Protein 3CTY (pdb70)

Organism: Thermoplasma acidophilum (strain ATCC 25905 / DSM 1728 / JCM 9062 / NBRC 15155 / AMRC-C165) (NCBI:txid273075)

InterPro domains:
  IPR023753 FAD/NAD(P)-binding domain [PF07992] (17-304)
  IPR036188 FAD/NAD(P)-binding domain superfamily [G3DSA:3.50.50.60] (18-309)
  IPR036188 FAD/NAD(P)-binding domain superfamily [G3DSA:3.50.50.60] (127-249)
  IPR036188 FAD/NAD(P)-binding domain superfamily [SSF51905] (8-311)
  IPR050097 Ferredoxin--NADP reductase type 2 [PTHR48105] (14-310)

B-factor: mean 59.94, std 15.33, range [30.61, 112.86]

Foldseek 3Di:
DQEWQEEEEAQELLRLLLQVLLQVLPTAYAYEYLADHQPCLLLQQWDCPQPPDNIDGSVVVSVVSCVSSVVRYHYHGNKAWQEWAADVQAIWTDIPPHIHGHNFYEYEHAWDFDFQPAAPQVLCDVQQEEAGLVVCLVVAFCWEEEEEAQEQRSLSSQLSSLVGHVAYEYEEQAQDRRYDPVSVVSCVVSVHHHHYQKRWHYFDDDSRHTFWTWIARNPPRRIDIDTTGHYHYHHDIAAPCNSHVVHQFDADPRQAGEADPQQHTRDPRYGYAANRHDPDPRDSNRSSVSSNSNSVSNSVVVVD/DAQEWQEEEEAQELLSLLLLLQLQVLPTAYEYEYLAAHQPCQLLQQWDCPAPPDNIDGSVVVSVVSVVSSVVRYHYHGNKHFQAWAADPQQIWTDIPPGIGYHNFYEYEHAWDFDDLPAAPQVLCVVQFEEAGCVVCVVVQQAWFEEEEAQEQRSLSSQLSSLVGHNAYEYEEQAADGHYDPVSVVSCVVSVHHYHYQWRWHYFDDPSRHTFWTKTARNPVRHIDIDGGRHYHYHHDIAAPQPSHVPRPWDAPPRQAGEADPQQPTPDPRYGYAANRHPPDPRDSNRSSVSSNSNSVSSSVVVPD

CATH classification: 3.50.50.60 (+1 more: 3.50.50.60)

Structure (mmCIF, N/CA/C/O backbone):
data_3CTY
#
_entry.id   3CTY
#
_cell.length_a   165.950
_cell.length_b   165.950
_cell.length_c   165.950
_cell.angle_alpha   90.00
_cell.angle_beta   90.00
_cell.angle_gamma   90.00
#
_symmetry.space_group_name_H-M   'I 2 3'
#
loop_
_entity.id
_entity.type
_entity.pdbx_description
1 polymer 'Thioredoxin reductase'
2 non-polymer 'FLAVIN-ADENINE DINUCLEOTIDE'
3 water water
#
loop_
_atom_site.group_PDB
_atom_site.id
_atom_site.type_symbol
_atom_site.label_atom_id
_atom_site.label_alt_id
_atom_site.label_comp_id
_atom_site.label_asym_id
_atom_site.label_entity_id
_atom_site.label_seq_id
_atom_site.pdbx_PDB_ins_code
_atom_site.Cartn_x
_atom_site.Cartn_y
_atom_site.Cartn_z
_atom_site.occupancy
_atom_site.B_iso_or_equiv
_atom_site.auth_seq_id
_atom_site.auth_comp_id
_atom_site.auth_asym_id
_atom_site.auth_atom_id
_atom_site.pdbx_PDB_model_num
ATOM 1 N N . GLU A 1 14 ? 85.785 28.870 6.620 1.00 90.56 14 GLU A N 1
ATOM 2 C CA . GLU A 1 14 ? 85.223 28.532 7.959 1.00 89.67 14 GLU A CA 1
ATOM 3 C C . GLU A 1 14 ? 84.302 29.651 8.436 1.00 88.07 14 GLU A C 1
ATOM 4 O O . GLU A 1 14 ? 84.314 30.037 9.606 1.00 87.45 14 GLU A O 1
ATOM 10 N N . ARG A 1 15 ? 83.520 30.181 7.503 1.00 86.02 15 ARG A N 1
ATOM 11 C CA . ARG A 1 15 ? 82.551 31.226 7.797 1.00 84.62 15 ARG A CA 1
ATOM 12 C C . ARG A 1 15 ? 81.221 30.741 7.249 1.00 82.83 15 ARG A C 1
ATOM 13 O O . ARG A 1 15 ? 80.245 31.489 7.191 1.00 83.21 15 ARG A O 1
ATOM 21 N N . ASP A 1 16 ? 81.195 29.476 6.846 1.00 80.55 16 ASP A N 1
ATOM 22 C CA . ASP A 1 16 ? 79.994 28.866 6.286 1.00 79.17 16 ASP A CA 1
ATOM 23 C C . ASP A 1 16 ? 79.567 27.637 7.094 1.00 76.20 16 ASP A C 1
ATOM 24 O O . ASP A 1 16 ? 80.335 26.675 7.232 1.00 75.17 16 ASP A O 1
ATOM 29 N N . PHE A 1 17 ? 78.347 27.676 7.630 1.00 71.82 17 PHE A N 1
ATOM 30 C CA . PHE A 1 17 ? 77.820 26.562 8.420 1.00 67.63 17 PHE A CA 1
ATOM 31 C C . PHE A 1 17 ? 76.353 26.285 8.110 1.00 64.91 17 PHE A C 1
ATOM 32 O O . PHE A 1 17 ? 75.647 27.137 7.562 1.00 64.04 17 PHE A O 1
ATOM 40 N N . ASP A 1 18 ? 75.894 25.087 8.450 1.00 62.04 18 ASP A N 1
ATOM 41 C CA . ASP A 1 18 ? 74.495 24.756 8.230 1.00 61.70 18 ASP A CA 1
ATOM 42 C C . ASP A 1 18 ? 73.700 25.646 9.182 1.00 59.50 18 ASP A C 1
ATOM 43 O O . ASP A 1 18 ? 72.710 26.267 8.800 1.00 59.77 18 ASP A O 1
ATOM 48 N N . VAL A 1 19 ? 74.153 25.725 10.427 1.00 57.15 19 VAL A N 1
ATOM 49 C CA . VAL A 1 19 ? 73.467 26.552 11.403 1.00 57.32 19 VAL A CA 1
ATOM 50 C C . VAL A 1 19 ? 74.403 27.459 12.199 1.00 56.46 19 VAL A C 1
ATOM 51 O O . VAL A 1 19 ? 75.420 27.023 12.753 1.00 57.72 19 VAL A O 1
ATOM 55 N N . VAL A 1 20 ? 74.049 28.736 12.229 1.00 54.38 20 VAL A N 1
ATOM 56 C CA . VAL A 1 20 ? 74.806 29.730 12.965 1.00 53.23 20 VAL A CA 1
ATOM 57 C C . VAL A 1 20 ? 73.926 30.194 14.124 1.00 51.50 20 VAL A C 1
ATOM 58 O O . VAL A 1 20 ? 72.754 30.537 13.926 1.00 50.15 20 VAL A O 1
ATOM 62 N N . ILE A 1 21 ? 74.495 30.181 15.328 1.00 48.51 21 ILE A N 1
ATOM 63 C CA . ILE A 1 21 ? 73.782 30.596 16.531 1.00 47.14 21 ILE A CA 1
ATOM 64 C C . ILE A 1 21 ? 74.444 31.867 17.054 1.00 47.62 21 ILE A C 1
ATOM 65 O O . ILE A 1 21 ? 75.661 31.912 17.226 1.00 46.73 21 ILE A O 1
ATOM 70 N N . VAL A 1 22 ? 73.631 32.893 17.295 1.00 47.68 22 VAL A N 1
ATOM 71 C CA . VAL A 1 22 ? 74.103 34.186 17.774 1.00 47.74 22 VAL A CA 1
ATOM 72 C C . VAL A 1 22 ? 73.930 34.341 19.285 1.00 49.03 22 VAL A C 1
ATOM 73 O O . VAL A 1 22 ? 72.823 34.594 19.763 1.00 48.81 22 VAL A O 1
ATOM 77 N N . GLY A 1 23 ? 75.031 34.198 20.022 1.00 49.16 23 GLY A N 1
ATOM 78 C CA . GLY A 1 23 ? 74.999 34.330 21.470 1.00 50.27 23 GLY A CA 1
ATOM 79 C C . GLY A 1 23 ? 75.415 33.059 22.187 1.00 52.11 23 GLY A C 1
ATOM 80 O O . GLY A 1 23 ? 74.699 32.063 22.148 1.00 53.35 23 GLY A O 1
ATOM 81 N N . ALA A 1 24 ? 76.571 33.078 22.845 1.00 51.47 24 ALA A N 1
ATOM 82 C CA . ALA A 1 24 ? 77.036 31.893 23.547 1.00 50.45 24 ALA A CA 1
ATOM 83 C C . ALA A 1 24 ? 76.592 31.842 25.007 1.00 50.52 24 ALA A C 1
ATOM 84 O O . ALA A 1 24 ? 77.420 31.898 25.922 1.00 49.09 24 ALA A O 1
ATOM 86 N N . GLY A 1 25 ? 75.282 31.731 25.215 1.00 48.77 25 GLY A N 1
ATOM 87 C CA . GLY A 1 25 ? 74.741 31.643 26.562 1.00 48.33 25 GLY A CA 1
ATOM 88 C C . GLY A 1 25 ? 73.952 30.351 26.723 1.00 48.73 25 GLY A C 1
ATOM 89 O O . GLY A 1 25 ? 73.917 29.520 25.808 1.00 48.76 25 GLY A O 1
ATOM 90 N N . ALA A 1 26 ? 73.308 30.181 27.876 1.00 47.65 26 ALA A N 1
ATOM 91 C CA . ALA A 1 26 ? 72.521 28.976 28.155 1.00 46.15 26 ALA A CA 1
ATOM 92 C C . ALA A 1 26 ? 71.703 28.520 26.943 1.00 44.84 26 ALA A C 1
ATOM 93 O O . ALA A 1 26 ? 71.864 27.393 26.487 1.00 43.86 26 ALA A O 1
ATOM 95 N N . ALA A 1 27 ? 70.845 29.388 26.406 1.00 44.64 27 ALA A N 1
ATOM 96 C CA . ALA A 1 27 ? 70.037 29.000 25.242 1.00 45.61 27 ALA A CA 1
ATOM 97 C C . ALA A 1 27 ? 70.913 28.570 24.063 1.00 46.97 27 ALA A C 1
ATOM 98 O O . ALA A 1 27 ? 70.759 27.466 23.537 1.00 47.92 27 ALA A O 1
ATOM 100 N N . GLY A 1 28 ? 71.829 29.441 23.652 1.00 45.96 28 GLY A N 1
ATOM 101 C CA . GLY A 1 28 ? 72.705 29.122 22.540 1.00 45.36 28 GLY A CA 1
ATOM 102 C C . GLY A 1 28 ? 73.420 27.787 22.693 1.00 45.66 28 GLY A C 1
ATOM 103 O O . GLY A 1 28 ? 73.374 26.958 21.791 1.00 46.41 28 GLY A O 1
ATOM 104 N N . PHE A 1 29 ? 74.078 27.574 23.829 1.00 43.32 29 PHE A N 1
ATOM 105 C CA . PHE A 1 29 ? 74.798 26.328 24.060 1.00 46.01 29 PHE A CA 1
ATOM 106 C C . PHE A 1 29 ? 73.886 25.097 23.909 1.00 48.31 29 PHE A C 1
ATOM 107 O O . PHE A 1 29 ? 74.269 24.099 23.289 1.00 48.64 29 PHE A O 1
ATOM 115 N N . SER A 1 30 ? 72.684 25.182 24.479 1.00 46.62 30 SER A N 1
ATOM 116 C CA . SER A 1 30 ? 71.716 24.102 24.414 1.00 45.18 30 SER A CA 1
ATOM 117 C C . SER A 1 30 ? 71.350 23.844 22.949 1.00 45.30 30 SER A C 1
ATOM 118 O O . SER A 1 30 ? 71.367 22.706 22.489 1.00 43.42 30 SER A O 1
ATOM 121 N N . ALA A 1 31 ? 71.019 24.908 22.224 1.00 44.81 31 ALA A N 1
ATOM 122 C CA . ALA A 1 31 ? 70.664 24.794 20.821 1.00 46.52 31 ALA A CA 1
ATOM 123 C C . ALA A 1 31 ? 71.794 24.158 20.011 1.00 48.65 31 ALA A C 1
ATOM 124 O O . ALA A 1 31 ? 71.556 23.346 19.113 1.00 47.89 31 ALA A O 1
ATOM 126 N N . ALA A 1 32 ? 73.025 24.522 20.341 1.00 50.01 32 ALA A N 1
ATOM 127 C CA . ALA A 1 32 ? 74.185 23.997 19.634 1.00 53.71 32 ALA A CA 1
ATOM 128 C C . ALA A 1 32 ? 74.270 22.475 19.708 1.00 54.75 32 ALA A C 1
ATOM 129 O O . ALA A 1 32 ? 74.318 21.806 18.674 1.00 57.01 32 ALA A O 1
ATOM 131 N N . VAL A 1 33 ? 74.280 21.928 20.920 1.00 54.65 33 VAL A N 1
ATOM 132 C CA . VAL A 1 33 ? 74.380 20.483 21.086 1.00 55.81 33 VAL A CA 1
ATOM 133 C C . VAL A 1 33 ? 73.321 19.732 20.281 1.00 55.50 33 VAL A C 1
ATOM 134 O O . VAL A 1 33 ? 73.640 18.748 19.604 1.00 55.99 33 VAL A O 1
ATOM 138 N N . TYR A 1 34 ? 72.070 20.187 20.347 1.00 53.26 34 TYR A N 1
ATOM 139 C CA . TYR A 1 34 ? 70.997 19.536 19.597 1.00 53.90 34 TYR A CA 1
ATOM 140 C C . TYR A 1 34 ? 71.121 19.767 18.089 1.00 53.66 34 TYR A C 1
ATOM 141 O O . TYR A 1 34 ? 70.752 18.903 17.293 1.00 52.97 34 TYR A O 1
ATOM 150 N N . ALA A 1 35 ? 71.622 20.936 17.700 1.00 53.31 35 ALA A N 1
ATOM 151 C CA . ALA A 1 35 ? 71.801 21.249 16.281 1.00 53.34 35 ALA A CA 1
ATOM 152 C C . ALA A 1 35 ? 72.829 20.279 15.715 1.00 53.11 35 ALA A C 1
ATOM 153 O O . ALA A 1 35 ? 72.620 19.662 14.671 1.00 54.70 35 ALA A O 1
ATOM 155 N N . ALA A 1 36 ? 73.941 20.143 16.423 1.00 52.48 36 ALA A N 1
ATOM 156 C CA . ALA A 1 36 ? 75.000 19.245 16.006 1.00 53.16 36 ALA A CA 1
ATOM 157 C C . ALA A 1 36 ? 74.471 17.814 15.931 1.00 54.30 36 ALA A C 1
ATOM 158 O O . ALA A 1 36 ? 74.492 17.192 14.868 1.00 54.26 36 ALA A O 1
ATOM 160 N N . ARG A 1 37 ? 73.993 17.299 17.063 1.00 53.39 37 ARG A N 1
ATOM 161 C CA . ARG A 1 37 ? 73.465 15.938 17.121 1.00 53.48 37 ARG A CA 1
ATOM 162 C C . ARG A 1 37 ? 72.413 15.672 16.042 1.00 53.87 37 ARG A C 1
ATOM 163 O O . ARG A 1 37 ? 72.202 14.524 15.641 1.00 53.51 37 ARG A O 1
ATOM 171 N N . SER A 1 38 ? 71.761 16.730 15.568 1.00 53.83 38 SER A N 1
ATOM 172 C CA . SER A 1 38 ? 70.768 16.595 14.506 1.00 55.59 38 SER A CA 1
ATOM 173 C C . SER A 1 38 ? 71.469 16.512 13.144 1.00 56.98 38 SER A C 1
ATOM 174 O O . SER A 1 38 ? 70.813 16.511 12.100 1.00 56.52 38 SER A O 1
ATOM 177 N N . GLY A 1 39 ? 72.800 16.460 13.168 1.00 57.07 39 GLY A N 1
ATOM 178 C CA . GLY A 1 39 ? 73.575 16.358 11.941 1.00 59.33 39 GLY A CA 1
ATOM 179 C C . GLY A 1 39 ? 74.001 17.646 11.247 1.00 61.00 39 GLY A C 1
ATOM 180 O O . GLY A 1 39 ? 74.518 17.596 10.131 1.00 62.55 39 GLY A O 1
ATOM 181 N N . PHE A 1 40 ? 73.796 18.794 11.885 1.00 61.10 40 PHE A N 1
ATOM 182 C CA . PHE A 1 40 ? 74.165 20.078 11.289 1.00 60.34 40 PHE A CA 1
ATOM 183 C C . PHE A 1 40 ? 75.538 20.543 11.721 1.00 61.19 40 PHE A C 1
ATOM 184 O O . PHE A 1 40 ? 75.985 20.246 12.830 1.00 62.04 40 PHE A O 1
ATOM 192 N N . SER A 1 41 ? 76.205 21.281 10.838 1.00 60.56 41 SER A N 1
ATOM 193 C CA . SER A 1 41 ? 77.505 21.856 11.157 1.00 59.10 41 SER A CA 1
ATOM 194 C C . SER A 1 41 ? 77.048 23.113 11.887 1.00 57.41 41 SER A C 1
ATOM 195 O O . SER A 1 41 ? 76.159 23.817 11.408 1.00 53.97 41 SER A O 1
ATOM 198 N N . VAL A 1 42 ? 77.639 23.393 13.040 1.00 57.61 42 VAL A N 1
ATOM 199 C CA . VAL A 1 42 ? 77.207 24.539 13.833 1.00 57.41 42 VAL A CA 1
ATOM 200 C C . VAL A 1 42 ? 78.305 25.486 14.315 1.00 56.85 42 VAL A C 1
ATOM 201 O O . VAL A 1 42 ? 79.410 25.071 14.668 1.00 55.34 42 VAL A O 1
ATOM 205 N N . ALA A 1 43 ? 77.971 26.772 14.329 1.00 55.94 43 ALA A N 1
ATOM 206 C CA . ALA A 1 43 ? 78.890 27.804 14.788 1.00 55.51 43 ALA A CA 1
ATOM 207 C C . ALA A 1 43 ? 78.168 28.746 15.746 1.00 52.67 43 ALA A C 1
ATOM 208 O O . ALA A 1 43 ? 77.086 29.237 15.426 1.00 51.67 43 ALA A O 1
ATOM 210 N N . ILE A 1 44 ? 78.763 28.981 16.917 1.00 50.64 44 ILE A N 1
ATOM 211 C CA . ILE A 1 44 ? 78.198 29.896 17.917 1.00 51.02 44 ILE A CA 1
ATOM 212 C C . ILE A 1 44 ? 79.055 31.169 17.935 1.00 51.96 44 ILE A C 1
ATOM 213 O O . ILE A 1 44 ? 80.257 31.119 18.216 1.00 52.81 44 ILE A O 1
ATOM 218 N N . LEU A 1 45 ? 78.429 32.301 17.639 1.00 52.11 45 LEU A N 1
ATOM 219 C CA . LEU A 1 45 ? 79.111 33.592 17.603 1.00 54.61 45 LEU A CA 1
ATOM 220 C C . LEU A 1 45 ? 78.742 34.467 18.791 1.00 55.98 45 LEU A C 1
ATOM 221 O O . LEU A 1 45 ? 77.566 34.769 19.006 1.00 58.27 45 LEU A O 1
ATOM 226 N N . ASP A 1 46 ? 79.734 34.890 19.559 1.00 55.95 46 ASP A N 1
ATOM 227 C CA . ASP A 1 46 ? 79.453 35.767 20.688 1.00 56.44 46 ASP A CA 1
ATOM 228 C C . ASP A 1 46 ? 80.306 37.036 20.585 1.00 55.98 46 ASP A C 1
ATOM 229 O O . ASP A 1 46 ? 81.506 36.972 20.346 1.00 53.34 46 ASP A O 1
ATOM 234 N N . LYS A 1 47 ? 79.682 38.191 20.771 1.00 58.26 47 LYS A N 1
ATOM 235 C CA . LYS A 1 47 ? 80.405 39.457 20.682 1.00 60.35 47 LYS A CA 1
ATOM 236 C C . LYS A 1 47 ? 81.465 39.649 21.772 1.00 61.05 47 LYS A C 1
ATOM 237 O O . LYS A 1 47 ? 82.173 40.653 21.768 1.00 62.61 47 LYS A O 1
ATOM 243 N N . ALA A 1 48 ? 81.572 38.694 22.697 1.00 60.25 48 ALA A N 1
ATOM 244 C CA . ALA A 1 48 ? 82.554 38.755 23.788 1.00 58.54 48 ALA A CA 1
ATOM 245 C C . ALA A 1 48 ? 82.978 37.332 24.129 1.00 58.78 48 ALA A C 1
ATOM 246 O O . ALA A 1 48 ? 82.836 36.437 23.301 1.00 58.81 48 ALA A O 1
ATOM 248 N N . VAL A 1 49 ? 83.509 37.103 25.328 1.00 59.22 49 VAL A N 1
ATOM 249 C CA . VAL A 1 49 ? 83.877 35.735 25.682 1.00 61.00 49 VAL A CA 1
ATOM 250 C C . VAL A 1 49 ? 82.572 35.014 26.043 1.00 61.87 49 VAL A C 1
ATOM 251 O O . VAL A 1 49 ? 81.638 35.632 26.561 1.00 61.75 49 VAL A O 1
ATOM 255 N N . ALA A 1 50 ? 82.507 33.718 25.753 1.00 61.82 50 ALA A N 1
ATOM 256 C CA . ALA A 1 50 ? 81.312 32.916 26.015 1.00 60.88 50 ALA A CA 1
ATOM 257 C C . ALA A 1 50 ? 80.903 32.906 27.479 1.00 60.59 50 ALA A C 1
ATOM 258 O O . ALA A 1 50 ? 81.646 33.365 28.352 1.00 60.98 50 ALA A O 1
ATOM 260 N N . GLY A 1 51 ? 79.711 32.370 27.733 1.00 58.70 51 GLY A N 1
ATOM 261 C CA . GLY A 1 51 ? 79.197 32.289 29.084 1.00 55.66 51 GLY A CA 1
ATOM 262 C C . GLY A 1 51 ? 77.834 32.933 29.235 1.00 55.12 51 GLY A C 1
ATOM 263 O O . GLY A 1 51 ? 76.904 32.310 29.749 1.00 54.55 51 GLY A O 1
ATOM 264 N N . GLY A 1 52 ? 77.712 34.175 28.777 1.00 52.95 52 GLY A N 1
ATOM 265 C CA . GLY A 1 52 ? 76.457 34.895 28.901 1.00 51.38 52 GLY A CA 1
ATOM 266 C C . GLY A 1 52 ? 76.218 35.362 30.333 1.00 49.92 52 GLY A C 1
ATOM 267 O O . GLY A 1 52 ? 77.135 35.344 31.164 1.00 50.58 52 GLY A O 1
ATOM 268 N N . LEU A 1 53 ? 74.982 35.764 30.620 1.00 47.55 53 LEU A N 1
ATOM 269 C CA . LEU A 1 53 ? 74.579 36.256 31.936 1.00 45.76 53 LEU A CA 1
ATOM 270 C C . LEU A 1 53 ? 74.711 35.196 33.037 1.00 46.48 53 LEU A C 1
ATOM 271 O O . LEU A 1 53 ? 74.839 35.526 34.221 1.00 46.70 53 LEU A O 1
ATOM 276 N N . THR A 1 54 ? 74.671 33.923 32.648 1.00 45.73 54 THR A N 1
ATOM 277 C CA . THR A 1 54 ? 74.816 32.840 33.606 1.00 44.89 54 THR A CA 1
ATOM 278 C C . THR A 1 54 ? 76.110 33.012 34.395 1.00 46.44 54 THR A C 1
ATOM 279 O O . THR A 1 54 ? 76.130 32.802 35.604 1.00 48.27 54 THR A O 1
ATOM 283 N N . ALA A 1 55 ? 77.189 33.410 33.718 1.00 47.18 55 ALA A N 1
ATOM 284 C CA . ALA A 1 55 ? 78.478 33.577 34.393 1.00 48.76 55 ALA A CA 1
ATOM 285 C C . ALA A 1 55 ? 78.401 34.646 35.467 1.00 49.08 55 ALA A C 1
ATOM 286 O O . ALA A 1 55 ? 79.172 34.634 36.423 1.00 48.66 55 ALA A O 1
ATOM 288 N N . GLU A 1 56 ? 77.469 35.576 35.312 1.00 50.00 56 GLU A N 1
ATOM 289 C CA . GLU A 1 56 ? 77.332 36.637 36.291 1.00 50.66 56 GLU A CA 1
ATOM 290 C C . GLU A 1 56 ? 76.406 36.263 37.441 1.00 51.36 56 GLU A C 1
ATOM 291 O O . GLU A 1 56 ? 76.253 37.027 38.395 1.00 52.24 56 GLU A O 1
ATOM 297 N N . ALA A 1 57 ? 75.798 35.085 37.368 1.00 49.45 57 ALA A N 1
ATOM 298 C CA . ALA A 1 57 ? 74.909 34.654 38.444 1.00 49.17 57 ALA A CA 1
ATOM 299 C C . ALA A 1 57 ? 75.741 34.223 39.646 1.00 48.21 57 ALA A C 1
ATOM 300 O O . ALA A 1 57 ? 76.544 33.297 39.546 1.00 50.53 57 ALA A O 1
ATOM 302 N N . PRO A 1 58 ? 75.559 34.884 40.801 1.00 46.93 58 PRO A N 1
ATOM 303 C CA . PRO A 1 58 ? 76.319 34.535 42.007 1.00 46.67 58 PRO A CA 1
ATOM 304 C C . PRO A 1 58 ? 76.191 33.060 42.411 1.00 47.11 58 PRO A C 1
ATOM 305 O O . PRO A 1 58 ? 77.189 32.354 42.504 1.00 47.49 58 PRO A O 1
ATOM 309 N N . LEU A 1 59 ? 74.963 32.599 42.647 1.00 45.59 59 LEU A N 1
ATOM 310 C CA . LEU A 1 59 ? 74.745 31.210 43.059 1.00 45.46 59 LEU A CA 1
ATOM 311 C C . LEU A 1 59 ? 73.449 30.683 42.454 1.00 46.06 59 LEU A C 1
ATOM 312 O O . LEU A 1 59 ? 72.371 31.204 42.718 1.00 48.06 59 LEU A O 1
ATOM 317 N N . VAL A 1 60 ? 73.566 29.643 41.643 1.00 45.10 60 VAL A N 1
ATOM 318 C CA . VAL A 1 60 ? 72.416 29.052 40.981 1.00 43.45 60 VAL A CA 1
ATOM 319 C C . VAL A 1 60 ? 71.932 27.808 41.708 1.00 44.62 60 VAL A C 1
ATOM 320 O O . VAL A 1 60 ? 72.645 26.808 41.810 1.00 43.83 60 VAL A O 1
ATOM 324 N N . GLU A 1 61 ? 70.705 27.877 42.211 1.00 44.54 61 GLU A N 1
ATOM 325 C CA . GLU A 1 61 ? 70.133 26.764 42.940 1.00 45.72 61 GLU A CA 1
ATOM 326 C C . GLU A 1 61 ? 68.864 26.183 42.336 1.00 45.12 61 GLU A C 1
ATOM 327 O O . GLU A 1 61 ? 68.282 25.251 42.894 1.00 47.00 61 GLU A O 1
ATOM 333 N N . ASN A 1 62 ? 68.440 26.708 41.192 1.00 42.44 62 ASN A N 1
ATOM 334 C CA . ASN A 1 62 ? 67.215 26.215 40.575 1.00 41.69 62 ASN A CA 1
ATOM 335 C C . ASN A 1 62 ? 67.360 25.691 39.150 1.00 40.53 62 ASN A C 1
ATOM 336 O O . ASN A 1 62 ? 66.427 25.774 38.360 1.00 40.91 62 ASN A O 1
ATOM 341 N N . TYR A 1 63 ? 68.542 25.205 38.806 1.00 40.34 63 TYR A N 1
ATOM 342 C CA . TYR A 1 63 ? 68.749 24.589 37.501 1.00 39.54 63 TYR A CA 1
ATOM 343 C C . TYR A 1 63 ? 68.795 23.088 37.859 1.00 38.11 63 TYR A C 1
ATOM 344 O O . TYR A 1 63 ? 69.771 22.614 38.435 1.00 37.32 63 TYR A O 1
ATOM 353 N N . LEU A 1 64 ? 67.736 22.358 37.529 1.00 37.72 64 LEU A N 1
ATOM 354 C CA . LEU A 1 64 ? 67.633 20.944 37.888 1.00 40.67 64 LEU A CA 1
ATOM 355 C C . LEU A 1 64 ? 68.889 20.094 37.715 1.00 42.42 64 LEU A C 1
ATOM 356 O O . LEU A 1 64 ? 69.459 20.015 36.631 1.00 43.01 64 LEU A O 1
ATOM 361 N N . GLY A 1 65 ? 69.314 19.460 38.805 1.00 43.96 65 GLY A N 1
ATOM 362 C CA . GLY A 1 65 ? 70.502 18.626 38.757 1.00 46.03 65 GLY A CA 1
ATOM 363 C C . GLY A 1 65 ? 71.669 19.200 39.544 1.00 48.63 65 GLY A C 1
ATOM 364 O O . GLY A 1 65 ? 72.573 18.458 39.948 1.00 47.76 65 GLY A O 1
ATOM 365 N N . PHE A 1 66 ? 71.662 20.520 39.737 1.00 48.19 66 PHE A N 1
ATOM 366 C CA . PHE A 1 66 ? 72.701 21.207 40.507 1.00 50.67 66 PHE A CA 1
ATOM 367 C C . PHE A 1 66 ? 72.035 21.819 41.737 1.00 52.44 66 PHE A C 1
ATOM 368 O O . PHE A 1 66 ? 71.248 22.762 41.621 1.00 52.42 66 PHE A O 1
ATOM 376 N N . LYS A 1 67 ? 72.332 21.284 42.915 1.00 53.25 67 LYS A N 1
ATOM 377 C CA . LYS A 1 67 ? 71.709 21.818 44.112 1.00 54.15 67 LYS A CA 1
ATOM 378 C C . LYS A 1 67 ? 72.160 23.247 44.356 1.00 53.75 67 LYS A C 1
ATOM 379 O O . LYS A 1 67 ? 71.363 24.103 44.768 1.00 51.73 67 LYS A O 1
ATOM 385 N N . SER A 1 68 ? 73.433 23.510 44.075 1.00 51.50 68 SER A N 1
ATOM 386 C CA . SER A 1 68 ? 73.990 24.833 44.293 1.00 51.71 68 SER A CA 1
ATOM 387 C C . SER A 1 68 ? 75.318 24.958 43.575 1.00 51.19 68 SER A C 1
ATOM 388 O O . SER A 1 68 ? 76.271 24.254 43.909 1.00 52.68 68 SER A O 1
ATOM 391 N N . ILE A 1 69 ? 75.386 25.851 42.592 1.00 48.12 69 ILE A N 1
ATOM 392 C CA . ILE A 1 69 ? 76.614 26.027 41.837 1.00 46.32 69 ILE A CA 1
ATOM 393 C C . ILE A 1 69 ? 76.824 27.467 41.416 1.00 46.31 69 ILE A C 1
ATOM 394 O O . ILE A 1 69 ? 75.902 28.130 40.930 1.00 44.69 69 ILE A O 1
ATOM 399 N N . VAL A 1 70 ? 78.047 27.953 41.608 1.00 46.18 70 VAL A N 1
ATOM 400 C CA . VAL A 1 70 ? 78.372 29.314 41.228 1.00 44.32 70 VAL A CA 1
ATOM 401 C C . VAL A 1 70 ? 78.156 29.448 39.721 1.00 46.83 70 VAL A C 1
ATOM 402 O O . VAL A 1 70 ? 78.532 28.564 38.941 1.00 46.17 70 VAL A O 1
ATOM 406 N N . GLY A 1 71 ? 77.516 30.545 39.330 1.00 47.29 71 GLY A N 1
ATOM 407 C CA . GLY A 1 71 ? 77.228 30.796 37.929 1.00 48.44 71 GLY A CA 1
ATOM 408 C C . GLY A 1 71 ? 78.405 30.613 36.994 1.00 48.71 71 GLY A C 1
ATOM 409 O O . GLY A 1 71 ? 78.317 29.835 36.043 1.00 49.67 71 GLY A O 1
ATOM 410 N N . SER A 1 72 ? 79.507 31.310 37.262 1.00 48.05 72 SER A N 1
ATOM 411 C CA . SER A 1 72 ? 80.688 31.198 36.405 1.00 47.12 72 SER A CA 1
ATOM 412 C C . SER A 1 72 ? 81.095 29.738 36.245 1.00 46.83 72 SER A C 1
ATOM 413 O O . SER A 1 72 ? 81.463 29.312 35.151 1.00 45.66 72 SER A O 1
ATOM 416 N N . GLU A 1 73 ? 81.028 28.971 37.332 1.00 47.14 73 GLU A N 1
ATOM 417 C CA . GLU A 1 73 ? 81.373 27.557 37.264 1.00 47.43 73 GLU A CA 1
ATOM 418 C C . GLU A 1 73 ? 80.375 26.812 36.377 1.00 47.69 73 GLU A C 1
ATOM 419 O O . GLU A 1 73 ? 80.772 26.009 35.543 1.00 47.53 73 GLU A O 1
ATOM 425 N N . LEU A 1 74 ? 79.079 27.085 36.541 1.00 47.81 74 LEU A N 1
ATOM 426 C CA . LEU A 1 74 ? 78.076 26.410 35.716 1.00 46.60 74 LEU A CA 1
ATOM 427 C C . LEU A 1 74 ? 78.244 26.781 34.247 1.00 47.38 74 LEU A C 1
ATOM 428 O O . LEU A 1 74 ? 78.112 25.921 33.371 1.00 47.08 74 LEU A O 1
ATOM 433 N N . ALA A 1 75 ? 78.529 28.057 33.981 1.00 47.23 75 ALA A N 1
ATOM 434 C CA . ALA A 1 75 ? 78.714 28.528 32.608 1.00 50.21 75 ALA A CA 1
ATOM 435 C C . ALA A 1 75 ? 79.877 27.788 31.947 1.00 52.51 75 ALA A C 1
ATOM 436 O O . ALA A 1 75 ? 79.844 27.502 30.742 1.00 53.05 75 ALA A O 1
ATOM 438 N N . LYS A 1 76 ? 80.894 27.480 32.751 1.00 53.32 76 LYS A N 1
ATOM 439 C CA . LYS A 1 76 ? 82.080 26.767 32.290 1.00 55.56 76 LYS A CA 1
ATOM 440 C C . LYS A 1 76 ? 81.667 25.378 31.795 1.00 54.51 76 LYS A C 1
ATOM 441 O O . LYS A 1 76 ? 82.081 24.939 30.723 1.00 53.33 76 LYS A O 1
ATOM 447 N N . LEU A 1 77 ? 80.832 24.700 32.577 1.00 53.13 77 LEU A N 1
ATOM 448 C CA . LEU A 1 77 ? 80.355 23.374 32.210 1.00 50.80 77 LEU A CA 1
ATOM 449 C C . LEU A 1 77 ? 79.520 23.462 30.941 1.00 49.74 77 LEU A C 1
ATOM 450 O O . LEU A 1 77 ? 79.641 22.611 30.060 1.00 48.72 77 LEU A O 1
ATOM 455 N N . PHE A 1 78 ? 78.684 24.492 30.841 1.00 48.16 78 PHE A N 1
ATOM 456 C CA . PHE A 1 78 ? 77.850 24.669 29.654 1.00 48.65 78 PHE A CA 1
ATOM 457 C C . PHE A 1 78 ? 78.733 24.779 28.407 1.00 50.73 78 PHE A C 1
ATOM 458 O O . PHE A 1 78 ? 78.590 24.009 27.454 1.00 49.02 78 PHE A O 1
ATOM 466 N N . ALA A 1 79 ? 79.644 25.748 28.427 1.00 52.00 79 ALA A N 1
ATOM 467 C CA . ALA A 1 79 ? 80.537 25.974 27.299 1.00 53.17 79 ALA A CA 1
ATOM 468 C C . ALA A 1 79 ? 81.349 24.734 26.914 1.00 53.98 79 ALA A C 1
ATOM 469 O O . ALA A 1 79 ? 81.447 24.400 25.730 1.00 52.77 79 ALA A O 1
ATOM 471 N N . ASP A 1 80 ? 81.919 24.048 27.903 1.00 55.67 80 ASP A N 1
ATOM 472 C CA . ASP A 1 80 ? 82.723 22.858 27.615 1.00 58.96 80 ASP A CA 1
ATOM 473 C C . ASP A 1 80 ? 81.893 21.755 26.973 1.00 59.60 80 ASP A C 1
ATOM 474 O O . ASP A 1 80 ? 82.392 20.986 26.143 1.00 60.57 80 ASP A O 1
ATOM 479 N N . HIS A 1 81 ? 80.624 21.690 27.365 1.00 58.24 81 HIS A N 1
ATOM 480 C CA . HIS A 1 81 ? 79.704 20.699 26.840 1.00 58.08 81 HIS A CA 1
ATOM 481 C C . HIS A 1 81 ? 79.408 21.046 25.388 1.00 58.13 81 HIS A C 1
ATOM 482 O O . HIS A 1 81 ? 79.463 20.190 24.507 1.00 57.00 81 HIS A O 1
ATOM 489 N N . ALA A 1 82 ? 79.096 22.315 25.149 1.00 58.36 82 ALA A N 1
ATOM 490 C CA . ALA A 1 82 ? 78.771 22.778 23.811 1.00 58.56 82 ALA A CA 1
ATOM 491 C C . ALA A 1 82 ? 79.983 22.695 22.895 1.00 59.37 82 ALA A C 1
ATOM 492 O O . ALA A 1 82 ? 79.849 22.436 21.702 1.00 58.61 82 ALA A O 1
ATOM 494 N N . ALA A 1 83 ? 81.165 22.903 23.468 1.00 60.59 83 ALA A N 1
ATOM 495 C CA . ALA A 1 83 ? 82.416 22.868 22.711 1.00 62.39 83 ALA A CA 1
ATOM 496 C C . ALA A 1 83 ? 82.597 21.594 21.892 1.00 61.79 83 ALA A C 1
ATOM 497 O O . ALA A 1 83 ? 83.180 21.628 20.810 1.00 61.84 83 ALA A O 1
ATOM 499 N N . ASN A 1 84 ? 82.093 20.479 22.411 1.00 62.46 84 ASN A N 1
ATOM 500 C CA . ASN A 1 84 ? 82.211 19.190 21.734 1.00 64.19 84 ASN A CA 1
ATOM 501 C C . ASN A 1 84 ? 81.299 19.047 20.518 1.00 63.95 84 ASN A C 1
ATOM 502 O O . ASN A 1 84 ? 81.334 18.027 19.838 1.00 64.24 84 ASN A O 1
ATOM 507 N N . TYR A 1 85 ? 80.487 20.057 20.233 1.00 63.35 85 TYR A N 1
ATOM 508 C CA . TYR A 1 85 ? 79.570 19.955 19.107 1.00 62.55 85 TYR A CA 1
ATOM 509 C C . TYR A 1 85 ? 79.568 21.150 18.174 1.00 62.30 85 TYR A C 1
ATOM 510 O O . TYR A 1 85 ? 79.023 21.075 17.070 1.00 62.75 85 TYR A O 1
ATOM 519 N N . ALA A 1 86 ? 80.154 22.256 18.610 1.00 61.77 86 ALA A N 1
ATOM 520 C CA . ALA A 1 86 ? 80.166 23.447 17.773 1.00 61.15 86 ALA A CA 1
ATOM 521 C C . ALA A 1 86 ? 81.434 24.262 17.925 1.00 60.83 86 ALA A C 1
ATOM 522 O O . ALA A 1 86 ? 82.195 24.088 18.880 1.00 61.21 86 ALA A O 1
ATOM 524 N N . LYS A 1 87 ? 81.654 25.156 16.969 1.00 60.30 87 LYS A N 1
ATOM 525 C CA . LYS A 1 87 ? 82.816 26.026 17.001 1.00 60.81 87 LYS A CA 1
ATOM 526 C C . LYS A 1 87 ? 82.374 27.286 17.733 1.00 60.56 87 LYS A C 1
ATOM 527 O O . LYS A 1 87 ? 81.424 27.945 17.317 1.00 61.50 87 LYS A O 1
ATOM 529 N N . ILE A 1 88 ? 83.040 27.610 18.838 1.00 61.02 88 ILE A N 1
ATOM 530 C CA . ILE A 1 88 ? 82.684 28.808 19.591 1.00 60.62 88 ILE A CA 1
ATOM 531 C C . ILE A 1 88 ? 83.601 29.949 19.153 1.00 60.78 88 ILE A C 1
ATOM 532 O O . ILE A 1 88 ? 84.792 29.930 19.436 1.00 60.50 88 ILE A O 1
ATOM 537 N N . ARG A 1 89 ? 83.038 30.929 18.450 1.00 60.91 89 ARG A N 1
ATOM 538 C CA . ARG A 1 89 ? 83.798 32.077 17.962 1.00 61.34 89 ARG A CA 1
ATOM 539 C C . ARG A 1 89 ? 83.684 33.293 18.881 1.00 61.76 89 ARG A C 1
ATOM 540 O O . ARG A 1 89 ? 82.823 34.142 18.668 1.00 62.79 89 ARG A O 1
ATOM 548 N N . GLU A 1 90 ? 84.544 33.401 19.888 1.00 61.02 90 GLU A N 1
ATOM 549 C CA . GLU A 1 90 ? 84.472 34.549 20.794 1.00 61.47 90 GLU A CA 1
ATOM 550 C C . GLU A 1 90 ? 84.985 35.833 20.138 1.00 61.99 90 GLU A C 1
ATOM 551 O O . GLU A 1 90 ? 85.861 35.798 19.284 1.00 61.44 90 GLU A O 1
ATOM 557 N N . GLY A 1 91 ? 84.428 36.968 20.538 1.00 63.85 91 GLY A N 1
ATOM 558 C CA . GLY A 1 91 ? 84.863 38.236 19.980 1.00 64.86 91 GLY A CA 1
ATOM 559 C C . GLY A 1 91 ? 84.235 38.631 18.656 1.00 66.02 91 GLY A C 1
ATOM 560 O O . GLY A 1 91 ? 84.652 39.616 18.038 1.00 66.46 91 GLY A O 1
ATOM 561 N N . VAL A 1 92 ? 83.238 37.878 18.205 1.00 65.20 92 VAL A N 1
ATOM 562 C CA . VAL A 1 92 ? 82.584 38.210 16.949 1.00 65.90 92 VAL A CA 1
ATOM 563 C C . VAL A 1 92 ? 81.155 38.699 17.178 1.00 66.77 92 VAL A C 1
ATOM 564 O O . VAL A 1 92 ? 80.267 37.929 17.548 1.00 67.63 92 VAL A O 1
ATOM 568 N N . GLU A 1 93 ? 80.951 39.996 16.966 1.00 66.73 93 GLU A N 1
ATOM 569 C CA . GLU A 1 93 ? 79.646 40.615 17.148 1.00 67.74 93 GLU A CA 1
ATOM 570 C C . GLU A 1 93 ? 78.888 40.656 15.833 1.00 67.17 93 GLU A C 1
ATOM 571 O O . GLU A 1 93 ? 79.430 41.071 14.814 1.00 67.18 93 GLU A O 1
ATOM 577 N N . VAL A 1 94 ? 77.630 40.226 15.869 1.00 65.76 94 VAL A N 1
ATOM 578 C CA . VAL A 1 94 ? 76.784 40.217 14.683 1.00 63.59 94 VAL A CA 1
ATOM 579 C C . VAL A 1 94 ? 76.145 41.587 14.562 1.00 64.82 94 VAL A C 1
ATOM 580 O O . VAL A 1 94 ? 75.703 42.160 15.562 1.00 64.63 94 VAL A O 1
ATOM 584 N N . ARG A 1 95 ? 76.093 42.107 13.337 1.00 65.99 95 ARG A N 1
ATOM 585 C CA . ARG A 1 95 ? 75.521 43.430 13.093 1.00 66.27 95 ARG A CA 1
ATOM 586 C C . ARG A 1 95 ? 74.274 43.392 12.221 1.00 65.29 95 ARG A C 1
ATOM 587 O O . ARG A 1 95 ? 73.499 44.345 12.201 1.00 64.73 95 ARG A O 1
ATOM 595 N N . SER A 1 96 ? 74.085 42.306 11.483 1.00 65.48 96 SER A N 1
ATOM 596 C CA . SER A 1 96 ? 72.902 42.195 10.639 1.00 67.68 96 SER A CA 1
ATOM 597 C C . SER A 1 96 ? 72.678 40.779 10.132 1.00 68.45 96 SER A C 1
ATOM 598 O O . SER A 1 96 ? 73.594 39.950 10.118 1.00 67.68 96 SER A O 1
ATOM 601 N N . ILE A 1 97 ? 71.444 40.516 9.713 1.00 69.60 97 ILE A N 1
ATOM 602 C CA . ILE A 1 97 ? 71.070 39.218 9.185 1.00 72.12 97 ILE A CA 1
ATOM 603 C C . ILE A 1 97 ? 70.016 39.424 8.111 1.00 73.64 97 ILE A C 1
ATOM 604 O O . ILE A 1 97 ? 68.957 40.006 8.362 1.00 72.34 97 ILE A O 1
ATOM 609 N N . LYS A 1 98 ? 70.324 38.959 6.908 1.00 76.02 98 LYS A N 1
ATOM 610 C CA . LYS A 1 98 ? 69.394 39.068 5.797 1.00 79.68 98 LYS A CA 1
ATOM 611 C C . LYS A 1 98 ? 69.366 37.772 5.002 1.00 80.51 98 LYS A C 1
ATOM 612 O O . LYS A 1 98 ? 70.410 37.189 4.697 1.00 79.19 98 LYS A O 1
ATOM 618 N N . LYS A 1 99 ? 68.157 37.317 4.691 1.00 82.61 99 LYS A N 1
ATOM 619 C CA . LYS A 1 99 ? 67.982 36.080 3.949 1.00 85.95 99 LYS A CA 1
ATOM 620 C C . LYS A 1 99 ? 68.387 36.243 2.493 1.00 86.89 99 LYS A C 1
ATOM 621 O O . LYS A 1 99 ? 68.297 37.332 1.922 1.00 87.22 99 LYS A O 1
ATOM 627 N N . THR A 1 100 ? 68.844 35.143 1.908 1.00 87.77 100 THR A N 1
ATOM 628 C CA . THR A 1 100 ? 69.267 35.100 0.516 1.00 87.65 100 THR A CA 1
ATOM 629 C C . THR A 1 100 ? 68.874 33.718 0.009 1.00 88.77 100 THR A C 1
ATOM 630 O O . THR A 1 100 ? 68.727 32.787 0.803 1.00 89.25 100 THR A O 1
ATOM 634 N N . GLN A 1 101 ? 68.691 33.583 -1.301 1.00 88.99 101 GLN A N 1
ATOM 635 C CA . GLN A 1 101 ? 68.315 32.295 -1.875 1.00 88.81 101 GLN A CA 1
ATOM 636 C C . GLN A 1 101 ? 69.446 31.2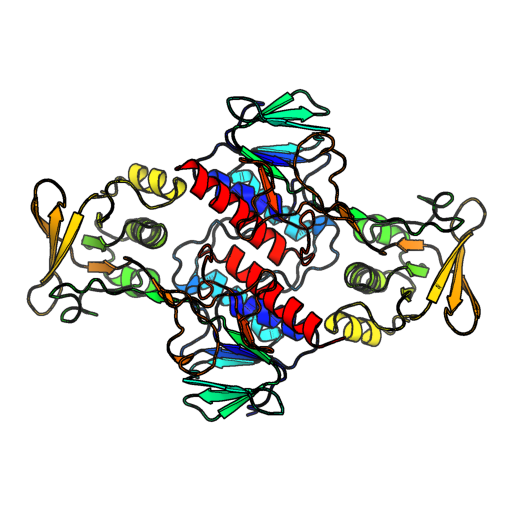92 -1.654 1.00 87.77 101 GLN A C 1
ATOM 637 O O . GLN A 1 101 ? 70.296 31.091 -2.524 1.00 88.70 101 GLN A O 1
ATOM 639 N N . GLY A 1 102 ? 69.446 30.669 -0.480 1.00 85.49 102 GLY A N 1
ATOM 640 C CA . GLY A 1 102 ? 70.474 29.698 -0.149 1.00 83.47 102 GLY A CA 1
ATOM 641 C C . GLY A 1 102 ? 70.858 29.789 1.316 1.00 81.46 102 GLY A C 1
ATOM 642 O O . GLY A 1 102 ? 71.889 29.260 1.739 1.00 81.75 102 GLY A O 1
ATOM 643 N N . GLY A 1 103 ? 70.020 30.467 2.094 1.00 78.71 103 GLY A N 1
ATOM 6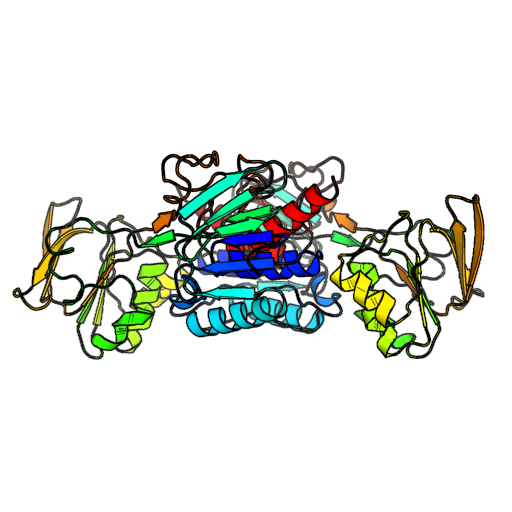44 C CA . GLY A 1 103 ? 70.289 30.622 3.511 1.00 74.97 103 GLY A CA 1
ATOM 645 C C . GLY A 1 103 ? 70.206 32.062 3.981 1.00 71.55 103 GLY A C 1
ATOM 646 O O . GLY A 1 103 ? 69.221 32.753 3.721 1.00 70.66 103 GLY A O 1
ATOM 647 N N . PHE A 1 104 ? 71.245 32.509 4.680 1.00 69.21 104 PHE A N 1
ATOM 648 C CA . PHE A 1 104 ? 71.306 33.868 5.208 1.00 67.81 104 PHE A CA 1
ATOM 649 C C . PHE A 1 104 ? 72.745 34.358 5.244 1.00 69.11 104 PHE A C 1
ATOM 650 O O . PHE A 1 104 ? 73.687 33.563 5.194 1.00 68.26 104 PHE A O 1
ATOM 658 N N . ASP A 1 105 ? 72.903 35.675 5.345 1.00 71.69 105 ASP A N 1
ATOM 659 C CA . ASP A 1 105 ? 74.224 36.282 5.444 1.00 74.22 105 ASP A CA 1
ATOM 660 C C . ASP A 1 105 ? 74.322 37.011 6.781 1.00 74.19 105 ASP A C 1
ATOM 661 O O . ASP A 1 105 ? 73.456 37.817 7.133 1.00 74.11 105 ASP A O 1
ATOM 666 N N . ILE A 1 106 ? 75.381 36.711 7.525 1.00 74.77 106 ILE A N 1
ATOM 667 C CA . ILE A 1 106 ? 75.594 37.296 8.842 1.00 74.69 106 ILE A CA 1
ATOM 668 C C . ILE A 1 106 ? 76.736 38.302 8.853 1.00 74.35 106 ILE A C 1
ATOM 669 O O . ILE A 1 106 ? 77.883 37.930 9.089 1.00 74.28 106 ILE A O 1
ATOM 674 N N . GLU A 1 107 ? 76.428 39.572 8.609 1.00 75.12 107 GLU A N 1
ATOM 675 C CA . GLU A 1 107 ? 77.462 40.606 8.611 1.00 76.29 107 GLU A CA 1
ATOM 676 C C . GLU A 1 107 ? 77.993 40.772 10.029 1.00 75.68 107 GLU A C 1
ATOM 677 O O . GLU A 1 107 ? 77.218 40.946 10.966 1.00 75.24 107 GLU A O 1
ATOM 683 N N . THR A 1 108 ? 79.311 40.713 10.193 1.00 76.14 108 THR A N 1
ATOM 684 C CA . THR A 1 108 ? 79.896 40.838 11.525 1.00 77.47 108 THR A CA 1
ATOM 685 C C . THR A 1 108 ? 81.003 41.888 11.673 1.00 79.28 108 THR A C 1
ATOM 686 O O . THR A 1 108 ? 81.370 42.580 10.720 1.00 79.03 108 THR A O 1
ATOM 690 N N . ASN A 1 109 ? 81.516 41.997 12.897 1.00 81.41 109 ASN A N 1
ATOM 691 C CA . ASN A 1 109 ? 82.592 42.924 13.223 1.00 83.25 109 ASN A CA 1
ATOM 692 C C . ASN A 1 109 ? 83.875 42.174 12.888 1.00 85.00 109 ASN A C 1
ATOM 693 O O . ASN A 1 109 ? 84.983 42.622 13.173 1.00 86.21 109 ASN A O 1
ATOM 698 N N . ASP A 1 110 ? 83.691 41.006 12.287 1.00 86.19 110 ASP A N 1
ATOM 699 C CA . ASP A 1 110 ? 84.789 40.160 11.864 1.00 88.03 110 ASP A CA 1
ATOM 700 C C . ASP A 1 110 ? 84.791 40.261 10.344 1.00 89.05 110 ASP A C 1
ATOM 701 O O . ASP A 1 110 ? 85.467 41.117 9.775 1.00 89.64 110 ASP A O 1
ATOM 706 N N . ASP A 1 111 ? 84.017 39.405 9.686 1.00 89.34 111 ASP A N 1
ATOM 707 C CA . ASP A 1 111 ? 83.939 39.432 8.231 1.00 89.94 111 ASP A CA 1
ATOM 708 C C . ASP A 1 111 ? 82.486 39.250 7.807 1.00 89.20 111 ASP A C 1
ATOM 709 O O . ASP A 1 111 ? 81.671 40.171 7.918 1.00 89.70 111 ASP A O 1
ATOM 714 N N . THR A 1 112 ? 82.171 38.057 7.317 1.00 87.81 112 THR A N 1
ATOM 715 C CA . THR A 1 112 ? 80.818 37.727 6.889 1.00 86.30 112 THR A CA 1
ATOM 716 C C . THR A 1 112 ? 80.652 36.217 6.970 1.00 84.96 112 THR A C 1
ATOM 717 O O . THR A 1 112 ? 81.503 35.463 6.489 1.00 84.47 112 THR A O 1
ATOM 721 N N . TYR A 1 113 ? 79.565 35.783 7.603 1.00 83.12 113 TYR A N 1
ATOM 722 C CA . TYR A 1 113 ? 79.279 34.361 7.745 1.00 80.70 113 TYR A CA 1
ATOM 723 C C . TYR A 1 113 ? 78.053 33.987 6.925 1.00 79.89 113 TYR A C 1
ATOM 724 O O . TYR A 1 113 ? 77.168 34.816 6.697 1.00 78.95 113 TYR A O 1
ATOM 733 N N . HIS A 1 114 ? 78.013 32.735 6.477 1.00 79.84 114 HIS A N 1
ATOM 734 C CA . HIS A 1 114 ? 76.899 32.240 5.674 1.00 80.38 114 HIS A CA 1
ATOM 735 C C . HIS A 1 114 ? 76.304 30.991 6.316 1.00 78.90 114 HIS A C 1
ATOM 736 O O . HIS A 1 114 ? 77.017 30.033 6.635 1.00 78.50 114 HIS A O 1
ATOM 743 N N . ALA A 1 115 ? 74.991 31.006 6.504 1.00 76.00 115 ALA A N 1
ATOM 744 C CA . ALA A 1 115 ? 74.311 29.871 7.105 1.00 73.93 115 ALA A CA 1
ATOM 745 C C . ALA A 1 115 ? 72.993 29.604 6.400 1.00 71.36 115 ALA A C 1
ATOM 746 O O . ALA A 1 115 ? 72.419 30.492 5.778 1.00 69.81 115 ALA A O 1
ATOM 748 N N . LYS A 1 116 ? 72.524 28.369 6.500 1.00 69.69 116 LYS A N 1
ATOM 749 C CA . LYS A 1 116 ? 71.263 27.992 5.891 1.00 68.48 116 LYS A CA 1
ATOM 750 C C . LYS A 1 116 ? 70.174 28.284 6.909 1.00 65.75 116 LYS A C 1
ATOM 751 O O . LYS A 1 116 ? 69.036 28.576 6.554 1.00 66.48 116 LYS A O 1
ATOM 757 N N . TYR A 1 117 ? 70.545 28.208 8.182 1.00 62.17 117 TYR A N 1
ATOM 758 C CA . TYR A 1 117 ? 69.613 28.438 9.277 1.00 60.81 117 TYR A CA 1
ATOM 759 C C . TYR A 1 117 ? 70.263 29.237 10.397 1.00 58.81 117 TYR A C 1
ATOM 760 O O . TYR A 1 117 ? 71.476 29.148 10.613 1.00 59.86 117 TYR A O 1
ATOM 769 N N . VAL A 1 118 ? 69.458 30.001 11.125 1.00 56.44 118 VAL A N 1
ATOM 770 C CA . VAL A 1 118 ? 69.988 30.791 12.231 1.00 56.30 118 VAL A CA 1
ATOM 771 C C . VAL A 1 118 ? 69.120 30.742 13.483 1.00 55.57 118 VAL A C 1
ATOM 772 O O . VAL A 1 118 ? 67.888 30.729 13.405 1.00 55.71 118 VAL A O 1
ATOM 776 N N . ILE A 1 119 ? 69.782 30.716 14.633 1.00 54.01 119 ILE A N 1
ATOM 777 C CA . ILE A 1 119 ? 69.103 30.716 15.917 1.00 53.60 119 ILE A CA 1
ATOM 778 C C . ILE A 1 119 ? 69.653 31.907 16.696 1.00 53.13 119 ILE A C 1
ATOM 779 O O . ILE A 1 119 ? 70.843 31.978 16.981 1.00 54.91 119 ILE A O 1
ATOM 784 N N . ILE A 1 120 ? 68.779 32.850 17.022 1.00 52.46 120 ILE A N 1
ATOM 785 C CA . ILE A 1 120 ? 69.167 34.054 17.745 1.00 50.81 120 ILE A CA 1
ATOM 786 C C . ILE A 1 120 ? 69.002 33.887 19.252 1.00 49.49 120 ILE A C 1
ATOM 787 O O . ILE A 1 120 ? 67.887 33.809 19.755 1.00 47.73 120 ILE A O 1
ATOM 792 N N . THR A 1 121 ? 70.120 33.842 19.967 1.00 49.26 121 THR A N 1
ATOM 793 C CA . THR A 1 121 ? 70.092 33.666 21.415 1.00 49.69 121 THR A CA 1
ATOM 794 C C . THR A 1 121 ? 70.983 34.726 22.051 1.00 50.91 121 THR A C 1
ATOM 795 O O . THR A 1 121 ? 71.927 34.413 22.785 1.00 51.12 121 THR A O 1
ATOM 799 N N . THR A 1 122 ? 70.652 35.985 21.783 1.00 50.45 122 THR A N 1
ATOM 800 C CA . THR A 1 122 ? 71.443 37.111 22.268 1.00 50.78 122 THR A CA 1
ATOM 801 C C . THR A 1 122 ? 71.093 37.665 23.642 1.00 50.58 122 THR A C 1
ATOM 802 O O . THR A 1 122 ? 71.654 38.674 24.071 1.00 52.18 122 THR A O 1
ATOM 806 N N . GLY A 1 123 ? 70.172 37.008 24.331 1.00 50.44 123 GLY A N 1
ATOM 807 C CA . GLY A 1 123 ? 69.794 37.439 25.664 1.00 49.76 123 GLY A CA 1
ATOM 808 C C . GLY A 1 123 ? 69.491 38.916 25.828 1.00 49.67 123 GLY A C 1
ATOM 809 O O . GLY A 1 123 ? 68.920 39.542 24.931 1.00 48.43 123 GLY A O 1
ATOM 810 N N . THR A 1 124 ? 69.896 39.475 26.970 1.00 48.38 124 THR A N 1
ATOM 811 C CA . THR A 1 124 ? 69.627 40.875 27.281 1.00 49.44 124 THR A CA 1
ATOM 812 C C . THR A 1 124 ? 70.831 41.616 27.855 1.00 51.87 124 THR A C 1
ATOM 813 O O . THR A 1 124 ? 71.878 41.025 28.118 1.00 52.38 124 THR A O 1
ATOM 817 N N . THR A 1 125 ? 70.654 42.917 28.068 1.00 53.02 125 THR A N 1
ATOM 818 C CA . THR A 1 125 ? 71.685 43.759 28.671 1.00 56.19 125 THR A CA 1
ATOM 819 C C . THR A 1 125 ? 71.062 44.401 29.903 1.00 56.27 125 THR A C 1
ATOM 820 O O . THR A 1 125 ? 69.841 44.481 30.010 1.00 55.97 125 THR A O 1
ATOM 824 N N . HIS A 1 126 ? 71.900 44.867 30.821 1.00 57.72 126 HIS A N 1
ATOM 825 C CA . HIS A 1 126 ? 71.427 45.503 32.049 1.00 59.32 126 HIS A CA 1
ATOM 826 C C . HIS A 1 126 ? 70.849 46.882 31.761 1.00 58.67 126 HIS A C 1
ATOM 827 O O . HIS A 1 126 ? 71.498 47.710 31.133 1.00 60.03 126 HIS A O 1
ATOM 834 N N . LYS A 1 127 ? 69.634 47.126 32.229 1.00 56.95 127 LYS A N 1
ATOM 835 C CA . LYS A 1 127 ? 68.973 48.409 32.030 1.00 57.07 127 LYS A CA 1
ATOM 836 C C . LYS A 1 127 ? 69.580 49.459 32.971 1.00 55.50 127 LYS A C 1
ATOM 837 O O . LYS A 1 127 ? 70.040 49.125 34.060 1.00 54.33 127 LYS A O 1
ATOM 843 N N . HIS A 1 128 ? 69.597 50.720 32.544 1.00 55.44 128 HIS A N 1
ATOM 844 C CA . HIS A 1 128 ? 70.144 51.802 33.369 1.00 54.96 128 HIS A CA 1
ATOM 845 C C . HIS A 1 128 ? 69.045 52.440 34.212 1.00 53.42 128 HIS A C 1
ATOM 846 O O . HIS A 1 128 ? 67.872 52.377 33.869 1.00 51.42 128 HIS A O 1
ATOM 853 N N . LEU A 1 129 ? 69.429 53.062 35.316 1.00 52.37 129 LEU A N 1
ATOM 854 C CA . LEU A 1 129 ? 68.457 53.685 36.201 1.00 53.17 129 LEU A CA 1
ATOM 855 C C . LEU A 1 129 ? 67.953 55.023 35.659 1.00 54.16 129 LEU A C 1
ATOM 856 O O . LEU A 1 129 ? 66.764 55.328 35.735 1.00 53.99 129 LEU A O 1
ATOM 861 N N . GLY A 1 130 ? 68.866 55.827 35.122 1.00 55.17 130 GLY A N 1
ATOM 862 C CA . GLY A 1 130 ? 68.487 57.123 34.585 1.00 54.61 130 GLY A CA 1
ATOM 863 C C . GLY A 1 130 ? 68.364 58.219 35.628 1.00 54.97 130 GLY A C 1
ATOM 864 O O . GLY A 1 130 ? 67.435 59.019 35.561 1.00 54.55 130 GLY A O 1
ATOM 865 N N . VAL A 1 131 ? 69.285 58.256 36.592 1.00 55.37 131 VAL A N 1
ATOM 866 C CA . VAL A 1 131 ? 69.270 59.282 37.640 1.00 56.69 131 VAL A CA 1
ATOM 867 C C . VAL A 1 131 ? 70.596 60.017 37.743 1.00 58.71 131 VAL A C 1
ATOM 868 O O . VAL A 1 131 ? 71.656 59.463 37.436 1.00 58.30 131 VAL A O 1
ATOM 872 N N . LYS A 1 132 ? 70.524 61.263 38.200 1.00 61.02 132 LYS A N 1
ATOM 873 C CA . LYS A 1 132 ? 71.702 62.100 38.359 1.00 63.67 132 LYS A CA 1
ATOM 874 C C . LYS A 1 132 ? 72.804 61.402 39.147 1.00 64.17 132 LYS A C 1
ATOM 875 O O . LYS A 1 132 ? 72.576 60.903 40.252 1.00 64.15 132 LYS A O 1
ATOM 881 N N . GLY A 1 133 ? 74.002 61.372 38.567 1.00 64.51 133 GLY A N 1
ATOM 882 C CA . GLY A 1 133 ? 75.132 60.753 39.234 1.00 63.53 133 GLY A CA 1
ATOM 883 C C . GLY A 1 133 ? 75.428 59.342 38.768 1.00 63.45 133 GLY A C 1
ATOM 884 O O . GLY A 1 133 ? 76.472 58.778 39.103 1.00 62.75 133 GLY A O 1
ATOM 885 N N . GLU A 1 134 ? 74.514 58.761 38.001 1.00 62.56 134 GLU A N 1
ATOM 886 C CA . GLU A 1 134 ? 74.713 57.406 37.508 1.00 63.49 134 GLU A CA 1
ATOM 887 C C . GLU A 1 134 ? 75.784 57.361 36.411 1.00 62.75 134 GLU A C 1
ATOM 888 O O . GLU A 1 134 ? 76.678 56.509 36.436 1.00 59.01 134 GLU A O 1
ATOM 894 N N . SER A 1 135 ? 75.688 58.271 35.446 1.00 63.01 135 SER A N 1
ATOM 895 C CA . SER A 1 135 ? 76.674 58.311 34.371 1.00 64.57 135 SER A CA 1
ATOM 896 C C . SER A 1 135 ? 78.011 58.766 34.962 1.00 64.71 135 SER A C 1
ATOM 897 O O . SER A 1 135 ? 79.047 58.129 34.753 1.00 64.28 135 SER A O 1
ATOM 900 N N . GLU A 1 136 ? 77.962 59.845 35.740 1.00 63.57 136 GLU A N 1
ATOM 901 C CA . GLU A 1 136 ? 79.150 60.413 36.360 1.00 63.86 136 GLU A CA 1
ATOM 902 C C . GLU A 1 136 ? 79.987 59.449 37.193 1.00 63.93 136 GLU A C 1
ATOM 903 O O . GLU A 1 136 ? 81.210 59.409 37.050 1.00 64.69 136 GLU A O 1
ATOM 909 N N . TYR A 1 137 ? 79.346 58.675 38.062 1.00 62.35 137 TYR A N 1
ATOM 910 C CA . TYR A 1 137 ? 80.082 57.749 38.911 1.00 61.97 137 TYR A CA 1
ATOM 911 C C . TYR A 1 137 ? 80.248 56.330 38.381 1.00 62.24 137 TYR A C 1
ATOM 912 O O . TYR A 1 137 ? 80.545 55.401 39.137 1.00 59.69 137 TYR A O 1
ATOM 921 N N . PHE A 1 138 ? 80.070 56.159 37.077 1.00 63.00 138 PHE A N 1
ATOM 922 C CA . PHE A 1 138 ? 80.256 54.844 36.487 1.00 65.72 138 PHE A CA 1
ATOM 923 C C . PHE A 1 138 ? 81.744 54.501 36.594 1.00 66.15 138 PHE A C 1
ATOM 924 O O . PHE A 1 138 ? 82.596 55.230 36.092 1.00 65.59 138 PHE A O 1
ATOM 932 N N . GLY A 1 139 ? 82.058 53.389 37.246 1.00 66.34 139 GLY A N 1
ATOM 933 C CA . GLY A 1 139 ? 83.451 53.020 37.393 1.00 66.25 139 GLY A CA 1
ATOM 934 C C . GLY A 1 139 ? 84.058 53.774 38.560 1.00 66.01 139 GLY A C 1
ATOM 935 O O . GLY A 1 139 ? 85.263 53.698 38.804 1.00 66.57 139 GLY A O 1
ATOM 936 N N . LYS A 1 140 ? 83.212 54.505 39.280 1.00 64.19 140 LYS A N 1
ATOM 937 C CA . LYS A 1 140 ? 83.641 55.274 40.440 1.00 63.62 140 LYS A CA 1
ATOM 938 C C . LYS A 1 140 ? 82.861 54.844 41.683 1.00 62.15 140 LYS A C 1
ATOM 939 O O . LYS A 1 140 ? 82.717 55.609 42.634 1.00 61.53 140 LYS A O 1
ATOM 945 N N . GLY A 1 141 ? 82.361 53.612 41.666 1.00 61.33 141 GLY A N 1
ATOM 946 C CA . GLY A 1 141 ? 81.603 53.093 42.791 1.00 57.87 141 GLY A CA 1
ATOM 947 C C . GLY A 1 141 ? 80.245 52.557 42.371 1.00 55.10 141 GLY A C 1
ATOM 948 O O . GLY A 1 141 ? 79.474 52.075 43.188 1.00 55.69 141 GLY A O 1
ATOM 949 N N . THR A 1 142 ? 79.968 52.639 41.080 1.00 53.43 142 THR A N 1
ATOM 950 C CA . THR A 1 142 ? 78.712 52.184 40.514 1.00 53.33 142 THR A CA 1
ATOM 951 C C . THR A 1 142 ? 78.978 51.034 39.559 1.00 54.85 142 THR A C 1
ATOM 952 O O . THR A 1 142 ? 79.838 51.131 38.682 1.00 55.34 142 THR A O 1
ATOM 956 N N . SER A 1 143 ? 78.219 49.954 39.724 1.00 54.38 143 SER A N 1
ATOM 957 C CA . SER A 1 143 ? 78.392 48.760 38.910 1.00 53.35 143 SER A CA 1
ATOM 958 C C . SER A 1 143 ? 77.084 48.022 38.634 1.00 54.43 143 SER A C 1
ATOM 959 O O . SER A 1 143 ? 76.134 48.101 39.417 1.00 53.18 143 SER A O 1
ATOM 962 N N . TYR A 1 144 ? 77.053 47.287 37.526 1.00 53.01 144 TYR A N 1
ATOM 963 C CA . TYR A 1 144 ? 75.878 46.515 37.170 1.00 52.10 144 TYR A CA 1
ATOM 964 C C . TYR A 1 144 ? 76.153 45.026 37.306 1.00 51.35 144 TYR A C 1
ATOM 965 O O . TYR A 1 144 ? 75.367 44.201 36.860 1.00 53.49 144 TYR A O 1
ATOM 974 N N . CYS A 1 145 ? 77.271 44.673 37.922 1.00 50.38 145 CYS A N 1
ATOM 975 C CA . CYS A 1 145 ? 77.599 43.266 38.083 1.00 49.23 145 CYS A CA 1
ATOM 976 C C . CYS A 1 145 ? 78.323 42.979 39.406 1.00 48.89 145 CYS A C 1
ATOM 977 O O . CYS A 1 145 ? 79.530 43.204 39.549 1.00 46.62 145 CYS A O 1
ATOM 980 N N . SER A 1 146 ? 77.560 42.472 40.369 1.00 47.58 146 SER A N 1
ATOM 981 C CA . SER A 1 146 ? 78.084 42.159 41.690 1.00 48.02 146 SER A CA 1
ATOM 982 C C . SER A 1 146 ? 79.206 41.120 41.693 1.00 48.69 146 SER A C 1
ATOM 983 O O . SER A 1 146 ? 80.126 41.204 42.508 1.00 46.20 146 SER A O 1
ATOM 986 N N . THR A 1 147 ? 79.138 40.134 40.802 1.00 48.95 147 THR A N 1
ATOM 987 C CA . THR A 1 147 ? 80.184 39.118 40.788 1.00 50.29 147 THR A CA 1
ATOM 988 C C . THR A 1 147 ? 81.455 39.681 40.170 1.00 51.57 147 THR A C 1
ATOM 989 O O . THR A 1 147 ? 82.540 39.163 40.394 1.00 52.54 147 THR A O 1
ATOM 993 N N . CYS A 1 148 ? 81.318 40.755 39.402 1.00 52.80 148 CYS A N 1
ATOM 994 C CA . CYS A 1 148 ? 82.474 41.369 38.765 1.00 53.55 148 CYS A CA 1
ATOM 995 C C . CYS A 1 148 ? 83.193 42.324 39.719 1.00 53.24 148 CYS A C 1
ATOM 996 O O . CYS A 1 148 ? 84.417 42.300 39.820 1.00 53.67 148 CYS A O 1
ATOM 999 N N . ASP A 1 149 ? 82.428 43.158 40.421 1.00 51.59 149 ASP A N 1
ATOM 1000 C CA . ASP A 1 149 ? 83.024 44.160 41.297 1.00 49.04 149 ASP A CA 1
ATOM 1001 C C . ASP A 1 149 ? 82.667 44.122 42.778 1.00 48.26 149 ASP A C 1
ATOM 1002 O O . ASP A 1 149 ? 82.970 45.059 43.515 1.00 49.68 149 ASP A O 1
ATOM 1007 N N . GLY A 1 150 ? 82.031 43.048 43.216 1.00 47.15 150 GLY A N 1
ATOM 1008 C CA . GLY A 1 150 ? 81.670 42.932 44.613 1.00 47.42 150 GLY A CA 1
ATOM 1009 C C . GLY A 1 150 ? 82.899 42.951 45.498 1.00 49.21 150 GLY A C 1
ATOM 1010 O O . GLY A 1 150 ? 82.884 43.555 46.573 1.00 48.14 150 GLY A O 1
ATOM 1011 N N . TYR A 1 151 ? 83.974 42.309 45.042 1.00 50.09 151 TYR A N 1
ATOM 1012 C CA . TYR A 1 151 ? 85.214 42.245 45.816 1.00 51.04 151 TYR A CA 1
ATOM 1013 C C . TYR A 1 151 ? 85.705 43.626 46.257 1.00 50.86 151 TYR A C 1
ATOM 1014 O O . TYR A 1 151 ? 86.154 43.795 47.383 1.00 51.65 151 TYR A O 1
ATOM 1023 N N . LEU A 1 152 ? 85.614 44.607 45.368 1.00 51.20 152 LEU A N 1
ATOM 1024 C CA . LEU A 1 152 ? 86.059 45.964 45.678 1.00 52.66 152 LEU A CA 1
ATOM 1025 C C . LEU A 1 152 ? 85.538 46.492 47.009 1.00 52.90 152 LEU A C 1
ATOM 1026 O O . LEU A 1 152 ? 86.172 47.353 47.620 1.00 56.29 152 LEU A O 1
ATOM 1031 N N . PHE A 1 153 ? 84.399 45.974 47.464 1.00 51.86 153 PHE A N 1
ATOM 1032 C CA . PHE A 1 153 ? 83.778 46.471 48.687 1.00 49.92 153 PHE A CA 1
ATOM 1033 C C . PHE A 1 153 ? 83.826 45.623 49.944 1.00 51.61 153 PHE A C 1
ATOM 1034 O O . PHE A 1 153 ? 83.044 45.844 50.864 1.00 50.16 153 PHE A O 1
ATOM 1042 N N . LYS A 1 154 ? 84.748 44.667 49.989 1.00 53.46 154 LYS A N 1
ATOM 1043 C CA . LYS A 1 154 ? 84.904 43.825 51.166 1.00 57.13 154 LYS A CA 1
ATOM 1044 C C . LYS A 1 154 ? 85.115 44.746 52.368 1.00 56.59 154 LYS A C 1
ATOM 1045 O O . LYS A 1 154 ? 85.865 45.717 52.289 1.00 53.56 154 LYS A O 1
ATOM 1051 N N . GLY A 1 155 ? 84.433 44.447 53.471 1.00 57.22 155 GLY A N 1
ATOM 1052 C CA . GLY A 1 155 ? 84.544 45.264 54.667 1.00 56.43 155 GLY A CA 1
ATOM 1053 C C . GLY A 1 155 ? 83.956 46.657 54.493 1.00 57.01 155 GLY A C 1
ATOM 1054 O O . GLY A 1 155 ? 84.036 47.488 55.399 1.00 58.25 155 GLY A O 1
ATOM 1055 N N . LYS A 1 156 ? 83.357 46.916 53.334 1.00 56.52 156 LYS A N 1
ATOM 1056 C CA . LYS A 1 156 ? 82.770 48.226 53.044 1.00 56.37 156 LYS A CA 1
ATOM 1057 C C . LYS A 1 156 ? 81.233 48.192 53.008 1.00 55.40 156 LYS A C 1
ATOM 1058 O O . LYS A 1 156 ? 80.612 47.143 53.183 1.00 52.83 156 LYS A O 1
ATOM 1064 N N . ARG A 1 157 ? 80.634 49.351 52.762 1.00 53.57 157 ARG A N 1
ATOM 1065 C CA . ARG A 1 157 ? 79.184 49.478 52.725 1.00 53.01 157 ARG A CA 1
ATOM 1066 C C . ARG A 1 157 ? 78.672 49.500 51.296 1.00 52.92 157 ARG A C 1
ATOM 1067 O O . ARG A 1 157 ? 79.237 50.183 50.439 1.00 51.61 157 ARG A O 1
ATOM 1075 N N . VAL A 1 158 ? 77.592 48.764 51.041 1.00 51.78 158 VAL A N 1
ATOM 1076 C CA . VAL A 1 158 ? 77.019 48.725 49.696 1.00 51.54 158 VAL A CA 1
ATOM 1077 C C . VAL A 1 158 ? 75.493 48.831 49.686 1.00 49.80 158 VAL A C 1
ATOM 1078 O O . VAL A 1 158 ? 74.810 48.416 50.629 1.00 48.18 158 VAL A O 1
ATOM 1082 N N . VAL A 1 159 ? 74.975 49.406 48.609 1.00 46.69 159 VAL A N 1
ATOM 1083 C CA . VAL A 1 159 ? 73.546 49.536 48.421 1.00 46.21 159 VAL A CA 1
ATOM 1084 C C . VAL A 1 159 ? 73.173 48.935 47.069 1.00 45.43 159 VAL A C 1
ATOM 1085 O O . VAL A 1 159 ? 73.768 49.274 46.038 1.00 45.76 159 VAL A O 1
ATOM 1089 N N . THR A 1 160 ? 72.209 48.019 47.087 1.00 42.50 160 THR A N 1
ATOM 1090 C CA . THR A 1 160 ? 71.737 47.387 45.865 1.00 40.28 160 THR A CA 1
ATOM 1091 C C . THR A 1 160 ? 70.424 48.035 45.474 1.00 41.55 160 THR A C 1
ATOM 1092 O O . THR A 1 160 ? 69.429 47.961 46.217 1.00 42.84 160 THR A O 1
ATOM 1096 N N . ILE A 1 161 ? 70.421 48.678 44.315 1.00 40.67 161 ILE A N 1
ATOM 1097 C CA . ILE A 1 161 ? 69.215 49.306 43.812 1.00 40.43 161 ILE A CA 1
ATOM 1098 C C . ILE A 1 161 ? 68.515 48.269 42.929 1.00 40.91 161 ILE A C 1
ATOM 1099 O O . ILE A 1 161 ? 69.066 47.845 41.900 1.00 41.32 161 ILE A O 1
ATOM 1104 N N . GLY A 1 162 ? 67.302 47.883 43.330 1.00 39.16 162 GLY A N 1
ATOM 1105 C CA . GLY A 1 162 ? 66.536 46.872 42.608 1.00 38.18 162 GLY A CA 1
ATOM 1106 C C . GLY A 1 162 ? 66.466 45.614 43.467 1.00 37.75 162 GLY A C 1
ATOM 1107 O O . GLY A 1 162 ? 67.486 44.968 43.689 1.00 37.97 162 GLY A O 1
ATOM 1108 N N . GLY A 1 163 ? 65.274 45.272 43.966 1.00 39.21 163 GLY A N 1
ATOM 1109 C CA . GLY A 1 163 ? 65.122 44.104 44.826 1.00 35.98 163 GLY A CA 1
ATOM 1110 C C . GLY A 1 163 ? 64.492 42.880 44.164 1.00 39.87 163 GLY A C 1
ATOM 1111 O O . GLY A 1 163 ? 63.781 42.087 44.820 1.00 41.40 163 GLY A O 1
ATOM 1112 N N . GLY A 1 164 ? 64.715 42.730 42.862 1.00 37.76 164 GLY A N 1
ATOM 1113 C CA . GLY A 1 164 ? 64.190 41.568 42.153 1.00 36.50 164 GLY A CA 1
ATOM 1114 C C . GLY A 1 164 ? 65.106 40.376 42.418 1.00 37.17 164 GLY A C 1
ATOM 1115 O O . GLY A 1 164 ? 66.032 40.488 43.234 1.00 35.15 164 GLY A O 1
ATOM 1116 N N . ASN A 1 165 ? 64.877 39.245 41.743 1.00 36.81 165 ASN A N 1
ATOM 1117 C CA . ASN A 1 165 ? 65.715 38.067 41.964 1.00 38.02 165 ASN A CA 1
ATOM 1118 C C . ASN A 1 165 ? 67.210 38.324 41.782 1.00 38.83 165 ASN A C 1
ATOM 1119 O O . ASN A 1 165 ? 68.019 37.861 42.591 1.00 39.25 165 ASN A O 1
ATOM 1124 N N . SER A 1 166 ? 67.576 39.059 40.736 1.00 37.01 166 SER A N 1
ATOM 1125 C CA . SER A 1 166 ? 68.989 39.365 40.489 1.00 39.88 166 SER A CA 1
ATOM 1126 C C . SER A 1 166 ? 69.547 40.215 41.630 1.00 38.77 166 SER A C 1
ATOM 1127 O O . SER A 1 166 ? 70.494 39.817 42.293 1.00 40.38 166 SER A O 1
ATOM 1130 N N . GLY A 1 167 ? 68.942 41.373 41.867 1.00 37.36 167 GLY A N 1
ATOM 1131 C CA . GLY A 1 167 ? 69.397 42.226 42.948 1.00 37.08 167 GLY A CA 1
ATOM 1132 C C . GLY A 1 167 ? 69.453 41.498 44.283 1.00 37.65 167 GLY A C 1
ATOM 1133 O O . GLY A 1 167 ? 70.403 41.675 45.042 1.00 36.05 167 GLY A O 1
ATOM 1134 N N . ALA A 1 168 ? 68.438 40.670 44.560 1.00 37.57 168 ALA A N 1
ATOM 1135 C CA . ALA A 1 168 ? 68.343 39.927 45.815 1.00 35.55 168 ALA A CA 1
ATOM 1136 C C . ALA A 1 168 ? 69.516 39.010 46.054 1.00 36.26 168 ALA A C 1
ATOM 1137 O O . ALA A 1 168 ? 70.101 39.031 47.137 1.00 37.14 168 ALA A O 1
ATOM 1139 N N . ILE A 1 169 ? 69.845 38.189 45.062 1.00 35.51 169 ILE A N 1
ATOM 1140 C CA . ILE A 1 169 ? 70.950 37.256 45.219 1.00 38.13 169 ILE A CA 1
ATOM 1141 C C . ILE A 1 169 ? 72.295 37.991 45.208 1.00 41.29 169 ILE A C 1
ATOM 1142 O O . ILE A 1 169 ? 73.245 37.569 45.874 1.00 42.61 169 ILE A O 1
ATOM 1147 N N . ALA A 1 170 ? 72.362 39.090 44.458 1.00 41.59 170 ALA A N 1
ATOM 1148 C CA . ALA A 1 170 ? 73.577 39.891 44.397 1.00 42.15 170 ALA A CA 1
ATOM 1149 C C . ALA A 1 170 ? 73.886 40.328 45.818 1.00 43.98 170 ALA A C 1
ATOM 1150 O O . ALA A 1 170 ? 74.976 40.064 46.340 1.00 45.30 170 ALA A O 1
ATOM 1152 N N . ALA A 1 171 ? 72.908 40.973 46.452 1.00 43.69 171 ALA A N 1
ATOM 1153 C CA . ALA A 1 171 ? 73.086 41.480 47.813 1.00 44.78 171 ALA A CA 1
ATOM 1154 C C . ALA A 1 171 ? 73.258 40.368 48.835 1.00 43.67 171 ALA A C 1
ATOM 1155 O O . ALA A 1 171 ? 74.054 40.493 49.761 1.00 45.13 171 ALA A O 1
ATOM 1157 N N . ILE A 1 172 ? 72.508 39.285 48.674 1.00 44.26 172 ILE A N 1
ATOM 1158 C CA . ILE A 1 172 ? 72.620 38.161 49.592 1.00 43.32 172 ILE A CA 1
ATOM 1159 C C . ILE A 1 172 ? 74.038 37.613 49.543 1.00 44.76 172 ILE A C 1
ATOM 1160 O O . ILE A 1 172 ? 74.650 37.370 50.581 1.00 45.97 172 ILE A O 1
ATOM 1165 N N . SER A 1 173 ? 74.568 37.438 48.337 1.00 43.34 173 SER A N 1
ATOM 1166 C CA . SER A 1 173 ? 75.910 36.899 48.191 1.00 45.04 173 SER A CA 1
ATOM 1167 C C . SER A 1 173 ? 76.976 37.882 48.685 1.00 47.03 173 SER A C 1
ATOM 1168 O O . SER A 1 173 ? 77.923 37.480 49.355 1.00 46.72 173 SER A O 1
ATOM 1171 N N . MET A 1 174 ? 76.814 39.165 48.368 1.00 47.92 174 MET A N 1
ATOM 1172 C CA . MET A 1 174 ? 77.781 40.172 48.798 1.00 49.95 174 MET A CA 1
ATOM 1173 C C . MET A 1 174 ? 77.863 40.278 50.317 1.00 51.59 174 MET A C 1
ATOM 1174 O O . MET A 1 174 ? 78.960 40.410 50.866 1.00 52.34 174 MET A O 1
ATOM 1179 N N . SER A 1 175 ? 76.713 40.207 50.987 1.00 51.33 175 SER A N 1
ATOM 1180 C CA . SER A 1 175 ? 76.651 40.305 52.445 1.00 52.61 175 SER A CA 1
ATOM 1181 C C . SER A 1 175 ? 77.567 39.283 53.118 1.00 55.17 175 SER A C 1
ATOM 1182 O O . SER A 1 175 ? 77.757 39.301 54.338 1.00 55.39 175 SER A O 1
ATOM 1185 N N . GLU A 1 176 ? 78.126 38.387 52.319 1.00 56.51 176 GLU A N 1
ATOM 1186 C CA . GLU A 1 176 ? 79.026 37.369 52.837 1.00 58.84 176 GLU A CA 1
ATOM 1187 C C . GLU A 1 176 ? 80.381 37.996 53.178 1.00 58.00 176 GLU A C 1
ATOM 1188 O O . GLU A 1 176 ? 81.069 37.552 54.094 1.00 57.96 176 GLU A O 1
ATOM 1194 N N . TYR A 1 177 ? 80.754 39.041 52.446 1.00 56.78 177 TYR A N 1
ATOM 1195 C CA . TYR A 1 177 ? 82.048 39.665 52.661 1.00 55.79 177 TYR A CA 1
ATOM 1196 C C . TYR A 1 177 ? 82.101 41.197 52.821 1.00 56.95 177 TYR A C 1
ATOM 1197 O O . TYR A 1 177 ? 83.110 41.727 53.288 1.00 56.34 177 TYR A O 1
ATOM 1206 N N . VAL A 1 178 ? 81.042 41.912 52.443 1.00 56.60 178 VAL A N 1
ATOM 1207 C CA . VAL A 1 178 ? 81.047 43.366 52.596 1.00 55.22 178 VAL A CA 1
ATOM 1208 C C . VAL A 1 178 ? 80.669 43.694 54.033 1.00 55.36 178 VAL A C 1
ATOM 1209 O O . VAL A 1 178 ? 80.257 42.807 54.774 1.00 55.75 178 VAL A O 1
ATOM 1213 N N . LYS A 1 179 ? 80.828 44.955 54.429 1.00 56.67 179 LYS A N 1
ATOM 1214 C CA . LYS A 1 179 ? 80.501 45.396 55.791 1.00 58.77 179 LYS A CA 1
ATOM 1215 C C . LYS A 1 179 ? 78.995 45.284 56.031 1.00 57.98 179 LYS A C 1
ATOM 1216 O O . LYS A 1 179 ? 78.542 44.759 57.051 1.00 57.12 179 LYS A O 1
ATOM 1222 N N . ASN A 1 180 ? 78.226 45.805 55.086 1.00 57.08 180 ASN A N 1
ATOM 1223 C CA . ASN A 1 180 ? 76.776 45.739 55.160 1.00 56.89 180 ASN A CA 1
ATOM 1224 C C . ASN A 1 180 ? 76.155 46.064 53.811 1.00 54.80 180 ASN A C 1
ATOM 1225 O O . ASN A 1 180 ? 76.713 46.823 53.008 1.00 54.25 180 ASN A O 1
ATOM 1230 N N . VAL A 1 181 ? 75.005 45.453 53.563 1.00 52.87 181 VAL A N 1
ATOM 1231 C CA . VAL A 1 181 ? 74.275 45.655 52.318 1.00 51.61 181 VAL A CA 1
ATOM 1232 C C . VAL A 1 181 ? 72.886 46.174 52.639 1.00 50.10 181 VAL A C 1
ATOM 1233 O O . VAL A 1 181 ? 72.276 45.769 53.626 1.00 49.90 181 VAL A O 1
ATOM 1237 N N . THR A 1 182 ? 72.388 47.057 51.786 1.00 48.06 182 THR A N 1
ATOM 1238 C CA . THR A 1 182 ? 71.054 47.588 51.957 1.00 47.07 182 THR A CA 1
ATOM 1239 C C . THR A 1 182 ? 70.406 47.469 50.601 1.00 44.97 182 THR A C 1
ATOM 1240 O O . THR A 1 182 ? 71.030 47.791 49.587 1.00 45.56 182 THR A O 1
ATOM 1244 N N . ILE A 1 183 ? 69.171 46.988 50.572 1.00 41.33 183 ILE A N 1
ATOM 1245 C CA . ILE A 1 183 ? 68.455 46.867 49.307 1.00 39.15 183 ILE A CA 1
ATOM 1246 C C . ILE A 1 183 ? 67.355 47.923 49.229 1.00 38.89 183 ILE A C 1
ATOM 1247 O O . ILE A 1 183 ? 66.609 48.137 50.200 1.00 38.43 183 ILE A O 1
ATOM 1252 N N . ILE A 1 184 ? 67.270 48.574 48.074 1.00 36.31 184 ILE A N 1
ATOM 1253 C CA . ILE A 1 184 ? 66.278 49.615 47.823 1.00 37.64 184 ILE A CA 1
ATOM 1254 C C . ILE A 1 184 ? 65.412 49.200 46.641 1.00 39.82 184 ILE A C 1
ATOM 1255 O O . ILE A 1 184 ? 65.902 49.092 45.505 1.00 40.17 184 ILE A O 1
ATOM 1260 N N . GLU A 1 185 ? 64.130 48.969 46.918 1.00 38.59 185 GLU A N 1
ATOM 1261 C CA . GLU A 1 185 ? 63.179 48.534 45.902 1.00 39.58 185 GLU A CA 1
ATOM 1262 C C . GLU A 1 185 ? 62.100 49.580 45.620 1.00 39.30 185 GLU A C 1
ATOM 1263 O O . GLU A 1 185 ? 61.546 50.188 46.535 1.00 38.09 185 GLU A O 1
ATOM 1269 N N . TYR A 1 186 ? 61.813 49.778 44.343 1.00 39.44 186 TYR A N 1
ATOM 1270 C CA . TYR A 1 186 ? 60.817 50.744 43.912 1.00 42.00 186 TYR A CA 1
ATOM 1271 C C . TYR A 1 186 ? 59.402 50.307 44.287 1.00 42.38 186 TYR A C 1
ATOM 1272 O O . TYR A 1 186 ? 58.632 51.076 44.853 1.00 42.97 186 TYR A O 1
ATOM 1281 N N . MET A 1 187 ? 59.063 49.071 43.955 1.00 42.47 187 MET A N 1
ATOM 1282 C CA . MET A 1 187 ? 57.740 48.532 44.246 1.00 43.53 187 MET A CA 1
ATOM 1283 C C . MET A 1 187 ? 57.499 48.437 45.747 1.00 43.53 187 MET A C 1
ATOM 1284 O O . MET A 1 187 ? 58.435 48.205 46.519 1.00 42.45 187 MET A O 1
ATOM 1289 N N . PRO A 1 188 ? 56.242 48.644 46.183 1.00 42.45 188 PRO A N 1
ATOM 1290 C CA . PRO A 1 188 ? 55.859 48.581 47.600 1.00 44.45 188 PRO A CA 1
ATOM 1291 C C . PRO A 1 188 ? 55.723 47.143 48.090 1.00 46.65 188 PRO A C 1
ATOM 1292 O O . PRO A 1 188 ? 54.868 46.835 48.914 1.00 48.71 188 PRO A O 1
ATOM 1296 N N . LYS A 1 189 ? 56.559 46.259 47.577 1.00 47.13 189 LYS A N 1
ATOM 1297 C CA . LYS A 1 189 ? 56.505 44.865 47.993 1.00 49.95 189 LYS A CA 1
ATOM 1298 C C . LYS A 1 189 ? 57.826 44.191 47.669 1.00 48.42 189 LYS A C 1
ATOM 1299 O O . LYS A 1 189 ? 58.691 44.796 47.031 1.00 50.03 189 LYS A O 1
ATOM 1305 N N . TYR A 1 190 ? 58.002 42.961 48.140 1.00 45.09 190 TYR A N 1
ATOM 1306 C CA . TYR A 1 190 ? 59.217 42.230 47.834 1.00 44.59 190 TYR A CA 1
ATOM 1307 C C . TYR A 1 190 ? 59.029 41.803 46.387 1.00 45.45 190 TYR A C 1
ATOM 1308 O O . TYR A 1 190 ? 57.969 41.301 46.021 1.00 47.46 190 TYR A O 1
ATOM 1317 N N . MET A 1 191 ? 60.038 42.010 45.557 1.00 45.17 191 MET A N 1
ATOM 1318 C CA . MET A 1 191 ? 59.936 41.610 44.163 1.00 45.05 191 MET A CA 1
ATOM 1319 C C . MET A 1 191 ? 60.742 40.350 43.880 1.00 44.40 191 MET A C 1
ATOM 1320 O O . MET A 1 191 ? 60.756 39.842 42.755 1.00 45.41 191 MET A O 1
ATOM 1325 N N . CYS A 1 192 ? 61.408 39.834 44.903 1.00 43.42 192 CYS A N 1
ATOM 1326 C CA . CYS A 1 192 ? 62.208 38.622 44.737 1.00 43.25 192 CYS A CA 1
ATOM 1327 C C . CYS A 1 192 ? 61.467 37.409 45.309 1.00 43.12 192 CYS A C 1
ATOM 1328 O O . CYS A 1 192 ? 60.677 37.537 46.238 1.00 43.23 192 CYS A O 1
ATOM 1331 N N . GLU A 1 193 ? 61.737 36.229 44.764 1.00 45.17 193 GLU A N 1
ATOM 1332 C CA . GLU A 1 193 ? 61.080 35.012 45.235 1.00 43.67 193 GLU A CA 1
ATOM 1333 C C . GLU A 1 193 ? 61.248 34.799 46.740 1.00 43.54 193 GLU A C 1
ATOM 1334 O O . GLU A 1 193 ? 62.230 35.232 47.353 1.00 44.61 193 GLU A O 1
ATOM 1340 N N . ASN A 1 194 ? 60.268 34.129 47.323 1.00 42.26 194 ASN A N 1
ATOM 1341 C CA . ASN A 1 194 ? 60.250 33.866 48.750 1.00 41.50 194 ASN A CA 1
ATOM 1342 C C . ASN A 1 194 ? 61.518 33.273 49.331 1.00 40.54 194 ASN A C 1
ATOM 1343 O O . ASN A 1 194 ? 61.877 33.598 50.456 1.00 40.52 194 ASN A O 1
ATOM 1348 N N . ALA A 1 195 ? 62.182 32.388 48.591 1.00 39.06 195 ALA A N 1
ATOM 1349 C CA . ALA A 1 195 ? 63.406 31.784 49.106 1.00 38.42 195 ALA A CA 1
ATOM 1350 C C . ALA A 1 195 ? 64.431 32.885 49.427 1.00 39.79 195 ALA A C 1
ATOM 1351 O O . ALA A 1 195 ? 65.203 32.766 50.381 1.00 41.24 195 ALA A O 1
ATOM 1353 N N . TYR A 1 196 ? 64.432 33.961 48.643 1.00 40.05 196 TYR A N 1
ATOM 1354 C CA . TYR A 1 196 ? 65.363 35.070 48.901 1.00 38.81 196 TYR A CA 1
ATOM 1355 C C . TYR A 1 196 ? 64.836 35.951 50.033 1.00 40.49 196 TYR A C 1
ATOM 1356 O O . TYR A 1 196 ? 65.620 36.477 50.840 1.00 40.58 196 TYR A O 1
ATOM 1365 N N . VAL A 1 197 ? 63.511 36.110 50.094 1.00 38.95 197 VAL A N 1
ATOM 1366 C CA . VAL A 1 197 ? 62.900 36.902 51.152 1.00 41.44 197 VAL A CA 1
ATOM 1367 C C . VAL A 1 197 ? 63.338 36.364 52.507 1.00 45.56 197 VAL A C 1
ATOM 1368 O O . VAL A 1 197 ? 63.739 37.131 53.393 1.00 47.26 197 VAL A O 1
ATOM 1372 N N . GLN A 1 198 ? 63.284 35.043 52.655 1.00 46.38 198 GLN A N 1
ATOM 1373 C CA . GLN A 1 198 ? 63.674 34.385 53.896 1.00 49.55 198 GLN A CA 1
ATOM 1374 C C . GLN A 1 198 ? 65.157 34.569 54.207 1.00 51.69 198 GLN A C 1
ATOM 1375 O O . GLN A 1 198 ? 65.534 34.833 55.354 1.00 53.23 198 GLN A O 1
ATOM 1381 N N . GLU A 1 199 ? 65.989 34.407 53.184 1.00 51.93 199 GLU A N 1
ATOM 1382 C CA . GLU A 1 199 ? 67.437 34.536 53.324 1.00 53.65 199 GLU A CA 1
ATOM 1383 C C . GLU A 1 199 ? 67.802 35.976 53.686 1.00 52.30 199 GLU A C 1
ATOM 1384 O O . GLU A 1 199 ? 68.673 36.217 54.518 1.00 51.16 199 GLU A O 1
ATOM 1390 N N . ILE A 1 200 ? 67.123 36.928 53.057 1.00 50.41 200 ILE A N 1
ATOM 1391 C CA . ILE A 1 200 ? 67.354 38.342 53.317 1.00 49.13 200 ILE A CA 1
ATOM 1392 C C . ILE A 1 200 ? 66.957 38.681 54.752 1.00 51.19 200 ILE A C 1
ATOM 1393 O O . ILE A 1 200 ? 67.683 39.389 55.453 1.00 52.01 200 ILE A O 1
ATOM 1398 N N . LYS A 1 201 ? 65.808 38.178 55.194 1.00 51.72 201 LYS A N 1
ATOM 1399 C CA . LYS A 1 201 ? 65.370 38.446 56.552 1.00 53.61 201 LYS A CA 1
ATOM 1400 C C . LYS A 1 201 ? 66.288 37.721 57.527 1.00 55.74 201 LYS A C 1
ATOM 1401 O O . LYS A 1 201 ? 66.526 38.197 58.637 1.00 56.01 201 LYS A O 1
ATOM 1407 N N . LYS A 1 202 ? 66.806 36.569 57.109 1.00 55.62 202 LYS A N 1
ATOM 1408 C CA . LYS A 1 202 ? 67.698 35.799 57.965 1.00 57.11 202 LYS A CA 1
ATOM 1409 C C . LYS A 1 202 ? 69.024 36.522 58.211 1.00 57.02 202 LYS A C 1
ATOM 1410 O O . LYS A 1 202 ? 69.541 36.507 59.323 1.00 57.95 202 LYS A O 1
ATOM 1416 N N . ARG A 1 203 ? 69.568 37.156 57.177 1.00 55.28 203 ARG A N 1
ATOM 1417 C CA . ARG A 1 203 ? 70.836 37.864 57.299 1.00 54.33 203 ARG A CA 1
ATOM 1418 C C . ARG A 1 203 ? 70.652 39.320 57.729 1.00 55.10 203 ARG A C 1
ATOM 1419 O O . ARG A 1 203 ? 71.607 40.109 57.713 1.00 53.79 203 ARG A O 1
ATOM 1427 N N . ASN A 1 204 ? 69.425 39.668 58.107 1.00 53.95 204 ASN A N 1
ATOM 1428 C CA . ASN A 1 204 ? 69.103 41.025 58.545 1.00 54.06 204 ASN A CA 1
ATOM 1429 C C . ASN A 1 204 ? 69.510 42.100 57.542 1.00 51.40 204 ASN A C 1
ATOM 1430 O O . ASN A 1 204 ? 70.019 43.149 57.919 1.00 50.87 204 ASN A O 1
ATOM 1435 N N . ILE A 1 205 ? 69.289 41.829 56.262 1.00 49.69 205 ILE A N 1
ATOM 1436 C CA . ILE A 1 205 ? 69.622 42.778 55.208 1.00 47.17 205 ILE A CA 1
ATOM 1437 C C . ILE A 1 205 ? 68.438 43.708 55.027 1.00 46.95 205 ILE A C 1
ATOM 1438 O O . ILE A 1 205 ? 67.378 43.289 54.576 1.00 49.16 205 ILE A O 1
ATOM 1443 N N . PRO A 1 206 ? 68.587 44.982 55.402 1.00 46.51 206 PRO A N 1
ATOM 1444 C CA . PRO A 1 206 ? 67.442 45.874 55.221 1.00 43.90 206 PRO A CA 1
ATOM 1445 C C . PRO A 1 206 ? 66.975 45.864 53.770 1.00 42.53 206 PRO A C 1
ATOM 1446 O O . PRO A 1 206 ? 67.792 45.857 52.856 1.00 40.50 206 PRO A O 1
ATOM 1450 N N . TYR A 1 207 ? 65.657 45.836 53.576 1.00 40.47 207 TYR A N 1
ATOM 1451 C CA . TYR A 1 207 ? 65.048 45.830 52.248 1.00 40.09 207 TYR A CA 1
ATOM 1452 C C . TYR A 1 207 ? 64.011 46.955 52.276 1.00 41.25 207 TYR A C 1
ATOM 1453 O O . TYR A 1 207 ? 62.907 46.787 52.791 1.00 41.93 207 TYR A O 1
ATOM 1462 N N . ILE A 1 208 ? 64.393 48.100 51.726 1.00 41.40 208 ILE A N 1
ATOM 1463 C CA . ILE A 1 208 ? 63.550 49.282 51.692 1.00 41.62 208 ILE A CA 1
ATOM 1464 C C . ILE A 1 208 ? 62.648 49.288 50.472 1.00 40.69 208 ILE A C 1
ATOM 1465 O O . ILE A 1 208 ? 63.112 49.440 49.351 1.00 42.83 208 ILE A O 1
ATOM 1470 N N . MET A 1 209 ? 61.354 49.103 50.689 1.00 43.06 209 MET A N 1
ATOM 1471 C CA . MET A 1 209 ? 60.396 49.069 49.581 1.00 43.77 209 MET A CA 1
ATOM 1472 C C . MET A 1 209 ? 59.770 50.433 49.335 1.00 43.54 209 MET A C 1
ATOM 1473 O O . MET A 1 209 ? 59.988 51.372 50.104 1.00 42.86 209 MET A O 1
ATOM 1478 N N . ASN A 1 210 ? 58.996 50.530 48.255 1.00 42.75 210 ASN A N 1
ATOM 1479 C CA . ASN A 1 210 ? 58.303 51.763 47.902 1.00 43.63 210 ASN A CA 1
ATOM 1480 C C . ASN A 1 210 ? 59.245 52.968 47.833 1.00 44.93 210 ASN A C 1
ATOM 1481 O O . ASN A 1 210 ? 58.829 54.097 48.106 1.00 44.88 210 ASN A O 1
ATOM 1486 N N . ALA A 1 211 ? 60.500 52.730 47.462 1.00 43.76 211 ALA A N 1
ATOM 1487 C CA . ALA A 1 211 ? 61.489 53.800 47.393 1.00 45.16 211 ALA A CA 1
ATOM 1488 C C . ALA A 1 211 ? 61.991 54.090 45.983 1.00 46.33 211 ALA A C 1
ATOM 1489 O O . ALA A 1 211 ? 62.389 53.188 45.251 1.00 46.37 211 ALA A O 1
ATOM 1491 N N . GLN A 1 212 ? 61.963 55.365 45.611 1.00 48.27 212 GLN A N 1
ATOM 1492 C CA . GLN A 1 212 ? 62.422 55.792 44.300 1.00 49.59 212 GLN A CA 1
ATOM 1493 C C . GLN A 1 212 ? 63.769 56.474 44.485 1.00 49.53 212 GLN A C 1
ATOM 1494 O O . GLN A 1 212 ? 63.876 57.436 45.249 1.00 51.11 212 GLN A O 1
ATOM 1500 N N . VAL A 1 213 ? 64.799 55.962 43.815 1.00 48.61 213 VAL A N 1
ATOM 1501 C CA . VAL A 1 213 ? 66.128 56.562 43.914 1.00 49.11 213 VAL A CA 1
ATOM 1502 C C . VAL A 1 213 ? 66.105 57.838 43.098 1.00 50.05 213 VAL A C 1
ATOM 1503 O O . VAL A 1 213 ? 65.647 57.846 41.956 1.00 49.16 213 VAL A O 1
ATOM 1507 N N . THR A 1 214 ? 66.599 58.912 43.696 1.00 51.98 214 THR A N 1
ATOM 1508 C CA . THR A 1 214 ? 66.616 60.200 43.033 1.00 55.42 214 THR A CA 1
ATOM 1509 C C . THR A 1 214 ? 68.014 60.610 42.653 1.00 56.35 214 THR A C 1
ATOM 1510 O O . THR A 1 214 ? 68.202 61.346 41.686 1.00 57.65 214 THR A O 1
ATOM 1514 N N . GLU A 1 215 ? 69.003 60.126 43.395 1.00 57.47 215 GLU A N 1
ATOM 1515 C CA . GLU A 1 215 ? 70.368 60.514 43.083 1.00 58.71 215 GLU A CA 1
ATOM 1516 C C . GLU A 1 215 ? 71.464 59.673 43.720 1.00 57.88 215 GLU A C 1
ATOM 1517 O O . GLU A 1 215 ? 71.336 59.207 44.853 1.00 57.02 215 GLU A O 1
ATOM 1523 N N . ILE A 1 216 ? 72.538 59.477 42.966 1.00 57.96 216 ILE A N 1
ATOM 1524 C CA . ILE A 1 216 ? 73.703 58.755 43.454 1.00 59.91 216 ILE A CA 1
ATOM 1525 C C . ILE A 1 216 ? 74.680 59.900 43.645 1.00 60.73 216 ILE A C 1
ATOM 1526 O O . ILE A 1 216 ? 74.932 60.662 42.716 1.00 60.82 216 ILE A O 1
ATOM 1531 N N . VAL A 1 217 ? 75.215 60.034 44.849 1.00 63.05 217 VAL A N 1
ATOM 1532 C CA . VAL A 1 217 ? 76.123 61.131 45.135 1.00 64.31 217 VAL A CA 1
ATOM 1533 C C . VAL A 1 217 ? 77.505 60.696 45.598 1.00 64.98 217 VAL A C 1
ATOM 1534 O O . VAL A 1 217 ? 77.684 59.589 46.118 1.00 64.56 217 VAL A O 1
ATOM 1538 N N . GLY A 1 218 ? 78.476 61.584 45.396 1.00 64.30 218 GLY A N 1
ATOM 1539 C CA . GLY A 1 218 ? 79.847 61.308 45.791 1.00 65.18 218 GLY A CA 1
ATOM 1540 C C . GLY A 1 218 ? 80.688 62.574 45.826 1.00 65.44 218 GLY A C 1
ATOM 1541 O O . GLY A 1 218 ? 80.158 63.681 45.725 1.00 63.73 218 GLY A O 1
ATOM 1542 N N . ASP A 1 219 ? 82.002 62.418 45.963 1.00 66.09 219 ASP A N 1
ATOM 1543 C CA . ASP A 1 219 ? 82.902 63.567 46.018 1.00 66.54 219 ASP A CA 1
ATOM 1544 C C . ASP A 1 219 ? 83.632 63.811 44.701 1.00 66.72 219 ASP A C 1
ATOM 1545 O O . ASP A 1 219 ? 84.834 64.034 44.698 1.00 69.61 219 ASP A O 1
ATOM 1550 N N . GLY A 1 220 ? 82.910 63.772 43.588 1.00 66.41 220 GLY A N 1
ATOM 1551 C CA . GLY A 1 220 ? 83.536 63.994 42.297 1.00 67.03 220 GLY A CA 1
ATOM 1552 C C . GLY A 1 220 ? 84.523 62.909 41.899 1.00 68.57 220 GLY A C 1
ATOM 1553 O O . GLY A 1 220 ? 84.818 62.735 40.710 1.00 69.44 220 GLY A O 1
ATOM 1554 N N . LYS A 1 221 ? 85.032 62.176 42.887 1.00 68.42 221 LYS A N 1
ATOM 1555 C CA . LYS A 1 221 ? 85.988 61.104 42.643 1.00 69.66 221 LYS A CA 1
ATOM 1556 C C . LYS A 1 221 ? 85.333 59.723 42.830 1.00 70.18 221 LYS A C 1
ATOM 1557 O O . LYS A 1 221 ? 85.350 58.892 41.920 1.00 70.10 221 LYS A O 1
ATOM 1563 N N . LYS A 1 222 ? 84.752 59.481 44.003 1.00 68.90 222 LYS A N 1
ATOM 1564 C CA . LYS A 1 222 ? 84.095 58.202 44.287 1.00 67.75 222 LYS A CA 1
ATOM 1565 C C . LYS A 1 222 ? 82.662 58.422 44.787 1.00 66.06 222 LYS A C 1
ATOM 1566 O O . LYS A 1 222 ? 82.271 59.547 45.102 1.00 67.68 222 LYS A O 1
ATOM 1572 N N . VAL A 1 223 ? 81.886 57.344 44.860 1.00 62.48 223 VAL A N 1
ATOM 1573 C CA . VAL A 1 223 ? 80.509 57.417 45.346 1.00 59.25 223 VAL A CA 1
ATOM 1574 C C . VAL A 1 223 ? 80.542 57.467 46.876 1.00 58.31 223 VAL A C 1
ATOM 1575 O O . VAL A 1 223 ? 81.346 56.767 47.492 1.00 58.28 223 VAL A O 1
ATOM 1579 N N . THR A 1 224 ? 79.684 58.290 47.482 1.00 55.72 224 THR A N 1
ATOM 1580 C CA . THR A 1 224 ? 79.629 58.390 48.946 1.00 55.81 224 THR A CA 1
ATOM 1581 C C . THR A 1 224 ? 78.246 58.081 49.504 1.00 55.78 224 THR A C 1
ATOM 1582 O O . THR A 1 224 ? 78.096 57.884 50.710 1.00 56.61 224 THR A O 1
ATOM 1586 N N . GLY A 1 225 ? 77.239 58.048 48.634 1.00 55.22 225 GLY A N 1
ATOM 1587 C CA . GLY A 1 225 ? 75.892 57.756 49.095 1.00 55.68 225 GLY A CA 1
ATOM 1588 C C . GLY A 1 225 ? 74.824 57.762 48.011 1.00 55.66 225 GLY A C 1
ATOM 1589 O O . GLY A 1 225 ? 75.108 58.001 46.835 1.00 53.63 225 GLY A O 1
ATOM 1590 N N . VAL A 1 226 ? 73.585 57.487 48.407 1.00 53.99 226 VAL A N 1
ATOM 1591 C CA . VAL A 1 226 ? 72.486 57.476 47.458 1.00 53.45 226 VAL A CA 1
ATOM 1592 C C . VAL A 1 226 ? 71.243 58.087 48.082 1.00 52.91 226 VAL A C 1
ATOM 1593 O O . VAL A 1 226 ? 70.888 57.793 49.222 1.00 54.94 226 VAL A O 1
ATOM 1597 N N . LYS A 1 227 ? 70.613 58.978 47.329 1.00 53.18 227 LYS A N 1
ATOM 1598 C CA . LYS A 1 227 ? 69.410 59.666 47.766 1.00 54.13 227 LYS A CA 1
ATOM 1599 C C . LYS A 1 227 ? 68.173 59.007 47.166 1.00 52.62 227 LYS A C 1
ATOM 1600 O O . LYS A 1 227 ? 68.146 58.690 45.967 1.00 50.32 227 LYS A O 1
ATOM 1606 N N . TYR A 1 228 ? 67.151 58.827 48.003 1.00 49.48 228 TYR A N 1
ATOM 1607 C CA . TYR A 1 228 ? 65.903 58.199 47.580 1.00 50.28 228 TYR A CA 1
ATOM 1608 C C . TYR A 1 228 ? 64.739 58.735 48.404 1.00 50.36 228 TYR A C 1
ATOM 1609 O O . TYR A 1 228 ? 64.901 59.076 49.575 1.00 50.52 228 TYR A O 1
ATOM 1618 N N . LYS A 1 229 ? 63.566 58.813 47.789 1.00 50.83 229 LYS A N 1
ATOM 1619 C CA . LYS A 1 229 ? 62.398 59.305 48.497 1.00 51.71 229 LYS A CA 1
ATOM 1620 C C . LYS A 1 229 ? 61.311 58.250 48.510 1.00 50.24 229 LYS A C 1
ATOM 1621 O O . LYS A 1 229 ? 61.208 57.440 47.588 1.00 49.15 229 LYS A O 1
ATOM 1627 N N . ASP A 1 230 ? 60.510 58.245 49.567 1.00 48.28 230 ASP A N 1
ATOM 1628 C CA . ASP A 1 230 ? 59.415 57.295 49.637 1.00 47.04 230 ASP A CA 1
ATOM 1629 C C . ASP A 1 230 ? 58.370 57.801 48.647 1.00 46.22 230 ASP A C 1
ATOM 1630 O O . ASP A 1 230 ? 57.992 58.968 48.685 1.00 45.74 230 ASP A O 1
ATOM 1635 N N . ARG A 1 231 ? 57.924 56.925 47.756 1.00 44.40 231 ARG A N 1
ATOM 1636 C CA . ARG A 1 231 ? 56.953 57.282 46.725 1.00 45.26 231 ARG A CA 1
ATOM 1637 C C . ARG A 1 231 ? 55.629 57.866 47.236 1.00 46.08 231 ARG A C 1
ATOM 1638 O O . ARG A 1 231 ? 54.972 58.653 46.553 1.00 42.78 231 ARG A O 1
ATOM 1646 N N . THR A 1 232 ? 55.241 57.471 48.437 1.00 45.88 232 THR A N 1
ATOM 1647 C CA . THR A 1 232 ? 53.984 57.915 48.992 1.00 46.07 232 THR A CA 1
ATOM 1648 C C . THR A 1 232 ? 54.048 59.204 49.799 1.00 47.10 232 THR A C 1
ATOM 1649 O O . THR A 1 232 ? 53.384 60.179 49.455 1.00 48.18 232 THR A O 1
ATOM 1653 N N . THR A 1 233 ? 54.847 59.209 50.862 1.00 47.50 233 THR A N 1
ATOM 1654 C CA . THR A 1 233 ? 54.961 60.368 51.740 1.00 48.10 233 THR A CA 1
ATOM 1655 C C . THR A 1 233 ? 55.851 61.482 51.224 1.00 49.38 233 THR A C 1
ATOM 1656 O O . THR A 1 233 ? 55.744 62.605 51.693 1.00 51.38 233 THR A O 1
ATOM 1660 N N . GLY A 1 234 ? 56.729 61.176 50.276 1.00 50.56 234 GLY A N 1
ATOM 1661 C CA . GLY A 1 234 ? 57.633 62.185 49.757 1.00 53.15 234 GLY A CA 1
ATOM 1662 C C . GLY A 1 234 ? 58.934 62.266 50.551 1.00 56.28 234 GLY A C 1
ATOM 1663 O O . GLY A 1 234 ? 59.953 62.733 50.040 1.00 58.20 234 GLY A O 1
ATOM 1664 N N . GLU A 1 235 ? 58.909 61.809 51.799 1.00 58.56 235 GLU A N 1
ATOM 1665 C CA . GLU A 1 235 ? 60.091 61.839 52.650 1.00 61.48 235 GLU A CA 1
ATOM 1666 C C . GLU A 1 235 ? 61.331 61.407 51.898 1.00 63.76 235 GLU A C 1
ATOM 1667 O O . GLU A 1 235 ? 61.397 60.294 51.376 1.00 64.72 235 GLU A O 1
ATOM 1673 N N . GLU A 1 236 ? 62.310 62.300 51.834 1.00 65.47 236 GLU A N 1
ATOM 1674 C CA . GLU A 1 236 ? 63.557 61.997 51.160 1.00 66.87 236 GLU A CA 1
ATOM 1675 C C . GLU A 1 236 ? 64.594 61.635 52.203 1.00 65.75 236 GLU A C 1
ATOM 1676 O O . GLU A 1 236 ? 64.604 62.194 53.301 1.00 67.10 236 GLU A O 1
ATOM 1682 N N . LYS A 1 237 ? 65.454 60.684 51.865 1.00 62.64 237 LYS A N 1
ATOM 1683 C CA . LYS A 1 237 ? 66.492 60.261 52.775 1.00 60.29 237 LYS A CA 1
ATOM 1684 C C . LYS A 1 237 ? 67.778 59.991 52.031 1.00 59.22 237 LYS A C 1
ATOM 1685 O O . LYS A 1 237 ? 67.794 59.845 50.808 1.00 59.88 237 LYS A O 1
ATOM 1691 N N . LEU A 1 238 ? 68.861 59.935 52.790 1.00 58.19 238 LEU A N 1
ATOM 1692 C CA . LEU A 1 238 ? 70.181 59.692 52.243 1.00 57.77 238 LEU A CA 1
ATOM 1693 C C . LEU A 1 238 ? 70.836 58.560 53.009 1.00 56.53 238 LEU A C 1
ATOM 1694 O O . LEU A 1 238 ? 70.780 58.519 54.238 1.00 55.92 238 LEU A O 1
ATOM 1699 N N . ILE A 1 239 ? 71.451 57.640 52.282 1.00 54.95 239 ILE A N 1
ATOM 1700 C CA . ILE A 1 239 ? 72.146 56.541 52.922 1.00 55.03 239 ILE A CA 1
ATOM 1701 C C . ILE A 1 239 ? 73.558 56.553 52.358 1.00 56.59 239 ILE A C 1
ATOM 1702 O O . ILE A 1 239 ? 73.759 56.649 51.144 1.00 55.75 239 ILE A O 1
ATOM 1707 N N . GLU A 1 240 ? 74.538 56.478 53.247 1.00 59.21 240 GLU A N 1
ATOM 1708 C CA . GLU A 1 240 ? 75.927 56.509 52.831 1.00 61.83 240 GLU A CA 1
ATOM 1709 C C . GLU A 1 240 ? 76.539 55.136 52.622 1.00 61.53 240 GLU A C 1
ATOM 1710 O O . GLU A 1 240 ? 76.528 54.305 53.527 1.00 62.03 240 GLU A O 1
ATOM 1716 N N . THR A 1 241 ? 77.052 54.897 51.419 1.00 59.98 241 THR A N 1
ATOM 1717 C CA . THR A 1 241 ? 77.715 53.633 51.111 1.00 61.42 241 THR A CA 1
ATOM 1718 C C . THR A 1 241 ? 78.993 53.917 50.346 1.00 61.27 241 THR A C 1
ATOM 1719 O O . THR A 1 241 ? 79.445 55.058 50.262 1.00 61.61 241 THR A O 1
ATOM 1723 N N . ASP A 1 242 ? 79.562 52.864 49.778 1.00 61.31 242 ASP A N 1
ATOM 1724 C CA . ASP A 1 242 ? 80.787 52.980 49.011 1.00 60.20 242 ASP A CA 1
ATOM 1725 C C . ASP A 1 242 ? 80.517 52.482 47.602 1.00 59.65 242 ASP A C 1
ATOM 1726 O O . ASP A 1 242 ? 80.955 53.080 46.620 1.00 59.87 242 ASP A O 1
ATOM 1731 N N . GLY A 1 243 ? 79.762 51.396 47.508 1.00 58.60 243 GLY A N 1
ATOM 1732 C CA . GLY A 1 243 ? 79.429 50.857 46.205 1.00 57.05 243 GLY A CA 1
ATOM 1733 C C . GLY A 1 243 ? 77.927 50.788 45.987 1.00 55.44 243 GLY A C 1
ATOM 1734 O O . GLY A 1 243 ? 77.166 50.534 46.925 1.00 56.31 243 GLY A O 1
ATOM 1735 N N . VAL A 1 244 ? 77.510 51.028 44.749 1.00 53.13 244 VAL A N 1
ATOM 1736 C CA . VAL A 1 244 ? 76.105 50.962 44.360 1.00 53.73 244 VAL A CA 1
ATOM 1737 C C . VAL A 1 244 ? 75.968 50.029 43.156 1.00 53.08 244 VAL A C 1
ATOM 1738 O O . VAL A 1 244 ? 76.582 50.266 42.116 1.00 54.50 244 VAL A O 1
ATOM 1742 N N . PHE A 1 245 ? 75.183 48.964 43.309 1.00 51.38 245 PHE A N 1
ATOM 1743 C CA . PHE A 1 245 ? 74.948 48.002 42.226 1.00 50.29 245 PHE A CA 1
ATOM 1744 C C . PHE A 1 245 ? 73.514 48.141 41.720 1.00 50.58 245 PHE A C 1
ATOM 1745 O O . PHE A 1 245 ? 72.561 48.132 42.507 1.00 50.05 245 PHE A O 1
ATOM 1753 N N . ILE A 1 246 ? 73.368 48.264 40.404 1.00 48.70 246 ILE A N 1
ATOM 1754 C CA . ILE A 1 246 ? 72.065 48.468 39.792 1.00 45.98 246 ILE A CA 1
ATOM 1755 C C . ILE A 1 246 ? 71.482 47.319 38.973 1.00 45.12 246 ILE A C 1
ATOM 1756 O O . ILE A 1 246 ? 71.934 47.035 37.856 1.00 44.68 246 ILE A O 1
ATOM 1761 N N . TYR A 1 247 ? 70.433 46.720 39.526 1.00 41.58 247 TYR A N 1
ATOM 1762 C CA . TYR A 1 247 ? 69.697 45.612 38.922 1.00 41.80 247 TYR A CA 1
ATOM 1763 C C . TYR A 1 247 ? 68.229 46.038 38.794 1.00 43.83 247 TYR A C 1
ATOM 1764 O O . TYR A 1 247 ? 67.377 45.609 39.584 1.00 43.32 247 TYR A O 1
ATOM 1773 N N . VAL A 1 248 ? 67.929 46.894 37.818 1.00 43.72 248 VAL A N 1
ATOM 1774 C CA . VAL A 1 248 ? 66.559 47.354 37.656 1.00 44.45 248 VAL A CA 1
ATOM 1775 C C . VAL A 1 248 ? 65.940 47.010 36.323 1.00 46.03 248 VAL A C 1
ATOM 1776 O O . VAL A 1 248 ? 65.169 47.792 35.774 1.00 48.52 248 VAL A O 1
ATOM 1780 N N . GLY A 1 249 ? 66.267 45.837 35.798 1.00 46.92 249 GLY A N 1
ATOM 1781 C CA . GLY A 1 249 ? 65.675 45.440 34.538 1.00 47.51 249 GLY A CA 1
ATOM 1782 C C . GLY A 1 249 ? 66.655 44.987 33.479 1.00 49.77 249 GLY A C 1
ATOM 1783 O O . GLY A 1 249 ? 67.871 45.025 33.655 1.00 47.70 249 GLY A O 1
ATOM 1784 N N . LEU A 1 250 ? 66.096 44.558 32.361 1.00 50.00 250 LEU A N 1
ATOM 1785 C CA . LEU A 1 250 ? 66.886 44.073 31.256 1.00 52.75 250 LEU A CA 1
ATOM 1786 C C . LEU A 1 250 ? 66.363 44.706 29.976 1.00 52.34 250 LEU A C 1
ATOM 1787 O O . LEU A 1 250 ? 65.272 45.269 29.942 1.00 51.98 250 LEU A O 1
ATOM 1792 N N . ILE A 1 251 ? 67.167 44.605 28.930 1.00 52.48 251 ILE A N 1
ATOM 1793 C CA . ILE A 1 251 ? 66.843 45.147 27.634 1.00 52.02 251 ILE A CA 1
ATOM 1794 C C . ILE A 1 251 ? 67.229 44.077 26.623 1.00 51.72 251 ILE A C 1
ATOM 1795 O O . ILE A 1 251 ? 68.335 43.552 26.668 1.00 50.90 251 ILE A O 1
ATOM 1800 N N . PRO A 1 252 ? 66.320 43.745 25.700 1.00 51.64 252 PRO A N 1
ATOM 1801 C CA . PRO A 1 252 ? 66.590 42.727 24.681 1.00 52.57 252 PRO A CA 1
ATOM 1802 C C . PRO A 1 252 ? 67.705 43.189 23.763 1.00 53.17 252 PRO A C 1
ATOM 1803 O O . PRO A 1 252 ? 67.688 44.324 23.309 1.00 53.12 252 PRO A O 1
ATOM 1807 N N . GLN A 1 253 ? 68.671 42.325 23.483 1.00 53.45 253 GLN A N 1
ATOM 1808 C CA . GLN A 1 253 ? 69.729 42.715 22.570 1.00 55.17 253 GLN A CA 1
ATOM 1809 C C . GLN A 1 253 ? 69.260 42.356 21.166 1.00 55.09 253 GLN A C 1
ATOM 1810 O O . GLN A 1 253 ? 69.655 41.343 20.599 1.00 54.92 253 GLN A O 1
ATOM 1816 N N . THR A 1 254 ? 68.401 43.205 20.617 1.00 57.34 254 THR A N 1
ATOM 1817 C CA . THR A 1 254 ? 67.845 42.994 19.284 1.00 60.61 254 THR A CA 1
ATOM 1818 C C . THR A 1 254 ? 68.129 44.133 18.314 1.00 63.11 254 THR A C 1
ATOM 1819 O O . THR A 1 254 ? 67.636 44.124 17.185 1.00 64.09 254 THR A O 1
ATOM 1823 N N . SER A 1 255 ? 68.917 45.111 18.755 1.00 65.73 255 SER A N 1
ATOM 1824 C CA . SER A 1 255 ? 69.260 46.268 17.927 1.00 68.54 255 SER A CA 1
ATOM 1825 C C . SER A 1 255 ? 69.883 45.895 16.574 1.00 69.15 255 SER A C 1
ATOM 1826 O O . SER A 1 255 ? 69.666 46.576 15.572 1.00 70.17 255 SER A O 1
ATOM 1829 N N . PHE A 1 256 ? 70.649 44.810 16.549 1.00 70.07 256 PHE A N 1
ATOM 1830 C CA . PHE A 1 256 ? 71.302 44.357 15.326 1.00 70.53 256 PHE A CA 1
ATOM 1831 C C . PHE A 1 256 ? 70.308 43.734 14.351 1.00 71.05 256 PHE A C 1
ATOM 1832 O O . PHE A 1 256 ? 70.690 43.276 13.271 1.00 71.32 256 PHE A O 1
ATOM 1840 N N . LEU A 1 257 ? 69.036 43.713 14.729 1.00 70.24 257 LEU A N 1
ATOM 1841 C CA . LEU A 1 257 ? 68.019 43.125 13.872 1.00 71.08 257 LEU A CA 1
ATOM 1842 C C . LEU A 1 257 ? 67.273 44.147 13.028 1.00 72.61 257 LEU A C 1
ATOM 1843 O O . LEU A 1 257 ? 66.240 43.833 12.431 1.00 72.30 257 LEU A O 1
ATOM 1848 N N . LYS A 1 258 ? 67.792 45.371 12.981 1.00 74.11 258 LYS A N 1
ATOM 1849 C CA . LYS A 1 258 ? 67.168 46.428 12.187 1.00 74.49 258 LYS A CA 1
ATOM 1850 C C . LYS A 1 258 ? 67.090 45.965 10.732 1.00 75.24 258 LYS A C 1
ATOM 1851 O O . LYS A 1 258 ? 68.054 45.409 10.199 1.00 74.73 258 LYS A O 1
ATOM 1853 N N . ASP A 1 259 ? 65.941 46.179 10.096 1.00 75.86 259 ASP A N 1
ATOM 1854 C CA . ASP A 1 259 ? 65.755 45.784 8.697 1.00 77.18 259 ASP A CA 1
ATOM 1855 C C . ASP A 1 259 ? 66.094 44.309 8.454 1.00 77.50 259 ASP A C 1
ATOM 1856 O O . ASP A 1 259 ? 66.690 43.958 7.433 1.00 78.12 259 ASP A O 1
ATOM 1858 N N . SER A 1 260 ? 65.708 43.449 9.395 1.00 77.06 260 SER A N 1
ATOM 1859 C CA . SER A 1 260 ? 65.966 42.015 9.287 1.00 74.91 260 SER A CA 1
ATOM 1860 C C . SER A 1 260 ? 64.670 41.286 8.957 1.00 72.72 260 SER A C 1
ATOM 1861 O O . SER A 1 260 ? 64.682 40.210 8.354 1.00 71.05 260 SER A O 1
ATOM 1864 N N . GLY A 1 261 ? 63.554 41.881 9.367 1.00 70.96 261 GLY A N 1
ATOM 1865 C CA . GLY A 1 261 ? 62.261 41.278 9.114 1.00 69.46 261 GLY A CA 1
ATOM 1866 C C . GLY A 1 261 ? 61.718 40.494 10.296 1.00 68.74 261 GLY A C 1
ATOM 1867 O O . GLY A 1 261 ? 60.562 40.078 10.275 1.00 67.88 261 GLY A O 1
ATOM 1868 N N . VAL A 1 262 ? 62.537 40.281 11.327 1.00 68.16 262 VAL A N 1
ATOM 1869 C CA . VAL A 1 262 ? 62.075 39.536 12.498 1.00 66.77 262 VAL A CA 1
ATOM 1870 C C . VAL A 1 262 ? 61.278 40.465 13.415 1.00 65.97 262 VAL A C 1
ATOM 1871 O O . VAL A 1 262 ? 61.808 41.428 13.980 1.00 63.66 262 VAL A O 1
ATOM 1875 N N . LYS A 1 263 ? 59.986 40.180 13.526 1.00 65.16 263 LYS A N 1
ATOM 1876 C CA . LYS A 1 263 ? 59.096 40.983 14.346 1.00 66.75 263 LYS A CA 1
ATOM 1877 C C . LYS A 1 263 ? 59.548 41.044 15.805 1.00 65.60 263 LYS A C 1
ATOM 1878 O O . LYS A 1 263 ? 60.131 40.092 16.324 1.00 65.94 263 LYS A O 1
ATOM 1884 N N . LEU A 1 264 ? 59.273 42.173 16.452 1.00 63.05 264 LEU A N 1
ATOM 1885 C CA . LEU A 1 264 ? 59.624 42.395 17.848 1.00 61.86 264 LEU A CA 1
ATOM 1886 C C . LEU A 1 264 ? 58.411 42.972 18.561 1.00 61.84 264 LEU A C 1
ATOM 1887 O O . LEU A 1 264 ? 57.543 43.554 17.917 1.00 62.00 264 LEU A O 1
ATOM 1892 N N . ASP A 1 265 ? 58.341 42.814 19.882 1.00 61.16 265 ASP A N 1
ATOM 1893 C CA . ASP A 1 265 ? 57.218 43.369 20.627 1.00 59.73 265 ASP A CA 1
ATOM 1894 C C . ASP A 1 265 ? 57.564 44.776 21.101 1.00 59.73 265 ASP A C 1
ATOM 1895 O O . ASP A 1 265 ? 58.693 45.229 20.948 1.00 56.13 265 ASP A O 1
ATOM 1900 N N . GLU A 1 266 ? 56.586 45.462 21.677 1.00 61.07 266 GLU A N 1
ATOM 1901 C CA . GLU A 1 266 ? 56.780 46.829 22.153 1.00 64.60 266 GLU A CA 1
ATOM 1902 C C . GLU A 1 266 ? 58.044 47.099 22.966 1.00 63.97 266 GLU A C 1
ATOM 1903 O O . GLU A 1 266 ? 58.513 48.233 23.005 1.00 64.28 266 GLU A O 1
ATOM 1909 N N . ARG A 1 267 ? 58.596 46.076 23.614 1.00 63.21 267 ARG A N 1
ATOM 1910 C CA . ARG A 1 267 ? 59.782 46.284 24.441 1.00 63.35 267 ARG A CA 1
ATOM 1911 C C . ARG A 1 267 ? 61.091 45.787 23.838 1.00 61.46 267 ARG A C 1
ATOM 1912 O O . ARG A 1 267 ? 62.120 45.763 24.514 1.00 61.05 267 ARG A O 1
ATOM 1920 N N . GLY A 1 268 ? 61.049 45.389 22.570 1.00 59.73 268 GLY A N 1
ATOM 1921 C CA . GLY A 1 268 ? 62.252 44.930 21.897 1.00 57.77 268 GLY A CA 1
ATOM 1922 C C . GLY A 1 268 ? 62.493 43.434 21.808 1.00 57.45 268 GLY A C 1
ATOM 1923 O O . GLY A 1 268 ? 63.377 42.998 21.074 1.00 57.17 268 GLY A O 1
ATOM 1924 N N . TYR A 1 269 ? 61.721 42.640 22.539 1.00 56.13 269 TYR A N 1
ATOM 1925 C CA . TYR A 1 269 ? 61.900 41.191 22.512 1.00 56.47 269 TYR A CA 1
ATOM 1926 C C . TYR A 1 269 ? 61.419 40.569 21.210 1.00 56.79 269 TYR A C 1
ATOM 1927 O O . TYR A 1 269 ? 60.464 41.051 20.606 1.00 59.02 269 TYR A O 1
ATOM 1936 N N . ILE A 1 270 ? 62.089 39.499 20.787 1.00 55.98 270 ILE A N 1
ATOM 1937 C CA . ILE A 1 270 ? 61.744 38.781 19.560 1.00 56.02 270 ILE A CA 1
ATOM 1938 C C . ILE A 1 270 ? 60.526 37.884 19.781 1.00 57.40 270 ILE A C 1
ATOM 1939 O O . ILE A 1 270 ? 60.586 36.948 20.571 1.00 56.35 270 ILE A O 1
ATOM 1944 N N . VAL A 1 271 ? 59.426 38.159 19.084 1.00 58.17 271 VAL A N 1
ATOM 1945 C CA . VAL A 1 271 ? 58.241 37.325 19.245 1.00 58.17 271 VAL A CA 1
ATOM 1946 C C . VAL A 1 271 ? 58.457 35.997 18.519 1.00 57.96 271 VAL A C 1
ATOM 1947 O O . VAL A 1 271 ? 58.962 35.963 17.402 1.00 57.55 271 VAL A O 1
ATOM 1951 N N . VAL A 1 272 ? 58.096 34.897 19.169 1.00 58.50 272 VAL A N 1
ATOM 1952 C CA . VAL A 1 272 ? 58.254 33.578 18.567 1.00 57.57 272 VAL A CA 1
ATOM 1953 C C . VAL A 1 272 ? 57.003 32.742 18.811 1.00 57.49 272 VAL A C 1
ATOM 1954 O O . VAL A 1 272 ? 56.231 33.030 19.728 1.00 55.77 272 VAL A O 1
ATOM 1958 N N . ASP A 1 273 ? 56.793 31.719 17.986 1.00 57.32 273 ASP A N 1
ATOM 1959 C CA . ASP A 1 273 ? 55.629 30.859 18.170 1.00 58.05 273 ASP A CA 1
ATOM 1960 C C . ASP A 1 273 ? 55.973 29.749 19.166 1.00 58.07 273 ASP A C 1
ATOM 1961 O O . ASP A 1 273 ? 57.071 29.736 19.743 1.00 58.49 273 ASP A O 1
ATOM 1966 N N . SER A 1 274 ? 55.044 28.820 19.361 1.00 56.03 274 SER A N 1
ATOM 1967 C CA . SER A 1 274 ? 55.252 27.726 20.305 1.00 54.60 274 SER A CA 1
ATOM 1968 C C . SER A 1 274 ? 56.398 26.797 19.925 1.00 53.22 274 SER A C 1
ATOM 1969 O O . SER A 1 274 ? 56.777 25.923 20.708 1.00 52.42 274 SER A O 1
ATOM 1972 N N . ARG A 1 275 ? 56.957 26.978 18.733 1.00 52.95 275 ARG A N 1
ATOM 1973 C CA . ARG A 1 275 ? 58.068 26.130 18.305 1.00 53.49 275 ARG A CA 1
ATOM 1974 C C . ARG A 1 275 ? 59.322 26.968 18.066 1.00 53.36 275 ARG A C 1
ATOM 1975 O O . ARG A 1 275 ? 60.192 26.618 17.262 1.00 52.16 275 ARG A O 1
ATOM 1983 N N . GLN A 1 276 ? 59.394 28.079 18.800 1.00 52.95 276 GLN A N 1
ATOM 1984 C CA . GLN A 1 276 ? 60.515 29.010 18.755 1.00 54.44 276 GLN A CA 1
ATOM 1985 C C . GLN A 1 276 ? 60.809 29.616 17.373 1.00 54.59 276 GLN A C 1
ATOM 1986 O O . GLN A 1 276 ? 61.925 30.062 17.128 1.00 54.83 276 GLN A O 1
ATOM 1992 N N . ARG A 1 277 ? 59.823 29.635 16.478 1.00 54.60 277 ARG A N 1
ATOM 1993 C CA . ARG A 1 277 ? 60.028 30.203 15.140 1.00 55.30 277 ARG A CA 1
ATOM 1994 C C . ARG A 1 277 ? 59.801 31.709 15.121 1.00 54.73 277 ARG A C 1
ATOM 1995 O O . ARG A 1 277 ? 58.850 32.203 15.729 1.00 52.77 277 ARG A O 1
ATOM 2003 N N . THR A 1 278 ? 60.665 32.440 14.422 1.00 55.33 278 THR A N 1
ATOM 2004 C CA . THR A 1 278 ? 60.498 33.888 14.320 1.00 56.48 278 THR A CA 1
ATOM 2005 C C . THR A 1 278 ? 59.605 34.172 13.128 1.00 57.96 278 THR A C 1
ATOM 2006 O O . THR A 1 278 ? 59.182 33.255 12.426 1.00 58.83 278 THR A O 1
ATOM 2010 N N . SER A 1 279 ? 59.319 35.446 12.897 1.00 59.96 279 SER A N 1
ATOM 2011 C CA . SER A 1 279 ? 58.477 35.847 11.779 1.00 60.52 279 SER A CA 1
ATOM 2012 C C . SER A 1 279 ? 59.179 35.607 10.450 1.00 61.34 279 SER A C 1
ATOM 2013 O O . SER A 1 279 ? 58.576 35.768 9.394 1.00 63.17 279 SER A O 1
ATOM 2016 N N . VAL A 1 280 ? 60.449 35.214 10.503 1.00 61.62 280 VAL A N 1
ATOM 2017 C CA . VAL A 1 280 ? 61.230 34.972 9.294 1.00 61.02 280 VAL A CA 1
ATOM 2018 C C . VAL A 1 280 ? 61.628 33.512 9.107 1.00 61.74 280 VAL A C 1
ATOM 2019 O O . VAL A 1 280 ? 62.412 32.964 9.885 1.00 62.68 280 VAL A O 1
ATOM 2023 N N . PRO A 1 281 ? 61.109 32.867 8.050 1.00 62.65 281 PRO A N 1
ATOM 2024 C CA . PRO A 1 281 ? 61.419 31.461 7.774 1.00 61.92 281 PRO A CA 1
ATOM 2025 C C . PRO A 1 281 ? 62.916 31.177 7.842 1.00 62.14 281 PRO A C 1
ATOM 2026 O O . PRO A 1 281 ? 63.715 31.849 7.188 1.00 62.47 281 PRO A O 1
ATOM 2030 N N . GLY A 1 282 ? 63.291 30.185 8.646 1.00 62.29 282 GLY A N 1
ATOM 2031 C CA . GLY A 1 282 ? 64.693 29.830 8.779 1.00 60.44 282 GLY A CA 1
ATOM 2032 C C . GLY A 1 282 ? 65.414 30.476 9.950 1.00 59.58 282 GLY A C 1
ATOM 2033 O O . GLY A 1 282 ? 66.559 30.126 10.245 1.00 60.33 282 GLY A O 1
ATOM 2034 N N . VAL A 1 283 ? 64.760 31.424 10.614 1.00 58.30 283 VAL A N 1
ATOM 2035 C CA . VAL A 1 283 ? 65.362 32.096 11.758 1.00 58.28 283 VAL A CA 1
ATOM 2036 C C . VAL A 1 283 ? 64.587 31.758 13.023 1.00 57.89 283 VAL A C 1
ATOM 2037 O O . VAL A 1 283 ? 63.384 31.993 13.111 1.00 56.46 283 VAL A O 1
ATOM 2041 N N . TYR A 1 284 ? 65.290 31.212 14.007 1.00 57.81 284 TYR A N 1
ATOM 2042 C CA . TYR A 1 284 ? 64.671 30.831 15.266 1.00 58.09 284 TYR A CA 1
ATOM 2043 C C . TYR A 1 284 ? 65.302 31.615 16.411 1.00 57.75 284 TYR A C 1
ATOM 2044 O O . TYR A 1 284 ? 66.417 32.109 16.281 1.00 58.36 284 TYR A O 1
ATOM 2053 N N . ALA A 1 285 ? 64.587 31.734 17.526 1.00 56.18 285 ALA A N 1
ATOM 2054 C CA . ALA A 1 285 ? 65.093 32.462 18.687 1.00 54.64 285 ALA A CA 1
ATOM 2055 C C . ALA A 1 285 ? 64.688 31.783 20.001 1.00 55.16 285 ALA A C 1
ATOM 2056 O O . ALA A 1 285 ? 63.608 31.189 20.097 1.00 55.94 285 ALA A O 1
ATOM 2058 N N . ALA A 1 286 ? 65.545 31.890 21.013 1.00 51.97 286 ALA A N 1
ATOM 2059 C CA . ALA A 1 286 ? 65.280 31.282 22.305 1.00 51.09 286 ALA A CA 1
ATOM 2060 C C . ALA A 1 286 ? 66.048 31.966 23.427 1.00 51.47 286 ALA A C 1
ATOM 2061 O O . ALA A 1 286 ? 67.143 32.470 23.208 1.00 52.72 286 ALA A O 1
ATOM 2063 N N . GLY A 1 287 ? 65.470 31.968 24.625 1.00 50.00 287 GLY A N 1
ATOM 2064 C CA . GLY A 1 287 ? 66.128 32.564 25.777 1.00 51.13 287 GLY A CA 1
ATOM 2065 C C . GLY A 1 287 ? 65.576 33.891 26.264 1.00 50.40 287 GLY A C 1
ATOM 2066 O O . GLY A 1 287 ? 64.464 34.278 25.907 1.00 52.12 287 GLY A O 1
ATOM 2067 N N . ASP A 1 288 ? 66.354 34.587 27.089 1.00 49.41 288 ASP A N 1
ATOM 2068 C CA . ASP A 1 288 ? 65.953 35.891 27.621 1.00 50.04 288 ASP A CA 1
ATOM 2069 C C . ASP A 1 288 ? 65.648 36.888 26.498 1.00 49.55 288 ASP A C 1
ATOM 2070 O O . ASP A 1 288 ? 65.018 37.909 26.733 1.00 51.68 288 ASP A O 1
ATOM 2075 N N . VAL A 1 289 ? 66.091 36.595 25.281 1.00 48.19 289 VAL A N 1
ATOM 2076 C CA . VAL A 1 289 ? 65.845 37.493 24.159 1.00 49.60 289 VAL A CA 1
ATOM 2077 C C . VAL A 1 289 ? 64.407 37.422 23.627 1.00 50.26 289 VAL A C 1
ATOM 2078 O O . VAL A 1 289 ? 63.897 38.407 23.102 1.00 51.53 289 VAL A O 1
ATOM 2082 N N . THR A 1 290 ? 63.753 36.270 23.772 1.00 50.25 290 THR A N 1
ATOM 2083 C CA . THR A 1 290 ? 62.380 36.098 23.276 1.00 49.44 290 THR A CA 1
ATOM 2084 C C . THR A 1 290 ? 61.291 36.726 24.147 1.00 49.06 290 THR A C 1
ATOM 2085 O O . THR A 1 290 ? 61.435 36.827 25.365 1.00 47.76 290 THR A O 1
ATOM 2089 N N . SER A 1 291 ? 60.202 37.131 23.493 1.00 47.99 291 SER A N 1
ATOM 2090 C CA . SER A 1 291 ? 59.050 37.771 24.132 1.00 48.51 291 SER A CA 1
ATOM 2091 C C . SER A 1 291 ? 58.285 36.884 25.115 1.00 48.84 291 SER A C 1
ATOM 2092 O O . SER A 1 291 ? 57.834 35.800 24.761 1.00 48.15 291 SER A O 1
ATOM 2095 N N . GLY A 1 292 ? 58.118 37.369 26.341 1.00 49.93 292 GLY A N 1
ATOM 2096 C CA . GLY A 1 292 ? 57.412 36.605 27.359 1.00 48.78 292 GLY A CA 1
ATOM 2097 C C . GLY A 1 292 ? 58.269 35.560 28.066 1.00 48.95 292 GLY A C 1
ATOM 2098 O O . GLY A 1 292 ? 57.752 34.749 28.828 1.00 49.48 292 GLY A O 1
ATOM 2099 N N . ASN A 1 293 ? 59.580 35.582 27.835 1.00 48.01 293 ASN A N 1
ATOM 2100 C CA . ASN A 1 293 ? 60.480 34.615 28.460 1.00 45.67 293 ASN A CA 1
ATOM 2101 C C . ASN A 1 293 ? 60.426 34.694 29.996 1.00 45.09 293 ASN A C 1
ATOM 2102 O O . ASN A 1 293 ? 60.080 35.723 30.571 1.00 43.41 293 ASN A O 1
ATOM 2107 N N . PHE A 1 294 ? 60.762 33.598 30.664 1.00 46.43 294 PHE A N 1
ATOM 2108 C CA . PHE A 1 294 ? 60.724 33.585 32.122 1.00 45.70 294 PHE A CA 1
ATOM 2109 C C . PHE A 1 294 ? 62.042 33.916 32.800 1.00 44.47 294 PHE A C 1
ATOM 2110 O O . PHE A 1 294 ? 62.189 33.753 34.010 1.00 43.50 294 PHE A O 1
ATOM 2118 N N . ALA A 1 295 ? 63.007 34.359 32.008 1.00 43.53 295 ALA A N 1
ATOM 2119 C CA . ALA A 1 295 ? 64.289 34.789 32.541 1.00 42.99 295 ALA A CA 1
ATOM 2120 C C . ALA A 1 295 ? 65.026 33.813 33.440 1.00 42.98 295 ALA A C 1
ATOM 2121 O O . ALA A 1 295 ? 65.637 34.228 34.421 1.00 45.35 295 ALA A O 1
ATOM 2123 N N . GLN A 1 296 ? 64.985 32.527 33.130 1.00 42.89 296 GLN A N 1
ATOM 2124 C CA . GLN A 1 296 ? 65.705 31.561 33.963 1.00 41.02 296 GLN A CA 1
ATOM 2125 C C . GLN A 1 296 ? 66.617 30.744 33.063 1.00 39.67 296 GLN A C 1
ATOM 2126 O O . GLN A 1 296 ? 66.385 30.654 31.862 1.00 40.64 296 GLN A O 1
ATOM 2132 N N . ILE A 1 297 ? 67.652 30.159 33.646 1.00 38.32 297 ILE A N 1
ATOM 2133 C CA . ILE A 1 297 ? 68.564 29.310 32.899 1.00 38.49 297 ILE A CA 1
ATOM 2134 C C . ILE A 1 297 ? 67.785 28.070 32.411 1.00 38.61 297 ILE A C 1
ATOM 2135 O O . ILE A 1 297 ? 67.860 27.693 31.243 1.00 38.09 297 ILE A O 1
ATOM 2140 N N . ALA A 1 298 ? 67.021 27.449 33.304 1.00 37.79 298 ALA A N 1
ATOM 2141 C CA . ALA A 1 298 ? 66.257 26.255 32.940 1.00 38.24 298 ALA A CA 1
ATOM 2142 C C . ALA A 1 298 ? 65.375 26.433 31.694 1.00 39.04 298 ALA A C 1
ATOM 2143 O O . ALA A 1 298 ? 65.357 25.560 30.815 1.00 39.84 298 ALA A O 1
ATOM 2145 N N . SER A 1 299 ? 64.651 27.547 31.610 1.00 37.78 299 SER A N 1
ATOM 2146 C CA . SER A 1 299 ? 63.774 27.772 30.459 1.00 39.93 299 SER A CA 1
ATOM 2147 C C . SER A 1 299 ? 64.555 28.072 29.202 1.00 40.87 299 SER A C 1
ATOM 2148 O O . SER A 1 299 ? 64.140 27.696 28.112 1.00 42.88 299 SER A O 1
ATOM 2151 N N . ALA A 1 300 ? 65.684 28.753 29.351 1.00 41.17 300 ALA A N 1
ATOM 2152 C CA . ALA A 1 300 ? 66.510 29.078 28.198 1.00 41.04 300 ALA A CA 1
ATOM 2153 C C . ALA A 1 300 ? 67.055 27.782 27.620 1.00 40.49 300 ALA A C 1
ATOM 2154 O O . ALA A 1 300 ? 67.019 27.564 26.403 1.00 36.94 300 ALA A O 1
ATOM 2156 N N . VAL A 1 301 ? 67.555 26.919 28.503 1.00 40.40 301 VAL A N 1
ATOM 2157 C CA . VAL A 1 301 ? 68.112 25.643 28.069 1.00 41.12 301 VAL A CA 1
ATOM 2158 C C . VAL A 1 301 ? 67.025 24.860 27.355 1.00 42.07 301 VAL A C 1
ATOM 2159 O O . VAL A 1 301 ? 67.246 24.314 26.269 1.00 41.65 301 VAL A O 1
ATOM 2163 N N . GLY A 1 302 ? 65.841 24.828 27.961 1.00 41.17 302 GLY A N 1
ATOM 2164 C CA . GLY A 1 302 ? 64.734 24.117 27.358 1.00 42.70 302 GLY A CA 1
ATOM 2165 C C . GLY A 1 302 ? 64.345 24.705 26.007 1.00 42.86 302 GLY A C 1
ATOM 2166 O O . GLY A 1 302 ? 64.244 23.980 25.023 1.00 43.54 302 GLY A O 1
ATOM 2167 N N . ASP A 1 303 ? 64.132 26.015 25.952 1.00 41.06 303 ASP A N 1
ATOM 2168 C CA . ASP A 1 303 ? 63.746 26.660 24.701 1.00 42.87 303 ASP A CA 1
ATOM 2169 C C . ASP A 1 303 ? 64.855 26.618 23.643 1.00 42.82 303 ASP A C 1
ATOM 2170 O O . ASP A 1 303 ? 64.577 26.603 22.456 1.00 45.29 303 ASP A O 1
ATOM 2175 N N . GLY A 1 304 ? 66.106 26.599 24.076 1.00 45.21 304 GLY A N 1
ATOM 2176 C CA . GLY A 1 304 ? 67.208 26.514 23.136 1.00 47.13 304 GLY A CA 1
ATOM 2177 C C . GLY A 1 304 ? 67.152 25.131 22.509 1.00 48.20 304 GLY A C 1
ATOM 2178 O O . GLY A 1 304 ? 67.497 24.954 21.340 1.00 48.18 304 GLY A O 1
ATOM 2179 N N . CYS A 1 305 ? 66.710 24.151 23.299 1.00 48.37 305 CYS A N 1
ATOM 2180 C CA . CYS A 1 305 ? 66.556 22.778 22.824 1.00 45.82 305 CYS A CA 1
ATOM 2181 C C . CYS A 1 305 ? 65.451 22.780 21.770 1.00 45.06 305 CYS A C 1
ATOM 2182 O O . CYS A 1 305 ? 65.626 22.242 20.682 1.00 46.54 305 CYS A O 1
ATOM 2185 N N . LYS A 1 306 ? 64.318 23.397 22.098 1.00 43.34 306 LYS A N 1
ATOM 2186 C CA . LYS A 1 306 ? 63.192 23.447 21.177 1.00 45.03 306 LYS A CA 1
ATOM 2187 C C . LYS A 1 306 ? 63.558 24.083 19.839 1.00 46.34 306 LYS A C 1
ATOM 2188 O O . LYS A 1 306 ? 63.289 23.504 18.785 1.00 46.38 306 LYS A O 1
ATOM 2194 N N . ALA A 1 307 ? 64.162 25.269 19.884 1.00 45.11 307 ALA A N 1
ATOM 2195 C CA . ALA A 1 307 ? 64.550 25.959 18.662 1.00 46.21 307 ALA A CA 1
ATOM 2196 C C . ALA A 1 307 ? 65.340 25.033 17.735 1.00 45.34 307 ALA A C 1
ATOM 2197 O O . ALA A 1 307 ? 65.005 24.912 16.565 1.00 45.04 307 ALA A O 1
ATOM 2199 N N . ALA A 1 308 ? 66.365 24.368 18.262 1.00 44.33 308 ALA A N 1
ATOM 2200 C CA . ALA A 1 308 ? 67.176 23.464 17.450 1.00 46.50 308 ALA A CA 1
ATOM 2201 C C . ALA A 1 308 ? 66.396 22.294 16.827 1.00 48.85 308 ALA A C 1
ATOM 2202 O O . ALA A 1 308 ? 66.590 21.977 15.651 1.00 49.76 308 ALA A O 1
ATOM 2204 N N . LEU A 1 309 ? 65.533 21.648 17.610 1.00 48.49 309 LEU A N 1
ATOM 2205 C CA . LEU A 1 309 ? 64.738 20.525 17.112 1.00 49.54 309 LEU A CA 1
ATOM 2206 C C . LEU A 1 309 ? 63.661 21.041 16.160 1.00 50.76 309 LEU A C 1
ATOM 2207 O O . LEU A 1 309 ? 63.294 20.373 15.196 1.00 48.19 309 LEU A O 1
ATOM 2212 N N . SER A 1 310 ? 63.156 22.237 16.438 1.00 53.18 310 SER A N 1
ATOM 2213 C CA . SER A 1 310 ? 62.143 22.852 15.586 1.00 54.80 310 SER A CA 1
ATOM 2214 C C . SER A 1 310 ? 62.798 23.192 14.253 1.00 57.20 310 SER A C 1
ATOM 2215 O O . SER A 1 310 ? 62.167 23.129 13.200 1.00 58.34 310 SER A O 1
ATOM 2218 N N . LEU A 1 311 ? 64.076 23.553 14.320 1.00 59.37 311 LEU A N 1
ATOM 2219 C CA . LEU A 1 311 ? 64.850 23.902 13.142 1.00 60.68 311 LEU A CA 1
ATOM 2220 C C . LEU A 1 311 ? 64.968 22.644 12.306 1.00 61.64 311 LEU A C 1
ATOM 2221 O O . LEU A 1 311 ? 64.628 22.641 11.129 1.00 61.63 311 LEU A O 1
ATOM 2226 N N . TYR A 1 312 ? 65.445 21.572 12.929 1.00 64.45 312 TYR A N 1
ATOM 2227 C CA . TYR A 1 312 ? 65.603 20.300 12.239 1.00 66.83 312 TYR A CA 1
ATOM 2228 C C . TYR A 1 312 ? 64.275 19.859 11.647 1.00 68.34 312 TYR A C 1
ATOM 2229 O O . TYR A 1 312 ? 64.170 19.606 10.446 1.00 69.73 312 TYR A O 1
ATOM 2238 N N . SER A 1 313 ? 63.262 19.767 12.498 1.00 69.47 313 SER A N 1
ATOM 2239 C CA . SER A 1 313 ? 61.928 19.383 12.066 1.00 70.69 313 SER A CA 1
ATOM 2240 C C . SER A 1 313 ? 61.581 19.993 10.703 1.00 71.83 313 SER A C 1
ATOM 2241 O O . SER A 1 313 ? 61.118 19.302 9.803 1.00 72.95 313 SER A O 1
ATOM 2244 N N . ASP A 1 314 ? 61.807 21.290 10.545 1.00 73.17 314 ASP A N 1
ATOM 2245 C CA . ASP A 1 314 ? 61.495 21.931 9.276 1.00 74.67 314 ASP A CA 1
ATOM 2246 C C . ASP A 1 314 ? 62.502 21.591 8.180 1.00 75.72 314 ASP A C 1
ATOM 2247 O O . ASP A 1 314 ? 62.133 21.451 7.018 1.00 77.06 314 ASP A O 1
ATOM 2252 N N . SER A 1 315 ? 63.770 21.451 8.547 1.00 76.79 315 SER A N 1
ATOM 2253 C CA . SER A 1 315 ? 64.800 21.145 7.561 1.00 78.27 315 SER A CA 1
ATOM 2254 C C . SER A 1 315 ? 64.420 19.943 6.706 1.00 79.36 315 SER A C 1
ATOM 2255 O O . SER A 1 315 ? 64.741 19.892 5.518 1.00 80.03 315 SER A O 1
ATOM 2258 N N . ILE A 1 316 ? 63.739 18.975 7.310 1.00 80.20 316 ILE A N 1
ATOM 2259 C CA . ILE A 1 316 ? 63.332 17.783 6.581 1.00 81.66 316 ILE A CA 1
ATOM 2260 C C . ILE A 1 316 ? 61.998 18.000 5.871 1.00 83.17 316 ILE A C 1
ATOM 2261 O O . ILE A 1 316 ? 61.205 17.075 5.713 1.00 83.43 316 ILE A O 1
ATOM 2266 N N . SER A 1 317 ? 61.765 19.239 5.444 1.00 85.37 317 SER A N 1
ATOM 2267 C CA . SER A 1 317 ? 60.546 19.620 4.732 1.00 86.44 317 SER A CA 1
ATOM 2268 C C . SER A 1 317 ? 59.301 19.435 5.594 1.00 86.37 317 SER A C 1
ATOM 2269 O O . SE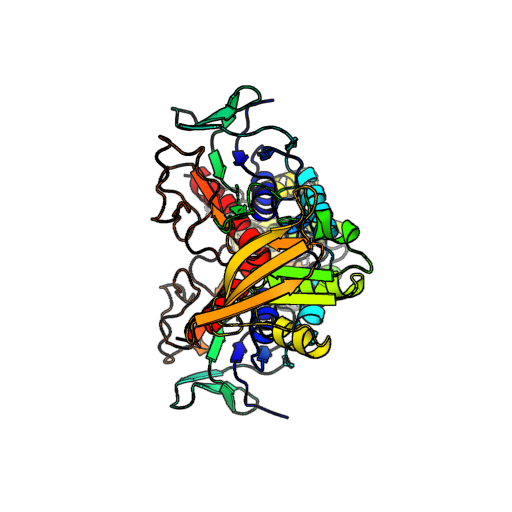R A 1 317 ? 59.458 19.065 6.774 1.00 86.63 317 SER A O 1
ATOM 2272 N N . LYS B 1 13 ? 52.219 13.320 57.364 1.00 77.62 13 LYS B N 1
ATOM 2273 C CA . LYS B 1 13 ? 50.881 12.656 57.323 1.00 77.47 13 LYS B CA 1
ATOM 2274 C C . LYS B 1 13 ? 49.881 13.595 56.643 1.00 76.45 13 LYS B C 1
ATOM 2275 O O . LYS B 1 13 ? 48.714 13.244 56.448 1.00 75.61 13 LYS B O 1
ATOM 2281 N N . GLU B 1 14 ? 50.359 14.784 56.276 1.00 74.74 14 GLU B N 1
ATOM 2282 C CA . GLU B 1 14 ? 49.525 15.800 55.639 1.00 73.16 14 GLU B CA 1
ATOM 2283 C C . GLU B 1 14 ? 49.148 15.497 54.185 1.00 70.70 14 GLU B C 1
ATOM 2284 O O . GLU B 1 14 ? 49.933 14.930 53.418 1.00 67.95 14 GLU B O 1
ATOM 2290 N N . ARG B 1 15 ? 47.927 15.885 53.833 1.00 68.63 15 ARG B N 1
ATOM 2291 C CA . ARG B 1 15 ? 47.381 15.683 52.498 1.00 68.65 15 ARG B CA 1
ATOM 2292 C C . ARG B 1 15 ? 47.035 17.027 51.843 1.00 66.78 15 ARG B C 1
ATOM 2293 O O . ARG B 1 15 ? 46.621 17.072 50.681 1.00 66.11 15 ARG B O 1
ATOM 2301 N N . ASP B 1 16 ? 47.187 18.116 52.597 1.00 65.39 16 ASP B N 1
ATOM 2302 C CA . ASP B 1 16 ? 46.889 19.454 52.081 1.00 65.26 16 ASP B CA 1
ATOM 2303 C C . ASP B 1 16 ? 48.154 20.265 51.784 1.00 64.04 16 ASP B C 1
ATOM 2304 O O . ASP B 1 16 ? 49.039 20.407 52.637 1.00 64.07 16 ASP B O 1
ATOM 2309 N N . PHE B 1 17 ? 48.234 20.781 50.560 1.00 59.80 17 PHE B N 1
ATOM 2310 C CA . PHE B 1 17 ? 49.382 21.570 50.123 1.00 56.03 17 PHE B CA 1
ATOM 2311 C C . PHE B 1 17 ? 48.914 22.717 49.241 1.00 54.30 17 PHE B C 1
ATOM 2312 O O . PHE B 1 17 ? 47.828 22.645 48.643 1.00 52.29 17 PHE B O 1
ATOM 2320 N N . ASP B 1 18 ? 49.727 23.771 49.153 1.00 50.62 18 ASP B N 1
ATOM 2321 C CA . ASP B 1 18 ? 49.370 24.905 48.306 1.00 49.63 18 ASP B CA 1
ATOM 2322 C C . ASP B 1 18 ? 49.372 24.411 46.865 1.00 47.31 18 ASP B C 1
ATOM 2323 O O . ASP B 1 18 ? 48.549 24.825 46.043 1.00 48.05 18 ASP B O 1
ATOM 2328 N N . VAL B 1 19 ? 50.304 23.523 46.554 1.00 43.96 19 VAL B N 1
ATOM 2329 C CA . VAL B 1 19 ? 50.355 22.996 45.210 1.00 44.23 19 VAL B CA 1
ATOM 2330 C C . VAL B 1 19 ? 50.785 21.541 45.138 1.00 43.66 19 VAL B C 1
ATOM 2331 O O . VAL B 1 19 ? 51.763 21.111 45.761 1.00 44.49 19 VAL B O 1
ATOM 2335 N N . VAL B 1 20 ? 50.008 20.783 44.383 1.00 41.27 20 VAL B N 1
ATOM 2336 C CA . VAL B 1 20 ? 50.293 19.382 44.184 1.00 41.45 20 VAL B CA 1
ATOM 2337 C C . VAL B 1 20 ? 50.769 19.185 42.753 1.00 40.42 20 VAL B C 1
ATOM 2338 O O . VAL B 1 20 ? 50.147 19.668 41.798 1.00 40.67 20 VAL B O 1
ATOM 2342 N N . ILE B 1 21 ? 51.880 18.479 42.610 1.00 39.65 21 ILE B N 1
ATOM 2343 C CA . ILE B 1 21 ? 52.423 18.204 41.295 1.00 37.78 21 ILE B CA 1
ATOM 2344 C C . ILE B 1 21 ? 52.201 16.722 41.078 1.00 39.03 21 ILE B C 1
ATOM 2345 O O . ILE B 1 21 ? 52.546 15.904 41.939 1.00 39.57 21 ILE B O 1
ATOM 2350 N N . VAL B 1 22 ? 51.596 16.373 39.950 1.00 39.34 22 VAL B N 1
ATOM 2351 C CA . VAL B 1 22 ? 5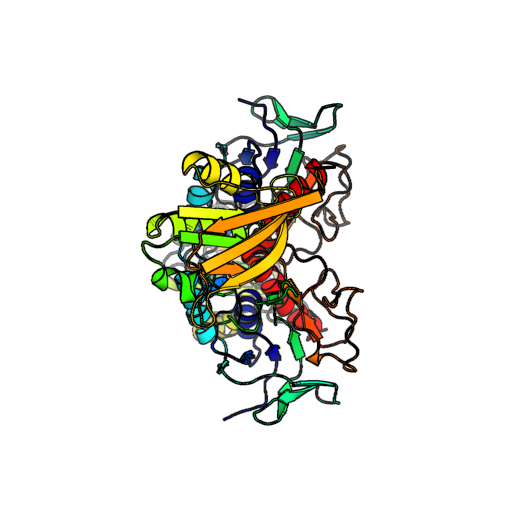1.327 14.963 39.662 1.00 38.45 22 VAL B CA 1
ATOM 2352 C C . VAL B 1 22 ? 52.328 14.410 38.671 1.00 39.98 22 VAL B C 1
ATOM 2353 O O . VAL B 1 22 ? 52.242 14.671 37.469 1.00 39.85 22 VAL B O 1
ATOM 2357 N N . GLY B 1 23 ? 53.270 13.635 39.192 1.00 39.14 23 GLY B N 1
ATOM 2358 C CA . GLY B 1 23 ? 54.302 13.048 38.369 1.00 41.70 23 GLY B CA 1
ATOM 2359 C C . GLY B 1 23 ? 55.672 13.493 38.837 1.00 43.57 23 GLY B C 1
ATOM 2360 O O . GLY B 1 23 ? 56.020 14.682 38.756 1.00 46.24 23 GLY B O 1
ATOM 2361 N N . ALA B 1 24 ? 56.456 12.548 39.343 1.00 43.93 24 ALA B N 1
ATOM 2362 C CA . ALA B 1 24 ? 57.797 12.867 39.817 1.00 44.19 24 ALA B CA 1
ATOM 2363 C C . ALA B 1 24 ? 58.849 12.563 38.765 1.00 43.76 24 ALA B C 1
ATOM 2364 O O . ALA B 1 24 ? 59.704 11.692 38.972 1.00 45.64 24 ALA B O 1
ATOM 2366 N N . GLY B 1 25 ? 58.773 13.278 37.643 1.00 41.38 25 GLY B N 1
ATOM 2367 C CA . GLY B 1 25 ? 59.745 13.124 36.567 1.00 41.14 25 GLY B CA 1
ATOM 2368 C C . GLY B 1 25 ? 60.463 14.463 36.337 1.00 41.30 25 GLY B C 1
ATOM 2369 O O . GLY B 1 25 ? 60.196 15.428 37.055 1.00 41.14 25 GLY B O 1
ATOM 2370 N N . ALA B 1 26 ? 61.359 14.533 35.351 1.00 39.07 26 ALA B N 1
ATOM 2371 C CA . ALA B 1 26 ? 62.101 15.770 35.054 1.00 37.51 26 ALA B CA 1
ATOM 2372 C C . ALA B 1 26 ? 61.246 17.032 35.151 1.00 35.72 26 ALA B C 1
ATOM 2373 O O . ALA B 1 26 ? 61.610 17.962 35.853 1.00 36.35 26 ALA B O 1
ATOM 2375 N N . ALA B 1 27 ? 60.101 17.067 34.480 1.00 36.38 27 ALA B N 1
ATOM 2376 C CA . ALA B 1 27 ? 59.261 18.265 34.555 1.00 38.55 27 ALA B CA 1
ATOM 2377 C C . ALA B 1 27 ? 58.727 18.506 35.980 1.00 40.29 27 ALA B C 1
ATOM 2378 O O . ALA B 1 27 ? 58.856 19.609 36.517 1.00 41.94 27 ALA B O 1
ATOM 2380 N N . GLY B 1 28 ? 58.141 17.483 36.596 1.00 41.58 28 GLY B N 1
ATOM 2381 C CA . GLY B 1 28 ? 57.623 17.633 37.954 1.00 41.25 28 GLY B CA 1
ATOM 2382 C C . GLY B 1 28 ? 58.668 18.138 38.945 1.00 41.30 28 GLY B C 1
ATOM 2383 O O . GLY B 1 28 ? 58.395 19.037 39.750 1.00 40.61 28 GLY B O 1
ATOM 2384 N N . PHE B 1 29 ? 59.870 17.569 38.883 1.00 40.65 29 PHE B N 1
ATOM 2385 C CA . PHE B 1 29 ? 60.951 17.967 39.774 1.00 40.98 29 PHE B CA 1
ATOM 2386 C C . PHE B 1 29 ? 61.314 19.446 39.617 1.00 43.02 29 PHE B C 1
ATOM 2387 O O . PHE B 1 29 ? 61.440 20.179 40.609 1.00 41.26 29 PHE B O 1
ATOM 2395 N N . SER B 1 30 ? 61.486 19.882 38.371 1.00 43.52 30 SER B N 1
ATOM 2396 C CA . SER B 1 30 ? 61.822 21.276 38.108 1.00 43.28 30 SER B CA 1
ATOM 2397 C C . SER B 1 30 ? 60.700 22.158 38.666 1.00 41.20 30 SER B C 1
ATOM 2398 O O . SER B 1 30 ? 60.943 23.102 39.409 1.00 42.65 30 SER B O 1
ATOM 2401 N N . ALA B 1 31 ? 59.467 21.830 38.312 1.00 39.85 31 ALA B N 1
ATOM 2402 C CA . ALA B 1 31 ? 58.324 22.581 38.789 1.00 40.31 31 ALA B CA 1
ATOM 2403 C C . ALA B 1 31 ? 58.311 22.654 40.327 1.00 41.24 31 ALA B C 1
ATOM 2404 O O . ALA B 1 31 ? 58.006 23.701 40.906 1.00 43.27 31 ALA B O 1
ATOM 2406 N N . ALA B 1 32 ? 58.670 21.553 40.976 1.00 39.04 32 ALA B N 1
ATOM 2407 C CA . ALA B 1 32 ? 58.694 21.496 42.432 1.00 40.50 32 ALA B CA 1
ATOM 2408 C C . ALA B 1 32 ? 59.663 22.510 43.036 1.00 39.89 32 ALA B C 1
ATOM 2409 O O . ALA B 1 32 ? 59.308 23.261 43.943 1.00 38.51 32 ALA B O 1
ATOM 2411 N N . VAL B 1 33 ? 60.896 22.502 42.548 1.00 40.46 33 VAL B N 1
ATOM 2412 C CA . VAL B 1 33 ? 61.905 23.431 43.024 1.00 40.52 33 VAL B CA 1
ATOM 2413 C C . VAL B 1 33 ? 61.389 24.871 42.873 1.00 40.39 33 VAL B C 1
ATOM 2414 O O . VAL B 1 33 ? 61.378 25.642 43.832 1.00 39.57 33 VAL B O 1
ATOM 2418 N N . TYR B 1 34 ? 60.949 25.224 41.670 1.00 39.66 34 TYR B N 1
ATOM 2419 C CA . TYR B 1 34 ? 60.447 26.578 41.441 1.00 39.60 34 TYR B CA 1
ATOM 2420 C C . TYR B 1 34 ? 59.219 26.927 42.278 1.00 38.85 34 TYR B C 1
ATOM 2421 O O . TYR B 1 34 ? 59.171 27.994 42.860 1.00 40.35 34 TYR B O 1
ATOM 2430 N N . ALA B 1 35 ? 58.241 26.032 42.380 1.00 39.58 35 ALA B N 1
ATOM 2431 C CA . ALA B 1 35 ? 57.057 26.349 43.186 1.00 39.44 35 ALA B CA 1
ATOM 2432 C C . ALA B 1 35 ? 57.409 26.526 44.660 1.00 39.33 35 ALA B C 1
ATOM 2433 O O . ALA B 1 35 ? 56.807 27.343 45.354 1.00 40.23 35 ALA B O 1
ATOM 2435 N N . ALA B 1 36 ? 58.396 25.772 45.134 1.00 38.00 36 ALA B N 1
ATOM 2436 C CA . ALA B 1 36 ? 58.786 25.858 46.536 1.00 38.33 36 ALA B CA 1
ATOM 2437 C C . ALA B 1 36 ? 59.514 27.171 46.840 1.00 39.68 36 ALA B C 1
ATOM 2438 O O . ALA B 1 36 ? 59.230 27.838 47.844 1.00 37.48 36 ALA B O 1
ATOM 2440 N N . ARG B 1 37 ? 60.469 27.520 45.981 1.00 39.94 37 ARG B N 1
ATOM 2441 C CA . ARG B 1 37 ? 61.229 28.756 46.159 1.00 39.70 37 ARG B CA 1
ATOM 2442 C C . ARG B 1 37 ? 60.279 29.952 46.058 1.00 39.70 37 ARG B C 1
ATOM 2443 O O . ARG B 1 37 ? 60.564 31.023 46.575 1.00 40.77 37 ARG B O 1
ATOM 2451 N N . SER B 1 38 ? 59.139 29.765 45.398 1.00 40.08 38 SER B N 1
ATOM 2452 C CA . SER B 1 38 ? 58.179 30.854 45.287 1.00 39.99 38 SER B CA 1
ATOM 2453 C C . SER B 1 38 ? 57.322 30.956 46.541 1.00 39.94 38 SER B C 1
ATOM 2454 O O . SER B 1 38 ? 56.383 31.741 46.575 1.00 40.84 38 SER B O 1
ATOM 2457 N N . GLY B 1 39 ? 57.648 30.167 47.565 1.00 38.97 39 GLY B N 1
ATOM 2458 C CA . GLY B 1 39 ? 56.895 30.210 48.815 1.00 43.65 39 GLY B CA 1
ATOM 2459 C C . GLY B 1 39 ? 55.784 29.177 49.072 1.00 43.53 39 GLY B C 1
ATOM 2460 O O . GLY B 1 39 ? 55.216 29.125 50.169 1.00 45.14 39 GLY B O 1
ATOM 2461 N N . PHE B 1 40 ? 55.471 28.342 48.095 1.00 41.97 40 PHE B N 1
ATOM 2462 C CA . PHE B 1 40 ? 54.407 27.347 48.273 1.00 42.41 40 PHE B CA 1
ATOM 2463 C C . PHE B 1 40 ? 54.776 26.044 48.995 1.00 42.22 40 PHE B C 1
ATOM 2464 O O . PHE B 1 40 ? 55.907 25.579 48.926 1.00 43.13 40 PHE B O 1
ATOM 2472 N N . SER B 1 41 ? 53.804 25.464 49.692 1.00 42.66 41 SER B N 1
ATOM 2473 C CA . SER B 1 41 ? 53.996 24.167 50.347 1.00 44.57 41 SER B CA 1
ATOM 2474 C C . SER B 1 41 ? 53.755 23.258 49.145 1.00 43.33 41 SER B C 1
ATOM 2475 O O . SER B 1 41 ? 52.724 23.381 48.473 1.00 45.41 41 SER B O 1
ATOM 2478 N N . VAL B 1 42 ? 54.692 22.365 48.864 1.00 43.15 42 VAL B N 1
ATOM 2479 C CA . VAL B 1 42 ? 54.583 21.506 47.686 1.00 42.48 42 VAL B CA 1
ATOM 2480 C C . VAL B 1 42 ? 54.697 20.008 47.946 1.00 43.87 42 VAL B C 1
ATOM 2481 O O . VAL B 1 42 ? 55.449 19.564 48.819 1.00 42.51 42 VAL B O 1
ATOM 2485 N N . ALA B 1 43 ? 53.938 19.232 47.176 1.00 42.78 43 ALA B N 1
ATOM 2486 C CA . ALA B 1 43 ? 54.006 17.780 47.279 1.00 43.41 43 ALA B CA 1
ATOM 2487 C C . ALA B 1 43 ? 53.988 17.177 45.873 1.00 42.45 43 ALA B C 1
ATOM 2488 O O . ALA B 1 43 ? 53.207 17.594 45.015 1.00 41.12 43 ALA B O 1
ATOM 2490 N N . ILE B 1 44 ? 54.876 16.215 45.640 1.00 43.17 44 ILE B N 1
ATOM 2491 C CA . ILE B 1 44 ? 54.953 15.529 44.352 1.00 43.12 44 ILE B CA 1
ATOM 2492 C C . ILE B 1 44 ? 54.456 14.089 44.525 1.00 45.02 44 ILE B C 1
ATOM 2493 O O . ILE B 1 44 ? 55.049 13.292 45.266 1.00 47.59 44 ILE B O 1
ATOM 2498 N N . LEU B 1 45 ? 53.368 13.766 43.844 1.00 44.04 45 LEU B N 1
ATOM 2499 C CA . LEU B 1 45 ? 52.780 12.435 43.905 1.00 45.87 45 LEU B CA 1
ATOM 2500 C C . LEU B 1 45 ? 53.175 11.595 42.692 1.00 47.19 45 LEU B C 1
ATOM 2501 O O . LEU B 1 45 ? 53.084 12.059 41.560 1.00 46.27 45 LEU B O 1
ATOM 2506 N N . ASP B 1 46 ? 53.626 10.367 42.927 1.00 48.04 46 ASP B N 1
ATOM 2507 C CA . ASP B 1 46 ? 53.954 9.474 41.821 1.00 50.47 46 ASP B CA 1
ATOM 2508 C C . ASP B 1 46 ? 53.373 8.089 42.107 1.00 52.26 46 ASP B C 1
ATOM 2509 O O . ASP B 1 46 ? 53.484 7.580 43.224 1.00 52.94 46 ASP B O 1
ATOM 2514 N N . LYS B 1 47 ? 52.743 7.486 41.102 1.00 55.04 47 LYS B N 1
ATOM 2515 C CA . LYS B 1 47 ? 52.144 6.156 41.258 1.00 54.74 47 LYS B CA 1
ATOM 2516 C C . LYS B 1 47 ? 53.194 5.071 41.509 1.00 54.23 47 LYS B C 1
ATOM 2517 O O . LYS B 1 47 ? 52.869 3.981 41.968 1.00 54.52 47 LYS B O 1
ATOM 2523 N N . ALA B 1 48 ? 54.452 5.377 41.209 1.00 54.37 48 ALA B N 1
ATOM 2524 C CA . ALA B 1 48 ? 55.550 4.432 41.423 1.00 53.05 48 ALA B CA 1
ATOM 2525 C C . ALA B 1 48 ? 56.603 5.143 42.256 1.00 52.89 48 ALA B C 1
ATOM 2526 O O . ALA B 1 48 ? 56.273 6.010 43.063 1.00 55.18 48 ALA B O 1
ATOM 2528 N N . VAL B 1 49 ? 57.866 4.772 42.075 1.00 51.56 49 VAL B N 1
ATOM 2529 C CA . VAL B 1 49 ? 58.945 5.431 42.796 1.00 50.76 49 VAL B CA 1
ATOM 2530 C C . VAL B 1 49 ? 59.424 6.569 41.886 1.00 50.97 49 VAL B C 1
ATOM 2531 O O . VAL B 1 49 ? 59.372 6.450 40.658 1.00 49.06 49 VAL B O 1
ATOM 2535 N N . ALA B 1 50 ? 59.885 7.663 42.484 1.00 49.14 50 ALA B N 1
ATOM 2536 C CA . ALA B 1 50 ? 60.320 8.823 41.710 1.00 49.24 50 ALA B CA 1
ATOM 2537 C C . ALA B 1 50 ? 61.419 8.544 40.693 1.00 49.92 50 ALA B C 1
ATOM 2538 O O . ALA B 1 50 ? 62.203 7.611 40.849 1.00 50.72 50 ALA B O 1
ATOM 2540 N N . GLY B 1 51 ? 61.462 9.371 39.651 1.00 49.16 51 GLY B N 1
ATOM 2541 C CA . GLY B 1 51 ? 62.471 9.227 38.624 1.00 48.94 51 GLY B CA 1
ATOM 2542 C C . GLY B 1 51 ? 61.913 9.484 37.242 1.00 49.20 51 GLY B C 1
ATOM 2543 O O . GLY B 1 51 ? 62.478 10.258 36.464 1.00 50.21 51 GLY B O 1
ATOM 2544 N N . GLY B 1 52 ? 60.796 8.833 36.940 1.00 47.14 52 GLY B N 1
ATOM 2545 C CA . GLY B 1 52 ? 60.181 8.992 35.643 1.00 47.02 52 GLY B CA 1
ATOM 2546 C C . GLY B 1 52 ? 61.030 8.353 34.563 1.00 48.69 52 GLY B C 1
ATOM 2547 O O . GLY B 1 52 ? 61.993 7.656 34.852 1.00 46.59 52 GLY B O 1
ATOM 2548 N N . LEU B 1 53 ? 60.672 8.621 33.313 1.00 49.69 53 LEU B N 1
ATOM 2549 C CA . LEU B 1 53 ? 61.355 8.077 32.145 1.00 50.39 53 LEU B CA 1
ATOM 2550 C C . LEU B 1 53 ? 62.859 8.357 32.049 1.00 49.89 53 LEU B C 1
ATOM 2551 O O . LEU B 1 53 ? 63.567 7.648 31.339 1.00 50.31 53 LEU B O 1
ATOM 2556 N N . THR B 1 54 ? 63.346 9.381 32.750 1.00 49.51 54 THR B N 1
ATOM 2557 C CA . THR B 1 54 ? 64.772 9.725 32.716 1.00 50.02 54 THR B CA 1
ATOM 2558 C C . THR B 1 54 ? 65.657 8.588 33.223 1.00 49.88 54 THR B C 1
ATOM 2559 O O . THR B 1 54 ? 66.752 8.372 32.705 1.00 50.40 54 THR B O 1
ATOM 2563 N N . ALA B 1 55 ? 65.185 7.880 34.246 1.00 50.91 55 ALA B N 1
ATOM 2564 C CA . ALA B 1 55 ? 65.932 6.771 34.841 1.00 53.02 55 ALA B CA 1
ATOM 2565 C C . ALA B 1 55 ? 66.126 5.594 33.883 1.00 55.01 55 ALA B C 1
ATOM 2566 O O . ALA B 1 55 ? 67.002 4.754 34.095 1.00 55.76 55 ALA B O 1
ATOM 2568 N N . GLU B 1 56 ? 65.300 5.533 32.842 1.00 56.32 56 GLU B N 1
ATOM 2569 C CA . GLU B 1 56 ? 65.382 4.472 31.843 1.00 58.02 56 GLU B CA 1
ATOM 2570 C C . GLU B 1 56 ? 66.238 4.906 30.657 1.00 58.96 56 GLU B C 1
ATOM 2571 O O . GLU B 1 56 ? 66.404 4.159 29.695 1.00 60.00 56 GLU B O 1
ATOM 2577 N N . ALA B 1 57 ? 66.769 6.121 30.716 1.00 58.25 57 ALA B N 1
ATOM 2578 C CA . ALA B 1 57 ? 67.612 6.608 29.634 1.00 57.00 57 ALA B CA 1
ATOM 2579 C C . ALA B 1 57 ? 68.982 5.998 29.855 1.00 55.78 57 ALA B C 1
ATOM 2580 O O . ALA B 1 57 ? 69.578 6.177 30.917 1.00 57.00 57 ALA B O 1
ATOM 2582 N N . PRO B 1 58 ? 69.487 5.245 28.866 1.00 55.17 58 PRO B N 1
ATOM 2583 C CA . PRO B 1 58 ? 70.804 4.606 28.981 1.00 55.02 58 PRO B CA 1
ATOM 2584 C C . PRO B 1 58 ? 71.921 5.624 29.157 1.00 55.91 58 PRO B C 1
ATOM 2585 O O . PRO B 1 58 ? 72.707 5.532 30.099 1.00 56.72 58 PRO B O 1
ATOM 2589 N N . LEU B 1 59 ? 71.982 6.603 28.255 1.00 56.68 59 LEU B N 1
ATOM 2590 C CA . LEU B 1 59 ? 73.029 7.621 28.321 1.00 56.09 59 LEU B CA 1
ATOM 2591 C C . LEU B 1 59 ? 72.576 8.981 27.795 1.00 54.75 59 LEU B C 1
ATOM 2592 O O . LEU B 1 59 ? 72.369 9.151 26.598 1.00 54.73 59 LEU B O 1
ATOM 2597 N N . VAL B 1 60 ? 72.449 9.949 28.700 1.00 54.13 60 VAL B N 1
ATOM 2598 C CA . VAL B 1 60 ? 72.012 11.302 28.355 1.00 53.67 60 VAL B CA 1
ATOM 2599 C C . VAL B 1 60 ? 73.184 12.247 28.097 1.00 52.57 60 VAL B C 1
ATOM 2600 O O . VAL B 1 60 ? 73.952 12.550 29.009 1.00 52.51 60 VAL B O 1
ATOM 2604 N N . GLU B 1 61 ? 73.310 12.723 26.860 1.00 51.83 61 GLU B N 1
ATOM 2605 C CA . GLU B 1 61 ? 74.407 13.631 26.513 1.00 52.53 61 GLU B CA 1
ATOM 2606 C C . GLU B 1 61 ? 73.928 14.951 25.924 1.00 50.81 61 GLU B C 1
ATOM 2607 O O . GLU B 1 61 ? 74.737 15.729 25.415 1.00 48.09 61 GLU B O 1
ATOM 2613 N N . ASN B 1 62 ? 72.622 15.204 25.975 1.00 47.40 62 ASN B N 1
ATOM 2614 C CA . ASN B 1 62 ? 72.106 16.438 25.420 1.00 47.40 62 ASN B CA 1
ATOM 2615 C C . ASN B 1 62 ? 71.375 17.333 26.428 1.00 47.60 62 ASN B C 1
ATOM 2616 O O . ASN B 1 62 ? 70.551 18.156 26.044 1.00 45.51 62 ASN B O 1
ATOM 2621 N N . TYR B 1 63 ? 71.661 17.149 27.716 1.00 46.65 63 TYR B N 1
ATOM 2622 C CA . TYR B 1 63 ? 71.068 17.984 28.759 1.00 43.45 63 TYR B CA 1
ATOM 2623 C C . TYR B 1 63 ? 72.215 18.884 29.217 1.00 42.43 63 TYR B C 1
ATOM 2624 O O . TYR B 1 63 ? 73.099 18.441 29.943 1.00 41.00 63 TYR B O 1
ATOM 2633 N N . LEU B 1 64 ? 72.192 20.135 28.775 1.00 41.38 64 LEU B N 1
ATOM 2634 C CA . LEU B 1 64 ? 73.257 21.101 29.067 1.00 45.06 64 LEU B CA 1
ATOM 2635 C C . LEU B 1 64 ? 73.856 21.089 30.464 1.00 45.69 64 LEU B C 1
ATOM 2636 O O . LEU B 1 64 ? 73.175 21.397 31.443 1.00 45.81 64 LEU B O 1
ATOM 2641 N N . GLY B 1 65 ? 75.143 20.764 30.548 1.00 46.64 65 GLY B N 1
ATOM 2642 C CA . GLY B 1 65 ? 75.807 20.733 31.841 1.00 49.25 65 GLY B CA 1
ATOM 2643 C C . GLY B 1 65 ? 76.426 19.385 32.149 1.00 50.53 65 GLY B C 1
ATOM 2644 O O . GLY B 1 65 ? 77.361 19.286 32.942 1.00 51.77 65 GLY B O 1
ATOM 2645 N N . PHE B 1 66 ? 75.890 18.334 31.540 1.00 50.42 66 PHE B N 1
ATOM 2646 C CA . PHE B 1 66 ? 76.434 16.990 31.740 1.00 51.70 66 PHE B CA 1
ATOM 2647 C C . PHE B 1 66 ? 76.824 16.471 30.359 1.00 52.56 66 PHE B C 1
ATOM 2648 O O . PHE B 1 66 ? 75.952 16.146 29.549 1.00 52.87 66 PHE B O 1
ATOM 2656 N N . LYS B 1 67 ? 78.124 16.425 30.075 1.00 54.82 67 LYS B N 1
ATOM 2657 C CA . LYS B 1 67 ? 78.591 15.944 28.778 1.00 56.44 67 LYS B CA 1
ATOM 2658 C C . LYS B 1 67 ? 78.004 14.563 28.513 1.00 56.70 67 LYS B C 1
ATOM 2659 O O . LYS B 1 67 ? 77.453 14.308 27.442 1.00 57.99 67 LYS B O 1
ATOM 2665 N N . SER B 1 68 ? 78.117 13.676 29.495 1.00 56.26 68 SER B N 1
ATOM 2666 C CA . SER B 1 68 ? 77.575 12.329 29.363 1.00 56.77 68 SER B CA 1
ATOM 2667 C C . SER B 1 68 ? 77.257 11.788 30.743 1.00 56.27 68 SER B C 1
ATOM 2668 O O . SER B 1 68 ? 78.090 11.834 31.644 1.00 58.40 68 SER B O 1
ATOM 2671 N N . ILE B 1 69 ? 76.044 11.281 30.915 1.00 55.59 69 ILE B N 1
ATOM 2672 C CA . ILE B 1 69 ? 75.642 10.755 32.210 1.00 54.75 69 ILE B CA 1
ATOM 2673 C C . ILE B 1 69 ? 74.535 9.710 32.097 1.00 55.01 69 ILE B C 1
ATOM 26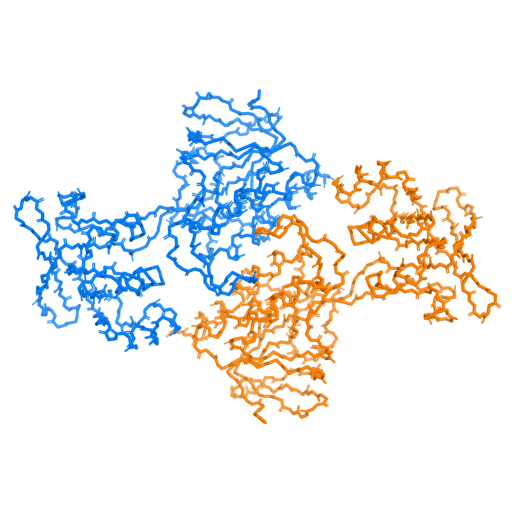74 O O . ILE B 1 69 ? 73.546 9.899 31.382 1.00 56.23 69 ILE B O 1
ATOM 2679 N N . VAL B 1 70 ? 74.715 8.598 32.799 1.00 54.23 70 VAL B N 1
ATOM 2680 C CA . VAL B 1 70 ? 73.725 7.534 32.783 1.00 53.85 70 VAL B CA 1
ATOM 2681 C C . VAL B 1 70 ? 72.387 8.067 33.289 1.00 53.56 70 VAL B C 1
ATOM 2682 O O . VAL B 1 70 ? 72.324 8.740 34.319 1.00 53.49 70 VAL B O 1
ATOM 2686 N N . GLY B 1 71 ? 71.324 7.761 32.554 1.00 53.57 71 GLY B N 1
ATOM 2687 C CA . GLY B 1 71 ? 69.996 8.223 32.921 1.00 54.88 71 GLY B CA 1
ATOM 2688 C C . GLY B 1 71 ? 69.600 8.017 34.373 1.00 56.24 71 GLY B C 1
ATOM 2689 O O . GLY B 1 71 ? 69.069 8.932 35.006 1.00 56.62 71 GLY B O 1
ATOM 2690 N N . SER B 1 72 ? 69.847 6.822 34.904 1.00 55.84 72 SER B N 1
ATOM 2691 C CA . SER B 1 72 ? 69.497 6.521 36.292 1.00 56.25 72 SER B CA 1
ATOM 2692 C C . SER B 1 72 ? 70.202 7.478 37.261 1.00 54.78 72 SER B C 1
ATOM 2693 O O . SER B 1 72 ? 69.640 7.861 38.284 1.00 53.56 72 SER B O 1
ATOM 2696 N N . GLU B 1 73 ? 71.435 7.844 36.926 1.00 54.95 73 GLU B N 1
ATOM 2697 C CA . GLU B 1 73 ? 72.239 8.766 37.723 1.00 55.93 73 GLU B CA 1
ATOM 2698 C C . GLU B 1 73 ? 71.638 10.176 37.719 1.00 53.64 73 GLU B C 1
ATOM 2699 O O . GLU B 1 73 ? 71.496 10.806 38.769 1.00 51.78 73 GLU B O 1
ATOM 2705 N N . LEU B 1 74 ? 71.292 10.671 36.534 1.00 51.11 74 LEU B N 1
ATOM 2706 C CA . LEU B 1 74 ? 70.711 12.006 36.433 1.00 50.14 74 LEU B CA 1
ATOM 2707 C C . LEU B 1 74 ? 69.380 12.075 37.195 1.00 50.05 74 LEU B C 1
ATOM 2708 O O . LEU B 1 74 ? 69.110 13.057 37.886 1.00 48.63 74 LEU B O 1
ATOM 2713 N N . ALA B 1 75 ? 68.557 11.034 37.070 1.00 49.95 75 ALA B N 1
ATOM 2714 C CA . ALA B 1 75 ? 67.268 10.997 37.757 1.00 51.02 75 ALA B CA 1
ATOM 2715 C C . ALA B 1 75 ? 67.461 11.130 39.269 1.00 51.88 75 ALA B C 1
ATOM 2716 O O . ALA B 1 75 ? 66.722 11.849 39.943 1.00 51.01 75 ALA B O 1
ATOM 2718 N N . LYS B 1 76 ? 68.463 10.441 39.799 1.00 52.93 76 LYS B N 1
ATOM 2719 C CA . LYS B 1 76 ? 68.734 10.504 41.228 1.00 54.43 76 LYS B CA 1
ATOM 2720 C C . LYS B 1 76 ? 69.073 11.946 41.598 1.00 53.90 76 LYS B C 1
ATOM 2721 O O . LYS B 1 76 ? 68.521 12.484 42.557 1.00 52.06 76 LYS B O 1
ATOM 2727 N N . LEU B 1 77 ? 69.975 12.564 40.827 1.00 52.23 77 LEU B N 1
ATOM 2728 C CA . LEU B 1 77 ? 70.381 13.945 41.072 1.00 50.78 77 LEU B CA 1
ATOM 2729 C C . LEU B 1 77 ? 69.172 14.870 41.068 1.00 49.48 77 LEU B C 1
ATOM 2730 O O . LEU B 1 77 ? 69.080 15.792 41.878 1.00 50.68 77 LEU B O 1
ATOM 2735 N N . PHE B 1 78 ? 68.248 14.614 40.152 1.00 47.61 78 PHE B N 1
ATOM 2736 C CA . PHE B 1 78 ? 67.037 15.406 40.043 1.00 46.60 78 PHE B CA 1
ATOM 2737 C C . PHE B 1 78 ? 66.209 15.233 41.311 1.00 46.98 78 PHE B C 1
ATOM 2738 O O . PHE B 1 78 ? 65.777 16.215 41.933 1.00 47.09 78 PHE B O 1
ATOM 2746 N N . ALA B 1 79 ? 65.995 13.976 41.688 1.00 45.83 79 ALA B N 1
ATOM 2747 C CA . ALA B 1 79 ? 65.200 13.653 42.867 1.00 47.89 79 ALA B CA 1
ATOM 2748 C C . ALA B 1 79 ? 65.799 14.218 44.150 1.00 45.94 79 ALA B C 1
ATOM 2749 O O . ALA B 1 79 ? 65.069 14.686 45.010 1.00 47.27 79 ALA B O 1
ATOM 2751 N N . ASP B 1 80 ? 67.119 14.173 44.275 1.00 46.76 80 ASP B N 1
ATOM 2752 C CA . ASP B 1 80 ? 67.791 14.693 45.463 1.00 49.02 80 ASP B CA 1
ATOM 2753 C C . ASP B 1 80 ? 67.671 16.213 45.501 1.00 49.25 80 ASP B C 1
ATOM 2754 O O . ASP B 1 80 ? 67.595 16.824 46.572 1.00 50.27 80 ASP B O 1
ATOM 2759 N N . HIS B 1 81 ? 67.663 16.824 44.322 1.00 45.82 81 HIS B N 1
ATOM 2760 C CA . HIS B 1 81 ? 67.542 18.264 44.228 1.00 43.45 81 HIS B CA 1
ATOM 2761 C C . HIS B 1 81 ? 66.123 18.655 44.678 1.00 42.66 81 HIS B C 1
ATOM 2762 O O . HIS B 1 81 ? 65.932 19.498 45.553 1.00 41.06 81 HIS B O 1
ATOM 2769 N N . ALA B 1 82 ? 65.128 18.006 44.091 1.00 42.88 82 ALA B N 1
ATOM 2770 C CA . ALA B 1 82 ? 63.735 18.310 44.391 1.00 42.98 82 ALA B CA 1
ATOM 2771 C C . ALA B 1 82 ? 63.321 18.043 45.827 1.00 44.27 82 ALA B C 1
ATOM 2772 O O . ALA B 1 82 ? 62.502 18.770 46.385 1.00 43.25 82 ALA B O 1
ATOM 2774 N N . ALA B 1 83 ? 63.894 16.998 46.418 1.00 46.46 83 ALA B N 1
ATOM 2775 C CA . ALA B 1 83 ? 63.574 16.601 47.782 1.00 48.95 83 ALA B CA 1
ATOM 2776 C C . ALA B 1 83 ? 63.808 17.730 48.782 1.00 49.87 83 ALA B C 1
ATOM 2777 O O . ALA B 1 83 ? 63.087 17.848 49.776 1.00 48.19 83 ALA B O 1
ATOM 2779 N N . ASN B 1 84 ? 64.824 18.548 48.520 1.00 51.57 84 ASN B N 1
ATOM 2780 C CA . ASN B 1 84 ? 65.150 19.676 49.388 1.00 52.86 84 ASN B CA 1
ATOM 2781 C C . ASN B 1 84 ? 64.039 20.734 49.403 1.00 53.31 84 ASN B C 1
ATOM 2782 O O . ASN B 1 84 ? 64.033 21.611 50.268 1.00 55.65 84 ASN B O 1
ATOM 2787 N N . TYR B 1 85 ? 63.096 20.645 48.465 1.00 50.66 85 TYR B N 1
ATOM 2788 C CA . TYR B 1 85 ? 62.015 21.625 48.382 1.00 49.47 85 TYR B CA 1
ATOM 2789 C C . TYR B 1 85 ? 60.583 21.110 48.529 1.00 50.03 85 TYR B C 1
ATOM 2790 O O . TYR B 1 85 ? 59.678 21.879 48.854 1.00 47.95 85 TYR B O 1
ATOM 2799 N N . ALA B 1 86 ? 60.367 19.822 48.290 1.00 50.36 86 ALA B N 1
ATOM 2800 C CA . ALA B 1 86 ? 59.013 19.285 48.358 1.00 50.67 86 ALA B CA 1
ATOM 2801 C C . ALA B 1 86 ? 58.914 17.881 48.949 1.00 51.11 86 ALA B C 1
ATOM 2802 O O . ALA B 1 86 ? 59.915 17.191 49.133 1.00 50.08 86 ALA B O 1
ATOM 2804 N N . LYS B 1 87 ? 57.684 17.475 49.247 1.00 52.01 87 LYS B N 1
ATOM 2805 C CA . LYS B 1 87 ? 57.429 16.147 49.779 1.00 53.82 87 LYS B CA 1
ATOM 2806 C C . LYS B 1 87 ? 57.128 15.262 48.588 1.00 52.94 87 LYS B C 1
ATOM 2807 O O . LYS B 1 87 ? 56.227 15.557 47.796 1.00 53.52 87 LYS B O 1
ATOM 2813 N N . ILE B 1 88 ? 57.903 14.194 48.452 1.00 52.17 88 ILE B N 1
ATOM 2814 C CA . ILE B 1 88 ? 57.738 13.256 47.356 1.00 52.31 88 ILE B CA 1
ATOM 2815 C C . ILE B 1 88 ? 57.062 11.987 47.873 1.00 53.40 88 ILE B C 1
ATOM 2816 O O . ILE B 1 88 ? 57.688 11.181 48.556 1.00 53.25 88 ILE B O 1
ATOM 2821 N N . ARG B 1 89 ? 55.780 11.829 47.546 1.00 54.43 89 ARG B N 1
ATOM 2822 C CA . ARG B 1 89 ? 54.992 10.667 47.962 1.00 53.06 89 ARG B CA 1
ATOM 2823 C C . ARG B 1 89 ? 54.971 9.611 46.862 1.00 53.50 89 ARG B C 1
ATOM 2824 O O . ARG B 1 89 ? 54.196 9.711 45.913 1.00 53.37 89 ARG B O 1
ATOM 2832 N N . GLU B 1 90 ? 55.828 8.604 46.984 1.00 53.78 90 GLU B N 1
ATOM 2833 C CA . GLU B 1 90 ? 55.884 7.532 45.994 1.00 53.88 90 GLU B CA 1
ATOM 2834 C C . GLU B 1 90 ? 54.771 6.520 46.260 1.00 53.86 90 GLU B C 1
ATOM 2835 O O . GLU B 1 90 ? 54.309 6.388 47.382 1.00 53.51 90 GLU B O 1
ATOM 2841 N N . GLY B 1 91 ? 54.327 5.828 45.219 1.00 55.18 91 GLY B N 1
ATOM 2842 C CA . GLY B 1 91 ? 53.281 4.841 45.393 1.00 55.86 91 GLY B CA 1
ATOM 2843 C C . GLY B 1 91 ? 51.875 5.398 45.503 1.00 58.45 91 GLY B C 1
ATOM 2844 O O . GLY B 1 91 ? 50.940 4.670 45.857 1.00 59.23 91 GLY B O 1
ATOM 2845 N N . VAL B 1 92 ? 51.704 6.687 45.230 1.00 56.94 92 VAL B N 1
ATOM 2846 C CA . VAL B 1 92 ? 50.368 7.260 45.286 1.00 56.66 92 VAL B CA 1
ATOM 2847 C C . VAL B 1 92 ? 49.978 7.671 43.874 1.00 55.69 92 VAL B C 1
ATOM 2848 O O . VAL B 1 92 ? 50.696 8.412 43.207 1.00 55.40 92 VAL B O 1
ATOM 2852 N N . GLU B 1 93 ? 48.839 7.163 43.420 1.00 53.88 93 GLU B N 1
ATOM 2853 C CA . GLU B 1 93 ? 48.363 7.433 42.079 1.00 53.39 93 GLU B CA 1
ATOM 2854 C C . GLU B 1 93 ? 47.129 8.306 42.062 1.00 52.53 93 GLU B C 1
A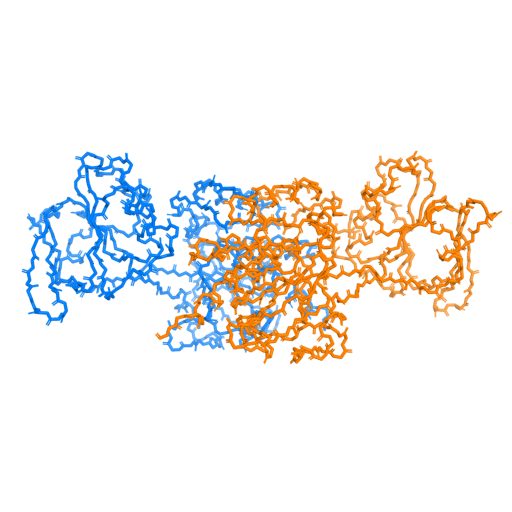TOM 2855 O O . GLU B 1 93 ? 46.116 7.987 42.697 1.00 53.23 93 GLU B O 1
ATOM 2861 N N . VAL B 1 94 ? 47.210 9.415 41.336 1.00 49.82 94 VAL B N 1
ATOM 2862 C CA . VAL B 1 94 ? 46.075 10.309 41.229 1.00 47.54 94 VAL B CA 1
ATOM 2863 C C . VAL B 1 94 ? 45.088 9.637 40.293 1.00 49.31 94 VAL B C 1
ATOM 2864 O O . VAL B 1 94 ? 45.455 9.183 39.200 1.00 48.11 94 VAL B O 1
ATOM 2868 N N . ARG B 1 95 ? 43.836 9.575 40.730 1.00 49.53 95 ARG B N 1
ATOM 2869 C CA . ARG B 1 95 ? 42.793 8.924 39.959 1.00 53.02 95 ARG B CA 1
ATOM 2870 C C . ARG B 1 95 ? 41.849 9.945 39.336 1.00 54.76 95 ARG B C 1
ATOM 2871 O O . ARG B 1 95 ? 41.239 9.681 38.298 1.00 55.76 95 ARG B O 1
ATOM 2879 N N . SER B 1 96 ? 41.730 11.108 39.968 1.00 53.89 96 SER B N 1
ATOM 2880 C CA . SER B 1 96 ? 40.893 12.179 39.435 1.00 54.54 96 SER B CA 1
ATOM 2881 C C . SER B 1 96 ? 41.260 13.525 40.048 1.00 53.71 96 SER B C 1
ATOM 2882 O O . SER B 1 96 ? 41.936 13.595 41.076 1.00 49.97 96 SER B O 1
ATOM 2885 N N . ILE B 1 97 ? 40.808 14.588 39.395 1.00 56.77 97 ILE B N 1
ATOM 2886 C CA . ILE B 1 97 ? 41.055 15.953 39.845 1.00 60.73 97 ILE B CA 1
ATOM 2887 C C . ILE B 1 97 ? 39.751 16.713 39.732 1.00 62.09 97 ILE B C 1
ATOM 2888 O O . ILE B 1 97 ? 39.197 16.841 38.642 1.00 62.59 97 ILE B O 1
ATOM 2893 N N . LYS B 1 98 ? 39.258 17.209 40.860 1.00 63.73 98 LYS B N 1
ATOM 2894 C CA . LYS B 1 98 ? 38.006 17.948 40.873 1.00 66.28 98 LYS B CA 1
ATOM 2895 C C . LYS B 1 98 ? 38.178 19.311 41.534 1.00 66.43 98 LYS B C 1
ATOM 2896 O O . LYS B 1 98 ? 38.764 19.430 42.611 1.00 64.15 98 LYS B O 1
ATOM 2902 N N . LYS B 1 99 ? 37.667 20.341 40.875 1.00 68.04 99 LYS B N 1
ATOM 2903 C CA . LYS B 1 99 ? 37.777 21.687 41.405 1.00 71.22 99 LYS B CA 1
ATOM 2904 C C . LYS B 1 99 ? 36.702 21.990 42.442 1.00 71.34 99 LYS B C 1
ATOM 2905 O O . LYS B 1 99 ? 35.511 21.817 42.190 1.00 72.21 99 LYS B O 1
ATOM 2911 N N . THR B 1 100 ? 37.149 22.421 43.616 1.00 71.72 100 THR B N 1
ATOM 2912 C CA . THR B 1 100 ? 36.263 22.779 44.717 1.00 73.41 100 THR B CA 1
ATOM 2913 C C . THR B 1 100 ? 36.440 24.273 44.994 1.00 74.56 100 THR B C 1
ATOM 2914 O O . THR B 1 100 ? 37.231 24.944 44.322 1.00 75.12 100 THR B O 1
ATOM 2918 N N . GLN B 1 101 ? 35.710 24.797 45.975 1.00 74.56 101 GLN B N 1
ATOM 2919 C CA . GLN B 1 101 ? 35.815 26.215 46.310 1.00 73.61 101 GLN B CA 1
ATOM 2920 C C . GLN B 1 101 ? 37.254 26.587 46.691 1.00 72.54 101 GLN B C 1
ATOM 2921 O O . GLN B 1 101 ? 37.843 27.508 46.119 1.00 73.13 101 GLN B O 1
ATOM 2923 N N . GLY B 1 102 ? 37.819 25.857 47.646 1.00 71.03 102 GLY B N 1
ATOM 2924 C CA . GLY B 1 102 ? 39.170 26.146 48.092 1.00 69.70 102 GLY B CA 1
ATOM 2925 C C . GLY B 1 102 ? 40.270 25.827 47.095 1.00 67.98 102 GLY B C 1
ATOM 2926 O O . GLY B 1 102 ? 41.436 26.173 47.313 1.00 68.21 102 GLY B O 1
ATOM 2927 N N . GLY B 1 103 ? 39.908 25.169 46.000 1.00 65.59 103 GLY B N 1
ATOM 2928 C CA . GLY B 1 103 ? 40.900 24.818 45.010 1.00 59.41 103 GLY B CA 1
ATOM 2929 C C . GLY B 1 103 ? 40.607 23.519 44.294 1.00 57.30 103 GLY B C 1
ATOM 2930 O O . GLY B 1 103 ? 39.795 23.495 43.373 1.00 56.64 103 GLY B O 1
ATOM 2931 N N . PHE B 1 104 ? 41.257 22.436 44.714 1.00 53.66 104 PHE B N 1
ATOM 2932 C CA . PHE B 1 104 ? 41.072 21.149 44.060 1.00 53.22 104 PHE B CA 1
ATOM 2933 C C . PHE B 1 104 ? 41.113 19.950 44.990 1.00 53.45 104 PHE B C 1
ATOM 2934 O O . PHE B 1 104 ? 41.851 19.927 45.975 1.00 52.52 104 PHE B O 1
ATOM 2942 N N . ASP B 1 105 ? 40.299 18.953 44.656 1.00 53.79 105 ASP B N 1
ATOM 2943 C CA . ASP B 1 105 ? 40.251 17.696 45.394 1.00 55.27 105 ASP B CA 1
ATOM 2944 C C . ASP B 1 105 ? 40.910 16.711 44.433 1.00 52.96 105 ASP B C 1
ATOM 2945 O O . ASP B 1 105 ? 40.584 16.685 43.240 1.00 51.36 105 ASP B O 1
ATOM 2950 N N . ILE B 1 106 ? 41.854 15.932 44.950 1.00 50.74 106 ILE B N 1
ATOM 2951 C CA . ILE B 1 106 ? 42.608 14.973 44.144 1.00 50.77 106 ILE B CA 1
ATOM 2952 C C . ILE B 1 106 ? 42.485 13.567 44.715 1.00 51.85 106 ILE B C 1
ATOM 2953 O O . ILE B 1 106 ? 43.209 13.217 45.640 1.00 52.60 106 ILE B O 1
ATOM 2958 N N . GLU B 1 107 ? 41.568 12.769 44.164 1.00 53.48 107 GLU B N 1
ATOM 2959 C CA . GLU B 1 107 ? 41.348 11.404 44.637 1.00 55.02 107 GLU B CA 1
ATOM 2960 C C . GLU B 1 107 ? 42.504 10.510 44.206 1.00 55.16 107 GLU B C 1
ATOM 2961 O O . GLU B 1 107 ? 42.882 10.497 43.033 1.00 54.55 107 GLU B O 1
ATOM 2967 N N . THR B 1 108 ? 43.059 9.764 45.155 1.00 54.69 108 THR B N 1
ATOM 2968 C CA . THR B 1 108 ? 44.160 8.859 44.858 1.00 54.99 108 THR B CA 1
ATOM 2969 C C . THR B 1 108 ? 43.862 7.469 45.409 1.00 57.40 108 THR B C 1
ATOM 2970 O O . THR B 1 108 ? 42.746 7.185 45.842 1.00 57.80 108 THR B O 1
ATOM 2974 N N . ASN B 1 109 ? 44.879 6.612 45.389 1.00 58.95 109 ASN B N 1
ATOM 2975 C CA . ASN B 1 109 ? 44.775 5.250 45.895 1.00 60.12 109 ASN B CA 1
ATOM 2976 C C . ASN B 1 109 ? 45.281 5.281 47.332 1.00 62.09 109 ASN B C 1
ATOM 2977 O O . ASN B 1 109 ? 45.710 4.263 47.871 1.00 63.48 109 ASN B O 1
ATOM 2982 N N . ASP B 1 110 ? 45.240 6.462 47.939 1.00 64.03 110 ASP B N 1
ATOM 2983 C CA . ASP B 1 110 ? 45.717 6.656 49.309 1.00 65.84 110 ASP B CA 1
ATOM 2984 C C . ASP B 1 110 ? 45.084 7.917 49.901 1.00 66.12 110 ASP B C 1
ATOM 2985 O O . ASP B 1 110 ? 45.778 8.823 50.354 1.00 65.68 110 ASP B O 1
ATOM 2990 N N . ASP B 1 111 ? 43.756 7.960 49.887 1.00 67.19 111 ASP B N 1
ATOM 2991 C CA . ASP B 1 111 ? 43.004 9.103 50.393 1.00 67.65 111 ASP B CA 1
ATOM 2992 C C . ASP B 1 111 ? 43.041 10.280 49.437 1.00 65.49 111 ASP B C 1
ATOM 2993 O O . ASP B 1 111 ? 43.830 10.323 48.495 1.00 65.42 111 ASP B O 1
ATOM 2998 N N . THR B 1 112 ? 42.174 11.240 49.709 1.00 62.17 112 THR B N 1
ATOM 2999 C CA . THR B 1 112 ? 42.071 12.440 48.913 1.00 61.61 112 THR B CA 1
ATOM 3000 C C . THR B 1 112 ? 43.090 13.486 49.338 1.00 60.15 112 THR B C 1
ATOM 3001 O O . THR B 1 112 ? 43.244 13.757 50.525 1.00 60.18 112 THR B O 1
ATOM 3005 N N . TYR B 1 113 ? 43.801 14.060 48.376 1.00 59.08 113 TYR B N 1
ATOM 3006 C CA . TYR B 1 113 ? 44.744 15.124 48.699 1.00 57.39 113 TYR B CA 1
ATOM 3007 C C . TYR B 1 113 ? 44.035 16.422 48.332 1.00 56.80 113 TYR B C 1
ATOM 3008 O O . TYR B 1 113 ? 43.083 16.413 47.555 1.00 57.62 113 TYR B O 1
ATOM 3017 N N . HIS B 1 114 ? 44.480 17.534 48.901 1.00 57.26 114 HIS B N 1
ATOM 3018 C CA . HIS B 1 114 ? 43.872 18.825 48.597 1.00 56.41 114 HIS B CA 1
ATOM 3019 C C . HIS B 1 114 ? 44.974 19.811 48.245 1.00 54.88 114 HIS B C 1
ATOM 3020 O O . HIS B 1 114 ? 46.069 19.773 48.826 1.00 53.31 114 HIS B O 1
ATOM 3027 N N . ALA B 1 115 ? 44.682 20.679 47.281 1.00 53.36 115 ALA B N 1
ATOM 3028 C CA . ALA B 1 115 ? 45.637 21.679 46.821 1.00 53.90 115 ALA B CA 1
ATOM 3029 C C . ALA B 1 115 ? 44.915 22.901 46.292 1.00 53.67 115 ALA B C 1
ATOM 3030 O O . ALA B 1 115 ? 43.778 22.799 45.830 1.00 55.44 115 ALA B O 1
ATOM 3032 N N . LYS B 1 116 ? 45.573 24.056 46.368 1.00 52.33 116 LYS B N 1
ATOM 3033 C CA . LYS B 1 116 ? 44.998 25.289 45.843 1.00 50.87 116 LYS B CA 1
ATOM 3034 C C . LYS B 1 116 ? 45.217 25.245 44.335 1.00 48.65 116 LYS B C 1
ATOM 3035 O O . LYS B 1 116 ? 44.338 25.628 43.566 1.00 46.80 116 LYS B O 1
ATOM 3041 N N . TYR B 1 117 ? 46.399 24.766 43.928 1.00 46.02 117 TYR B N 1
ATOM 3042 C CA . TYR B 1 117 ? 46.765 24.670 42.511 1.00 45.95 117 TYR B CA 1
ATOM 3043 C C . TYR B 1 117 ? 47.418 23.322 42.189 1.00 44.05 117 TYR B C 1
ATOM 3044 O O . TYR B 1 117 ? 48.044 22.685 43.052 1.00 41.39 117 TYR B O 1
ATOM 3053 N N . VAL B 1 118 ? 47.307 22.903 40.934 1.00 43.16 118 VAL B N 1
ATOM 3054 C CA . VAL B 1 118 ? 47.908 21.641 40.529 1.00 44.75 118 VAL B CA 1
ATOM 3055 C C . VAL B 1 118 ? 48.626 21.723 39.190 1.00 43.49 118 VAL B C 1
ATOM 3056 O O . VAL B 1 118 ? 48.173 22.392 38.262 1.00 46.35 118 VAL B O 1
ATOM 3060 N N . ILE B 1 119 ? 49.756 21.028 39.120 1.00 41.86 119 ILE B N 1
ATOM 3061 C CA . ILE B 1 119 ? 50.600 20.971 37.935 1.00 41.76 119 ILE B CA 1
ATOM 3062 C C . ILE B 1 119 ? 50.703 19.505 37.507 1.00 43.14 119 ILE B C 1
ATOM 3063 O O . ILE B 1 119 ? 51.155 18.655 38.285 1.00 42.36 119 ILE B O 1
ATOM 3068 N N . ILE B 1 120 ? 50.278 19.221 36.275 1.00 43.97 120 ILE B N 1
ATOM 3069 C CA . ILE B 1 120 ? 50.292 17.860 35.720 1.00 42.15 120 ILE B CA 1
ATOM 3070 C C . ILE B 1 120 ? 51.577 17.582 34.938 1.00 42.21 120 ILE B C 1
ATOM 3071 O O . ILE B 1 120 ? 51.829 18.183 33.889 1.00 41.87 120 ILE B O 1
ATOM 3076 N N . THR B 1 121 ? 52.383 16.664 35.453 1.00 40.20 121 THR B N 1
ATOM 3077 C CA . THR B 1 121 ? 53.644 16.309 34.813 1.00 40.78 121 THR B CA 1
ATOM 3078 C C . THR B 1 121 ? 53.772 14.778 34.826 1.00 40.33 121 THR B C 1
ATOM 3079 O O . THR B 1 121 ? 54.787 14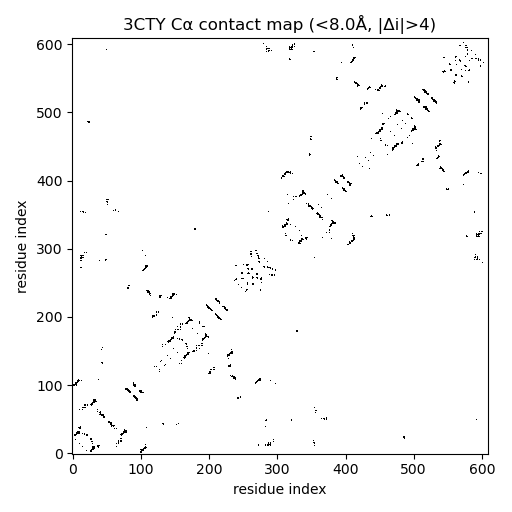.226 35.243 1.00 38.41 121 THR B O 1
ATOM 3083 N N . THR B 1 122 ? 52.727 14.102 34.364 1.00 40.93 122 THR B N 1
ATOM 3084 C CA . THR B 1 122 ? 52.696 12.637 34.348 1.00 43.79 122 THR B CA 1
ATOM 3085 C C . THR B 1 122 ? 53.373 11.965 33.142 1.00 46.89 122 THR B C 1
ATOM 3086 O O . THR B 1 122 ? 53.284 10.737 32.972 1.00 47.02 122 THR B O 1
ATOM 3090 N N . GLY B 1 123 ? 54.047 12.759 32.311 1.00 46.41 123 GLY B N 1
ATOM 3091 C CA . GLY B 1 123 ? 54.737 12.207 31.154 1.00 49.55 123 GLY B CA 1
ATOM 3092 C C . GLY B 1 123 ? 53.961 11.241 30.264 1.00 51.05 123 GLY B C 1
ATOM 3093 O O . GLY B 1 123 ? 52.790 11.470 29.937 1.00 50.41 123 GLY B O 1
ATOM 3094 N N . THR B 1 124 ? 54.620 10.157 29.862 1.00 53.54 124 THR B N 1
ATOM 3095 C CA . THR B 1 124 ? 54.003 9.160 28.981 1.00 56.70 124 THR B CA 1
ATOM 3096 C C . THR B 1 124 ? 54.401 7.737 29.345 1.00 58.87 124 THR B C 1
ATOM 3097 O O . THR B 1 124 ? 55.369 7.513 30.077 1.00 59.37 124 THR B O 1
ATOM 3101 N N . THR B 1 125 ? 53.650 6.781 28.807 1.00 60.73 125 THR B N 1
ATOM 3102 C CA . THR B 1 125 ? 53.911 5.364 29.024 1.00 63.64 125 THR B CA 1
ATOM 3103 C C . THR B 1 125 ? 54.262 4.742 27.665 1.00 65.67 125 THR B C 1
ATOM 3104 O O . THR B 1 125 ? 53.903 5.281 26.618 1.00 66.55 125 THR B O 1
ATOM 3108 N N . HIS B 1 126 ? 54.974 3.622 27.678 1.00 67.82 126 HIS B N 1
ATOM 3109 C CA . HIS B 1 126 ? 55.366 2.954 26.440 1.00 69.27 126 HIS B CA 1
ATOM 3110 C C . HIS B 1 126 ? 54.181 2.371 25.682 1.00 68.07 126 HIS B C 1
ATOM 3111 O O . HIS B 1 126 ? 53.228 1.884 26.287 1.00 66.87 126 HIS B O 1
ATOM 3118 N N . LYS B 1 127 ? 54.247 2.424 24.355 1.00 68.60 127 LYS B N 1
ATOM 3119 C CA . LYS B 1 127 ? 53.182 1.886 23.516 1.00 69.03 127 LYS B CA 1
ATOM 3120 C C . LYS B 1 127 ? 53.420 0.407 23.208 1.00 67.91 127 LYS B C 1
ATOM 3121 O O . LYS B 1 127 ? 54.563 -0.041 23.094 1.00 68.48 127 LYS B O 1
ATOM 3127 N N . HIS B 1 128 ? 52.333 -0.345 23.074 1.00 67.25 128 HIS B N 1
ATOM 3128 C CA . HIS B 1 128 ? 52.410 -1.775 22.786 1.00 67.26 128 HIS B CA 1
ATOM 3129 C C . HIS B 1 128 ? 52.257 -2.072 21.299 1.00 65.34 128 HIS B C 1
ATOM 3130 O O . HIS B 1 128 ? 51.449 -1.446 20.610 1.00 63.51 128 HIS B O 1
ATOM 3137 N N . LEU B 1 129 ? 53.033 -3.042 20.822 1.00 64.80 129 LEU B N 1
ATOM 3138 C CA . LEU B 1 129 ? 53.003 -3.462 19.423 1.00 63.77 129 LEU B CA 1
ATOM 3139 C C . LEU B 1 129 ? 51.624 -3.933 18.989 1.00 64.29 129 LEU B C 1
ATOM 3140 O O . LEU B 1 129 ? 51.078 -3.460 17.992 1.00 63.31 129 LEU B O 1
ATOM 3145 N N . GLY B 1 130 ? 51.062 -4.870 19.746 1.00 65.61 130 GLY B N 1
ATOM 3146 C CA . GLY B 1 130 ? 49.747 -5.392 19.420 1.00 65.99 130 GLY B CA 1
ATOM 3147 C C . GLY B 1 130 ? 49.813 -6.611 18.518 1.00 65.67 130 GLY B C 1
ATOM 3148 O O . GLY B 1 130 ? 48.860 -6.902 17.805 1.00 65.90 130 GLY B O 1
ATOM 3149 N N . VAL B 1 131 ? 50.942 -7.314 18.544 1.00 66.11 131 VAL B N 1
ATOM 3150 C CA . VAL B 1 131 ? 51.125 -8.513 17.734 1.00 67.85 131 VAL B CA 1
ATOM 3151 C C . VAL B 1 131 ? 51.052 -9.763 18.605 1.00 70.09 131 VAL B C 1
ATOM 3152 O O . VAL B 1 131 ? 51.182 -9.687 19.834 1.00 69.63 131 VAL B O 1
ATOM 3156 N N . LYS B 1 132 ? 50.859 -10.911 17.959 1.00 71.47 132 LYS B N 1
ATOM 3157 C CA . LYS B 1 132 ? 50.756 -12.186 18.661 1.00 72.23 132 LYS B CA 1
ATOM 3158 C C . LYS B 1 132 ? 52.074 -12.594 19.324 1.00 70.81 132 LYS B C 1
ATOM 3159 O O . LYS B 1 132 ? 53.122 -12.594 18.687 1.00 71.46 132 LYS B O 1
ATOM 3165 N N . GLY B 1 133 ? 52.011 -12.943 20.606 1.00 69.22 133 GLY B N 1
ATOM 3166 C CA . GLY B 1 133 ? 53.209 -13.353 21.320 1.00 66.48 133 GLY B CA 1
ATOM 3167 C C . GLY B 1 133 ? 53.797 -12.275 22.211 1.00 65.84 133 GLY B C 1
ATOM 3168 O O . GLY B 1 133 ? 54.637 -12.549 23.066 1.00 65.87 133 GLY B O 1
ATOM 3169 N N . GLU B 1 134 ? 53.359 -11.037 22.018 1.00 65.32 134 GLU B N 1
ATOM 3170 C CA . GLU B 1 134 ? 53.870 -9.936 22.818 1.00 64.01 134 GLU B CA 1
ATOM 3171 C C . GLU B 1 134 ? 53.459 -10.118 24.278 1.00 64.88 134 GLU B C 1
ATOM 3172 O O . GLU B 1 134 ? 54.290 -9.996 25.178 1.00 65.25 134 GLU B O 1
ATOM 3178 N N . SER B 1 135 ? 52.183 -10.412 24.511 1.00 65.71 135 SER B N 1
ATOM 3179 C CA . SER B 1 135 ? 51.693 -10.623 25.871 1.00 67.90 135 SER B CA 1
ATOM 3180 C C . SER B 1 135 ? 52.255 -11.909 26.453 1.00 69.42 135 SER B C 1
ATOM 3181 O O . SER B 1 135 ? 52.965 -11.891 27.454 1.00 68.49 135 SER B O 1
ATOM 3184 N N . GLU B 1 136 ? 51.947 -13.021 25.793 1.00 72.47 136 GLU B N 1
ATOM 3185 C CA . GLU B 1 136 ? 52.368 -14.342 26.241 1.00 75.38 136 GLU B CA 1
ATOM 3186 C C . GLU B 1 136 ? 53.861 -14.562 26.390 1.00 75.44 136 GLU B C 1
ATOM 31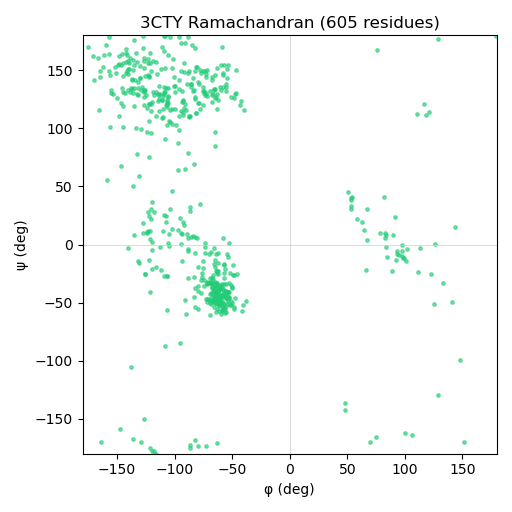87 O O . GLU B 1 136 ? 54.291 -15.681 26.662 1.00 76.74 136 GLU B O 1
ATOM 3193 N N . TYR B 1 137 ? 54.660 -13.521 26.208 1.00 75.13 137 TYR B N 1
ATOM 3194 C CA . TYR B 1 137 ? 56.097 -13.690 26.356 1.00 75.44 137 TYR B CA 1
ATOM 3195 C C . TYR B 1 137 ? 56.722 -12.570 27.160 1.00 75.26 137 TYR B C 1
ATOM 3196 O O . TYR B 1 137 ? 57.942 -12.476 27.265 1.00 74.96 137 TYR B O 1
ATOM 3205 N N . PHE B 1 138 ? 55.875 -11.724 27.737 1.00 75.78 138 PHE B N 1
ATOM 3206 C CA . PHE B 1 138 ? 56.350 -10.620 28.554 1.00 76.88 138 PHE B CA 1
ATOM 3207 C C . PHE B 1 138 ? 57.073 -11.173 29.782 1.00 77.65 138 PHE B C 1
ATOM 3208 O O . PHE B 1 138 ? 56.526 -12.003 30.515 1.00 76.50 138 PHE B O 1
ATOM 3216 N N . GLY B 1 139 ? 58.302 -10.710 30.002 1.00 78.51 139 GLY B N 1
ATOM 3217 C CA . GLY B 1 139 ? 59.083 -11.176 31.137 1.00 79.16 139 GLY B CA 1
ATOM 3218 C C . GLY B 1 139 ? 59.802 -12.478 30.829 1.00 79.56 139 GLY B C 1
ATOM 3219 O O . GLY B 1 139 ? 60.541 -13.017 31.659 1.00 79.15 139 GLY B O 1
ATOM 3220 N N . LYS B 1 140 ? 59.574 -12.981 29.621 1.00 78.99 140 LYS B N 1
ATOM 3221 C CA . LYS B 1 140 ? 60.187 -14.218 29.164 1.00 78.59 140 LYS B CA 1
ATOM 3222 C C . LYS B 1 140 ? 61.011 -13.908 27.918 1.00 77.95 140 LYS B C 1
ATOM 3223 O O . LYS B 1 140 ? 61.161 -14.755 27.040 1.00 79.28 140 LYS B O 1
ATOM 3229 N N . GLY B 1 141 ? 61.536 -12.688 27.845 1.00 76.43 141 GLY B N 1
ATOM 3230 C CA . GLY B 1 141 ? 62.334 -12.288 26.699 1.00 74.49 141 GLY B CA 1
ATOM 3231 C C . GLY B 1 141 ? 61.918 -10.927 26.172 1.00 74.10 141 GLY B C 1
ATOM 3232 O O . GLY B 1 141 ? 62.743 -10.166 25.665 1.00 73.60 141 GLY B O 1
ATOM 3233 N N . THR B 1 142 ? 60.626 -10.633 26.286 1.00 73.11 142 THR B N 1
ATOM 3234 C CA . THR B 1 142 ? 60.055 -9.362 25.851 1.00 72.16 142 THR B CA 1
ATOM 3235 C C . THR B 1 142 ? 60.294 -8.296 26.925 1.00 70.67 142 THR B C 1
ATOM 3236 O O . THR B 1 142 ? 60.409 -8.611 28.109 1.00 70.02 142 THR B O 1
ATOM 3240 N N . SER B 1 143 ? 60.369 -7.036 26.510 1.00 68.66 143 SER B N 1
ATOM 3241 C CA . SER B 1 143 ? 60.612 -5.946 27.449 1.00 66.00 143 SER B CA 1
ATOM 3242 C C . SER B 1 143 ? 60.449 -4.563 26.815 1.00 65.11 143 SER B C 1
ATOM 3243 O O . SER B 1 143 ? 60.453 -4.423 25.590 1.00 63.45 143 SER B O 1
ATOM 3246 N N . TYR B 1 144 ? 60.296 -3.545 27.660 1.00 63.59 144 TYR B N 1
ATOM 3247 C CA . TYR B 1 144 ? 60.146 -2.169 27.196 1.00 61.52 144 TYR B CA 1
ATOM 3248 C C . TYR B 1 144 ? 61.152 -1.255 27.898 1.00 60.72 144 TYR B C 1
ATOM 3249 O O . TYR B 1 144 ? 60.995 -0.034 27.921 1.00 59.87 144 TYR B O 1
ATOM 3258 N N . CYS B 1 145 ? 62.185 -1.853 28.475 1.00 59.44 145 CYS B N 1
ATOM 3259 C CA . CYS B 1 145 ? 63.205 -1.084 29.166 1.00 60.22 145 CYS B CA 1
ATOM 3260 C C . CYS B 1 145 ? 64.529 -1.846 29.221 1.00 59.90 145 CYS B C 1
ATOM 3261 O O . CYS B 1 145 ? 64.711 -2.740 30.051 1.00 61.32 145 CYS B O 1
ATOM 3264 N N . SER B 1 146 ? 65.446 -1.474 28.330 1.00 58.74 146 SER B N 1
ATOM 3265 C CA . SER B 1 146 ? 66.762 -2.107 28.232 1.00 57.63 146 SER B CA 1
ATOM 3266 C C . SER B 1 146 ? 67.617 -1.888 29.473 1.00 57.50 146 SER B C 1
ATOM 3267 O O . SER B 1 146 ? 68.393 -2.758 29.859 1.00 59.02 146 SER B O 1
ATOM 3270 N N . THR B 1 147 ? 67.490 -0.722 30.094 1.00 58.73 147 THR B N 1
ATOM 3271 C CA . THR B 1 147 ? 68.269 -0.435 31.291 1.00 59.64 147 THR B CA 1
ATOM 3272 C C . THR B 1 147 ? 67.812 -1.352 32.426 1.00 60.49 147 THR B C 1
ATOM 3273 O O . THR B 1 147 ? 68.577 -1.654 33.337 1.00 60.74 147 THR B O 1
ATOM 3277 N N . CYS B 1 148 ? 66.560 -1.794 32.354 1.00 61.43 148 CYS B N 1
ATOM 3278 C CA . CYS B 1 148 ? 65.988 -2.676 33.364 1.00 65.00 148 CYS B CA 1
ATOM 3279 C C . CYS B 1 148 ? 66.341 -4.152 33.152 1.00 67.29 148 CYS B C 1
ATOM 3280 O O . CYS B 1 148 ? 66.845 -4.821 34.062 1.00 68.12 148 CYS B O 1
ATOM 3283 N N . ASP B 1 149 ? 66.065 -4.651 31.947 1.00 68.11 149 ASP B N 1
ATOM 3284 C CA . ASP B 1 149 ? 66.283 -6.057 31.627 1.00 68.56 149 ASP B CA 1
ATOM 3285 C C . ASP B 1 149 ? 67.376 -6.386 30.607 1.00 69.29 149 ASP B C 1
ATOM 3286 O O . ASP B 1 149 ? 67.640 -7.559 30.338 1.00 69.50 149 ASP B O 1
ATOM 3291 N N . GLY B 1 150 ? 68.013 -5.363 30.047 1.00 69.74 150 GLY B N 1
ATOM 3292 C CA . GLY B 1 150 ? 69.057 -5.594 29.064 1.00 68.99 150 GLY B CA 1
ATOM 3293 C C . GLY B 1 150 ? 70.225 -6.442 29.537 1.00 70.51 150 GLY B C 1
ATOM 3294 O O . GLY B 1 150 ? 70.698 -7.317 28.809 1.00 70.19 150 GLY B O 1
ATOM 3295 N N . TYR B 1 151 ? 70.695 -6.194 30.755 1.00 71.33 151 TYR B N 1
ATOM 3296 C CA . TYR B 1 151 ? 71.833 -6.933 31.293 1.00 73.79 151 TYR B CA 1
ATOM 3297 C C . TYR B 1 151 ? 71.626 -8.452 31.311 1.00 75.52 151 TYR B C 1
ATOM 3298 O O . TYR B 1 151 ? 72.595 -9.211 31.302 1.00 75.58 151 TYR B O 1
ATOM 3307 N N . LEU B 1 152 ? 70.372 -8.897 31.344 1.00 76.65 152 LEU B N 1
ATOM 3308 C CA . LEU B 1 152 ? 70.093 -10.327 31.366 1.00 77.63 152 LEU B CA 1
ATOM 3309 C C . LEU B 1 152 ? 70.615 -11.005 30.111 1.00 78.85 152 LEU B C 1
ATOM 3310 O O . LEU B 1 152 ? 71.189 -12.091 30.178 1.00 78.87 152 LEU B O 1
ATOM 3315 N N . PHE B 1 153 ? 70.416 -10.361 28.966 1.00 80.21 153 PHE B N 1
ATOM 3316 C CA . PHE B 1 153 ? 70.857 -10.932 27.701 1.00 81.68 153 PHE B CA 1
ATOM 3317 C C . PHE B 1 153 ? 72.307 -10.601 27.371 1.00 82.90 153 PHE B C 1
ATOM 3318 O O . PHE B 1 153 ? 72.686 -10.523 26.200 1.00 83.04 153 PHE B O 1
ATOM 3326 N N . LYS B 1 154 ? 73.114 -10.409 28.410 1.00 84.29 154 LYS B N 1
ATOM 3327 C CA . LYS B 1 154 ? 74.529 -10.104 28.241 1.00 86.18 154 LYS B CA 1
ATOM 3328 C C . LYS B 1 154 ? 75.251 -11.285 27.605 1.00 87.36 154 LYS B C 1
ATOM 3329 O O . LYS B 1 154 ? 75.632 -12.235 28.292 1.00 88.17 154 LYS B O 1
ATOM 3335 N N . GLY B 1 155 ? 75.429 -11.221 26.289 1.00 88.25 155 GLY B N 1
ATOM 3336 C CA . GLY B 1 155 ? 76.107 -12.289 25.576 1.00 87.92 155 GLY B CA 1
ATOM 3337 C C . GLY B 1 155 ? 75.198 -13.050 24.630 1.00 87.30 155 GLY B C 1
ATOM 3338 O O . GLY B 1 155 ? 75.649 -13.952 23.919 1.00 87.16 155 GLY B O 1
ATOM 3339 N N . LYS B 1 156 ? 73.918 -12.684 24.618 1.00 86.13 156 LYS B N 1
ATOM 3340 C CA . LYS B 1 156 ? 72.937 -13.339 23.763 1.00 85.28 156 LYS B CA 1
ATOM 3341 C C . LYS B 1 156 ? 72.499 -12.447 22.600 1.00 84.49 156 LYS B C 1
ATOM 3342 O O . LYS B 1 156 ? 72.953 -11.315 22.470 1.00 84.20 156 LYS B O 1
ATOM 3348 N N . ARG B 1 157 ? 71.619 -12.969 21.753 1.00 84.39 157 ARG B N 1
ATOM 3349 C CA . ARG B 1 157 ? 71.130 -12.232 20.590 1.00 84.90 157 ARG B CA 1
ATOM 3350 C C . ARG B 1 157 ? 69.891 -11.410 20.959 1.00 83.84 157 ARG B C 1
ATOM 3351 O O . ARG B 1 157 ? 69.018 -11.894 21.674 1.00 84.46 157 ARG B O 1
ATOM 3359 N N . VAL B 1 158 ? 69.809 -10.174 20.470 1.00 82.09 158 VAL B N 1
ATOM 3360 C CA . VAL B 1 158 ? 68.662 -9.318 20.768 1.00 80.01 158 VAL B CA 1
ATOM 3361 C C . VAL B 1 158 ? 68.198 -8.480 19.583 1.00 78.42 158 VAL B C 1
ATOM 3362 O O . VAL B 1 158 ? 68.953 -8.211 18.654 1.00 77.64 158 VAL B O 1
ATOM 3366 N N . VAL B 1 159 ? 66.941 -8.061 19.646 1.00 77.11 159 VAL B N 1
ATOM 3367 C CA . VAL B 1 159 ? 66.335 -7.234 18.616 1.00 75.72 159 VAL B CA 1
ATOM 3368 C C . VAL B 1 159 ? 65.470 -6.162 19.286 1.00 74.68 159 VAL B C 1
ATOM 3369 O O . VAL B 1 159 ? 64.677 -6.462 20.181 1.00 73.77 159 VAL B O 1
ATOM 3373 N N . THR B 1 160 ? 65.640 -4.911 18.868 1.00 71.92 160 THR B N 1
ATOM 3374 C CA . THR B 1 160 ? 64.847 -3.830 19.427 1.00 70.42 160 THR B CA 1
ATOM 3375 C C . THR B 1 160 ? 63.911 -3.357 18.321 1.00 69.48 160 THR B C 1
ATOM 3376 O O . THR B 1 160 ? 64.357 -3.016 17.230 1.00 69.65 160 THR B O 1
ATOM 3380 N N . ILE B 1 161 ? 62.612 -3.366 18.601 1.00 68.26 161 ILE B N 1
ATOM 3381 C CA . ILE B 1 161 ? 61.608 -2.943 17.634 1.00 67.41 161 ILE B CA 1
ATOM 3382 C C . ILE B 1 161 ? 61.368 -1.445 17.799 1.00 67.75 161 ILE B C 1
ATOM 3383 O O . ILE B 1 161 ? 60.882 -0.990 18.840 1.00 68.42 161 ILE B O 1
ATOM 3388 N N . GLY B 1 162 ? 61.694 -0.683 16.762 1.00 66.91 162 GLY B N 1
ATOM 3389 C CA . GLY B 1 162 ? 61.536 0.757 16.823 1.00 63.69 162 GLY B CA 1
ATOM 3390 C C . GLY B 1 162 ? 62.915 1.376 16.701 1.00 62.31 162 GLY B C 1
ATOM 3391 O O . GLY B 1 162 ? 63.805 1.096 17.507 1.00 60.09 162 GLY B O 1
ATOM 3392 N N . GLY B 1 163 ? 63.093 2.206 15.679 1.00 62.44 163 GLY B N 1
ATOM 3393 C CA . GLY B 1 163 ? 64.375 2.846 15.446 1.00 59.71 163 GLY B CA 1
ATOM 3394 C C . GLY B 1 163 ? 64.416 4.329 15.769 1.00 58.57 163 GLY B C 1
ATOM 3395 O O . GLY B 1 163 ? 65.232 5.051 15.202 1.00 58.13 163 GLY B O 1
ATOM 3396 N N . GLY B 1 164 ? 63.536 4.784 16.664 1.00 56.46 164 GLY B N 1
ATOM 3397 C CA . GLY B 1 164 ? 63.532 6.183 17.056 1.00 53.57 164 GLY B CA 1
ATOM 3398 C C . GLY B 1 164 ? 64.736 6.453 17.944 1.00 53.28 164 GLY B C 1
ATOM 3399 O O . GLY B 1 164 ? 65.586 5.568 18.120 1.00 53.14 164 GLY B O 1
ATOM 3400 N N . ASN B 1 165 ? 64.824 7.656 18.510 1.00 53.73 165 ASN B N 1
ATOM 3401 C CA . ASN B 1 165 ? 65.950 7.990 19.380 1.00 55.34 165 ASN B CA 1
ATOM 3402 C C . ASN B 1 165 ? 66.051 7.019 20.552 1.00 56.78 165 ASN B C 1
ATOM 3403 O O . ASN B 1 165 ? 67.143 6.560 20.890 1.00 58.39 165 ASN B O 1
ATOM 3408 N N . SER B 1 166 ? 64.909 6.713 21.164 1.00 56.65 166 SER B N 1
ATOM 3409 C CA . SER B 1 166 ? 64.850 5.792 22.298 1.00 57.90 166 SER B CA 1
ATOM 3410 C C . SER B 1 166 ? 65.339 4.404 21.907 1.00 56.82 166 SER B C 1
ATOM 3411 O O . SER B 1 166 ? 66.276 3.867 22.512 1.00 55.62 166 SER B O 1
ATOM 3414 N N . GLY B 1 167 ? 64.692 3.822 20.900 1.00 56.29 167 GLY B N 1
ATOM 3415 C CA . GLY B 1 167 ? 65.087 2.502 20.437 1.00 55.70 167 GLY B CA 1
ATOM 3416 C C . GLY B 1 167 ? 66.551 2.461 20.039 1.00 55.17 167 GLY B C 1
ATOM 3417 O O . GLY B 1 167 ? 67.274 1.529 20.393 1.00 55.76 167 GLY B O 1
ATOM 3418 N N . ALA B 1 168 ? 66.995 3.483 19.309 1.00 54.73 168 ALA B N 1
ATOM 3419 C CA . ALA B 1 168 ? 68.381 3.562 18.848 1.00 54.55 168 ALA B CA 1
ATOM 3420 C C . ALA B 1 168 ? 69.376 3.490 20.000 1.00 53.64 168 ALA B C 1
ATOM 3421 O O . ALA B 1 168 ? 70.215 2.597 20.050 1.00 54.00 168 ALA B O 1
ATOM 3423 N N . ILE B 1 169 ? 69.277 4.431 20.933 1.00 54.74 169 ILE B N 1
ATOM 3424 C CA . ILE B 1 169 ? 70.187 4.455 22.071 1.00 54.44 169 ILE B CA 1
ATOM 3425 C C . ILE B 1 169 ? 70.056 3.193 22.931 1.00 55.13 169 ILE B C 1
ATOM 3426 O O . ILE B 1 169 ? 70.987 2.828 23.651 1.00 54.73 169 ILE B O 1
ATOM 3431 N N . ALA B 1 170 ? 68.911 2.517 22.854 1.00 55.57 170 ALA B N 1
ATOM 3432 C CA . ALA B 1 170 ? 68.738 1.280 23.614 1.00 57.69 170 ALA B CA 1
ATOM 3433 C C . ALA B 1 170 ? 69.653 0.245 22.957 1.00 58.52 170 ALA B C 1
ATOM 3434 O O . ALA B 1 170 ? 70.414 -0.449 23.631 1.00 60.88 170 ALA B O 1
ATOM 3436 N N . ALA B 1 171 ? 69.588 0.169 21.630 1.00 59.59 171 ALA B N 1
ATOM 3437 C CA . ALA B 1 171 ? 70.410 -0.766 20.865 1.00 60.30 171 ALA B CA 1
ATOM 3438 C C . ALA B 1 171 ? 71.896 -0.432 21.014 1.00 60.74 171 ALA B C 1
ATOM 3439 O O . ALA B 1 171 ? 72.727 -1.315 21.235 1.00 60.69 171 ALA B O 1
ATOM 3441 N N . ILE B 1 172 ? 72.228 0.851 20.911 1.00 61.55 172 ILE B N 1
ATOM 3442 C CA . ILE B 1 172 ? 73.619 1.275 21.031 1.00 61.00 172 ILE B CA 1
ATOM 3443 C C . ILE B 1 172 ? 74.205 0.966 22.399 1.00 61.68 172 ILE B C 1
ATOM 3444 O O . ILE B 1 172 ? 75.362 0.569 22.506 1.00 61.52 172 ILE B O 1
ATOM 3449 N N . SER B 1 173 ? 73.410 1.140 23.448 1.00 63.73 173 SER B N 1
ATOM 3450 C CA . SER B 1 173 ? 73.899 0.880 24.800 1.00 65.36 173 SER B CA 1
ATOM 3451 C C . SER B 1 173 ? 74.126 -0.609 25.048 1.00 66.93 173 SER B C 1
ATOM 3452 O O . SER B 1 173 ? 75.132 -0.999 25.638 1.00 66.76 173 SER B O 1
ATOM 3455 N N . MET B 1 174 ? 73.196 -1.440 24.592 1.00 68.71 174 MET B N 1
ATOM 3456 C CA . MET B 1 174 ? 73.319 -2.880 24.786 1.00 71.64 174 MET B CA 1
ATOM 3457 C C . MET B 1 174 ? 74.471 -3.509 24.007 1.00 73.67 174 MET B C 1
ATOM 3458 O O . MET B 1 174 ? 75.119 -4.429 24.501 1.00 74.64 174 MET B O 1
ATOM 3463 N N . SER B 1 175 ? 74.729 -3.018 22.797 1.00 75.66 175 SER B N 1
ATOM 3464 C CA . SER B 1 175 ? 75.797 -3.569 21.959 1.00 78.21 175 SER B CA 1
ATOM 3465 C C . SER B 1 175 ? 77.149 -3.641 22.664 1.00 79.38 175 SER B C 1
ATOM 3466 O O . SER B 1 175 ? 78.143 -4.060 22.072 1.00 80.06 175 SER B O 1
ATOM 3469 N N . GLU B 1 176 ? 77.187 -3.227 23.924 1.00 80.42 176 GLU B N 1
ATOM 3470 C CA . GLU B 1 176 ? 78.419 -3.251 24.696 1.00 81.92 176 GLU B CA 1
ATOM 3471 C C . GLU B 1 176 ? 78.594 -4.521 25.519 1.00 82.58 176 GLU B C 1
ATOM 3472 O O . GLU B 1 176 ? 79.692 -4.794 26.014 1.00 82.95 176 GLU B O 1
ATOM 3478 N N . TYR B 1 177 ? 77.522 -5.297 25.667 1.00 82.22 177 TYR B N 1
ATOM 3479 C CA . TYR B 1 177 ? 77.585 -6.521 26.462 1.00 82.25 177 TYR B CA 1
ATOM 3480 C C . TYR B 1 177 ? 76.809 -7.693 25.865 1.00 82.49 177 TYR B C 1
ATOM 3481 O O . TYR B 1 177 ? 76.829 -8.800 26.406 1.00 82.34 177 TYR B O 1
ATOM 3490 N N . VAL B 1 178 ? 76.133 -7.448 24.749 1.00 82.54 178 VAL B N 1
ATOM 3491 C CA . VAL B 1 178 ? 75.357 -8.486 24.087 1.00 83.18 178 VAL B CA 1
ATOM 3492 C C . VAL B 1 178 ? 76.151 -9.145 22.955 1.00 84.76 178 VAL B C 1
ATOM 3493 O O . VAL B 1 178 ? 77.294 -8.766 22.679 1.00 84.82 178 VAL B O 1
ATOM 3497 N N . LYS B 1 179 ? 75.535 -10.133 22.308 1.00 85.24 179 LYS B N 1
ATOM 3498 C CA . LYS B 1 179 ? 76.160 -10.846 21.197 1.00 85.84 179 LYS B CA 1
ATOM 3499 C C . LYS B 1 179 ? 76.017 -9.982 19.950 1.00 85.19 179 LYS B C 1
ATOM 3500 O O . LYS B 1 179 ? 77.002 -9.651 19.287 1.00 85.20 179 LYS B O 1
ATOM 3506 N N . ASN B 1 180 ? 74.775 -9.627 19.642 1.00 84.15 180 ASN B N 1
ATOM 3507 C CA . ASN B 1 180 ? 74.465 -8.788 18.492 1.00 82.82 180 ASN B CA 1
ATOM 3508 C C . ASN B 1 180 ? 73.127 -8.099 18.720 1.00 81.25 180 ASN B C 1
ATOM 3509 O O . ASN B 1 180 ? 72.356 -8.503 19.590 1.00 80.50 180 ASN B O 1
ATOM 3514 N N . VAL B 1 181 ? 72.856 -7.062 17.931 1.00 78.85 181 VAL B N 1
ATOM 3515 C CA . VAL B 1 181 ? 71.616 -6.310 18.052 1.00 76.11 181 VAL B CA 1
ATOM 3516 C C . VAL B 1 181 ? 71.098 -5.876 16.688 1.00 74.50 181 VAL B C 1
ATOM 3517 O O . VAL B 1 181 ? 71.839 -5.308 15.888 1.00 75.72 181 VAL B O 1
ATOM 3521 N N . THR B 1 182 ? 69.822 -6.135 16.432 1.00 71.93 182 THR B N 1
ATOM 3522 C CA . THR B 1 182 ? 69.201 -5.760 15.166 1.00 69.76 182 THR B CA 1
ATOM 3523 C C . THR B 1 182 ? 68.007 -4.864 15.422 1.00 69.50 182 THR B C 1
ATOM 3524 O O . THR B 1 182 ? 67.065 -5.264 16.102 1.00 69.41 182 THR B O 1
ATOM 3528 N N . ILE B 1 183 ? 68.047 -3.658 14.872 1.00 68.30 183 ILE B N 1
ATOM 3529 C CA . ILE B 1 183 ? 66.944 -2.724 15.026 1.00 67.94 183 ILE B CA 1
ATOM 3530 C C . ILE B 1 183 ? 65.962 -2.998 13.900 1.00 67.78 183 ILE B C 1
ATOM 3531 O O . ILE B 1 183 ? 66.365 -3.432 12.826 1.00 69.88 183 ILE B O 1
ATOM 3536 N N . ILE B 1 184 ? 64.678 -2.759 14.145 1.00 67.32 184 ILE B N 1
ATOM 3537 C CA . ILE B 1 184 ? 63.656 -2.969 13.128 1.00 67.24 184 ILE B CA 1
ATOM 3538 C C . ILE B 1 184 ? 62.726 -1.764 13.078 1.00 69.41 184 ILE B C 1
ATOM 3539 O O . ILE B 1 184 ? 61.813 -1.627 13.898 1.00 68.83 184 ILE B O 1
ATOM 3544 N N . GLU B 1 185 ? 62.963 -0.901 12.096 1.00 70.46 185 GLU B N 1
ATOM 3545 C CA . GLU B 1 185 ? 62.182 0.312 11.927 1.00 72.93 185 GLU B CA 1
ATOM 3546 C C . GLU B 1 185 ? 61.049 0.154 10.919 1.00 74.20 185 GLU B C 1
ATOM 3547 O O . GLU B 1 185 ? 61.238 -0.386 9.831 1.00 74.14 185 GLU B O 1
ATOM 3553 N N . TYR B 1 186 ? 59.870 0.637 11.296 1.00 75.29 186 TYR B N 1
ATOM 3554 C CA . TYR B 1 186 ? 58.687 0.565 10.449 1.00 78.41 186 TYR B CA 1
ATOM 3555 C C . TYR B 1 186 ? 58.810 1.545 9.281 1.00 80.64 186 TYR B C 1
ATOM 3556 O O . TYR B 1 186 ? 58.610 1.174 8.120 1.00 81.91 186 TYR B O 1
ATOM 3565 N N . MET B 1 187 ? 59.148 2.794 9.591 1.00 82.00 187 MET B N 1
ATOM 3566 C CA . MET B 1 187 ? 59.318 3.819 8.569 1.00 82.74 187 MET B CA 1
ATOM 3567 C C . MET B 1 187 ? 60.485 3.396 7.678 1.00 83.21 187 MET B C 1
ATOM 3568 O O . MET B 1 187 ? 61.394 2.707 8.133 1.00 84.03 187 MET B O 1
ATOM 3573 N N . PRO B 1 188 ? 60.476 3.808 6.399 1.00 83.73 188 PRO B N 1
ATOM 3574 C CA . PRO B 1 188 ? 61.529 3.471 5.430 1.00 83.48 188 PRO B CA 1
ATOM 3575 C C . PRO B 1 188 ? 62.960 3.928 5.747 1.00 83.37 188 PRO B C 1
ATOM 3576 O O . PRO B 1 188 ? 63.911 3.166 5.566 1.00 82.67 188 PRO B O 1
ATOM 3580 N N . LYS B 1 189 ? 63.124 5.161 6.212 1.00 82.79 189 LYS B N 1
ATOM 3581 C CA . LYS B 1 189 ? 64.463 5.661 6.519 1.00 82.86 189 LYS B CA 1
ATOM 3582 C C . LYS B 1 189 ? 64.731 5.697 8.017 1.00 82.08 189 LYS B C 1
ATOM 3583 O O . LYS B 1 189 ? 63.865 5.342 8.816 1.00 83.28 189 LYS B O 1
ATOM 3589 N N . TYR B 1 190 ? 65.936 6.120 8.393 1.00 80.61 190 TYR B N 1
ATOM 3590 C CA . TYR B 1 190 ? 66.300 6.224 9.803 1.00 78.45 190 TYR B CA 1
ATOM 3591 C C . TYR B 1 190 ? 65.322 7.170 10.502 1.00 76.71 190 TYR B C 1
ATOM 3592 O O . TYR B 1 190 ? 64.852 8.137 9.904 1.00 76.28 190 TYR B O 1
ATOM 3601 N N . MET B 1 191 ? 65.014 6.894 11.764 1.00 75.28 191 MET B N 1
ATOM 3602 C CA . MET B 1 191 ? 64.094 7.743 12.508 1.00 73.87 191 MET B CA 1
ATOM 3603 C C . MET B 1 191 ? 64.719 8.284 13.783 1.00 72.38 191 MET B C 1
ATOM 3604 O O . MET B 1 191 ? 64.026 8.841 14.633 1.00 71.20 191 MET B O 1
ATOM 3609 N N . CYS B 1 192 ? 66.031 8.112 13.911 1.00 71.18 192 CYS B N 1
ATOM 3610 C CA . CYS B 1 192 ? 66.758 8.602 15.073 1.00 71.26 192 CYS B CA 1
ATOM 3611 C C . CYS B 1 192 ? 67.745 9.684 14.633 1.00 72.46 192 CYS B C 1
ATOM 3612 O O . CYS B 1 192 ? 68.287 9.617 13.527 1.00 72.65 192 CYS B O 1
ATOM 3615 N N . GLU B 1 193 ? 67.970 10.676 15.496 1.00 72.28 193 GLU B N 1
ATOM 3616 C CA . GLU B 1 193 ? 68.884 11.776 15.192 1.00 71.39 193 GLU B CA 1
ATOM 3617 C C . GLU B 1 193 ? 70.210 11.291 14.608 1.00 70.13 193 GLU B C 1
ATOM 3618 O O . GLU B 1 193 ? 70.676 10.188 14.907 1.00 70.81 193 GLU B O 1
ATOM 3624 N N . ASN B 1 194 ? 70.809 12.129 13.772 1.00 68.43 194 ASN B N 1
ATOM 3625 C CA . ASN B 1 194 ? 72.074 11.806 13.124 1.00 66.43 194 ASN B CA 1
ATOM 3626 C C . ASN B 1 194 ? 73.200 11.298 14.030 1.00 64.41 194 ASN B C 1
ATOM 3627 O O . ASN B 1 194 ? 73.978 10.432 13.629 1.00 63.09 194 ASN B O 1
ATOM 3632 N N . ALA B 1 195 ? 73.304 11.831 15.242 1.00 63.13 195 ALA B N 1
ATOM 3633 C CA . ALA B 1 195 ? 74.361 11.384 16.139 1.00 62.37 195 ALA B CA 1
ATOM 3634 C C . ALA B 1 195 ? 74.252 9.877 16.374 1.00 62.49 195 ALA B C 1
ATOM 3635 O O . ALA B 1 195 ? 75.262 9.177 16.450 1.00 61.57 195 ALA B O 1
ATOM 3637 N N . TYR B 1 196 ? 73.022 9.381 16.477 1.00 61.72 196 TYR B N 1
ATOM 3638 C CA . TYR B 1 196 ? 72.798 7.960 16.697 1.00 63.66 196 TYR B CA 1
ATOM 3639 C C . TYR B 1 196 ? 72.990 7.158 15.415 1.00 65.73 196 TYR B C 1
ATOM 3640 O O . TYR B 1 196 ? 73.394 5.996 15.457 1.00 64.34 196 TYR B O 1
ATOM 3649 N N . VAL B 1 197 ? 72.697 7.782 14.278 1.00 68.01 197 VAL B N 1
ATOM 3650 C CA . VAL B 1 197 ? 72.851 7.121 12.990 1.00 70.92 197 VAL B CA 1
ATOM 3651 C C . VAL B 1 197 ? 74.309 6.752 12.726 1.00 73.27 197 VAL B C 1
ATOM 3652 O O . VAL B 1 197 ? 74.607 5.636 12.302 1.00 73.62 197 VAL B O 1
ATOM 3656 N N . GLN B 1 198 ? 75.220 7.686 12.984 1.00 76.11 198 GLN B N 1
ATOM 3657 C CA . GLN B 1 198 ? 76.635 7.433 12.748 1.00 78.86 198 GLN B CA 1
ATOM 3658 C C . GLN B 1 198 ? 77.266 6.529 13.800 1.00 78.92 198 GLN B C 1
ATOM 3659 O O . GLN B 1 198 ? 78.364 6.014 13.598 1.00 79.76 198 GLN B O 1
ATOM 3665 N N . GLU B 1 199 ? 76.573 6.338 14.919 1.00 79.52 199 GLU B N 1
ATOM 3666 C CA . GLU B 1 199 ? 77.061 5.462 15.987 1.00 79.33 199 GLU B CA 1
ATOM 3667 C C . GLU B 1 199 ? 76.695 4.031 15.623 1.00 78.54 199 GLU B C 1
ATOM 3668 O O . GLU B 1 199 ? 77.453 3.091 15.867 1.00 77.42 199 GLU B O 1
ATOM 3674 N N . ILE B 1 200 ? 75.511 3.890 15.038 1.00 78.06 200 ILE B N 1
ATOM 3675 C CA . ILE B 1 200 ? 74.998 2.605 14.602 1.00 79.36 200 ILE B CA 1
ATOM 3676 C C . ILE B 1 200 ? 75.902 2.037 13.508 1.00 80.76 200 ILE B C 1
ATOM 3677 O O . ILE B 1 200 ? 76.419 0.927 13.636 1.00 80.48 200 ILE B O 1
ATOM 3682 N N . LYS B 1 201 ? 76.104 2.811 12.444 1.00 82.28 201 LYS B N 1
ATOM 3683 C CA . LYS B 1 201 ? 76.951 2.379 11.337 1.00 83.54 201 LYS B CA 1
ATOM 3684 C C . LYS B 1 201 ? 78.333 1.988 11.839 1.00 85.84 201 LYS B C 1
ATOM 3685 O O . LYS B 1 201 ? 78.863 0.942 11.463 1.00 86.54 201 LYS B O 1
ATOM 3691 N N . LYS B 1 202 ? 78.908 2.827 12.694 1.00 87.22 202 LYS B N 1
ATOM 3692 C CA . LYS B 1 202 ? 80.227 2.558 13.248 1.00 89.10 202 LYS B CA 1
ATOM 3693 C C . LYS B 1 202 ? 80.281 1.183 13.908 1.00 90.17 202 LYS B C 1
ATOM 3694 O O . LYS B 1 202 ? 81.170 0.382 13.621 1.00 90.14 202 LYS B O 1
ATOM 3700 N N . ARG B 1 203 ? 79.321 0.913 14.789 1.00 92.02 203 ARG B N 1
ATOM 3701 C CA . ARG B 1 203 ? 79.267 -0.363 15.505 1.00 92.75 203 ARG B CA 1
ATOM 3702 C C . ARG B 1 203 ? 78.812 -1.537 14.641 1.00 91.88 203 ARG B C 1
ATOM 3703 O O . ARG B 1 203 ? 78.847 -2.687 15.080 1.00 91.83 203 ARG B O 1
ATOM 3711 N N . ASN B 1 204 ? 78.387 -1.240 13.418 1.00 90.92 204 ASN B N 1
ATOM 3712 C CA . ASN B 1 204 ? 77.928 -2.263 12.482 1.00 90.23 204 ASN B CA 1
ATOM 3713 C C . ASN B 1 204 ? 76.629 -2.923 12.939 1.00 88.79 204 ASN B C 1
ATOM 3714 O O . ASN B 1 204 ? 76.377 -4.096 12.649 1.00 88.31 204 ASN B O 1
ATOM 3719 N N . ILE B 1 205 ? 75.806 -2.163 13.654 1.00 86.62 205 ILE B N 1
ATOM 3720 C CA . ILE B 1 205 ? 74.527 -2.669 14.133 1.00 84.71 205 ILE B CA 1
ATOM 3721 C C . ILE B 1 205 ? 73.497 -2.586 13.009 1.00 83.14 205 ILE B C 1
ATOM 3722 O O . ILE B 1 205 ? 73.121 -1.496 12.574 1.00 81.63 205 ILE B O 1
ATOM 3727 N N . PRO B 1 206 ? 73.035 -3.744 12.514 1.00 82.08 206 PRO B N 1
ATOM 3728 C CA . PRO B 1 206 ? 72.043 -3.719 11.437 1.00 81.03 206 PRO B CA 1
ATOM 3729 C C . PRO B 1 206 ? 70.817 -2.877 11.794 1.00 80.35 206 PRO B C 1
ATOM 3730 O O . PRO B 1 206 ? 70.380 -2.852 12.947 1.00 80.82 206 PRO B O 1
ATOM 3734 N N . TYR B 1 207 ? 70.279 -2.180 10.798 1.00 78.72 207 TYR B N 1
ATOM 3735 C CA . TYR B 1 207 ? 69.118 -1.321 10.993 1.00 78.10 207 TYR B CA 1
ATOM 3736 C C . TYR B 1 207 ? 68.098 -1.591 9.889 1.00 79.28 207 TYR B C 1
ATOM 3737 O O . TYR B 1 207 ? 67.974 -0.828 8.926 1.00 79.71 207 TYR B O 1
ATOM 3746 N N . ILE B 1 208 ? 67.374 -2.695 10.036 1.00 80.38 208 ILE B N 1
ATOM 3747 C CA . ILE B 1 208 ? 66.358 -3.087 9.069 1.00 81.40 208 ILE B CA 1
ATOM 3748 C C . ILE B 1 208 ? 65.266 -2.030 9.001 1.00 82.46 208 ILE B C 1
ATOM 3749 O O . ILE B 1 208 ? 64.659 -1.690 10.017 1.00 83.40 208 ILE B O 1
ATOM 3754 N N . MET B 1 209 ? 65.017 -1.513 7.803 1.00 83.02 209 MET B N 1
ATOM 3755 C CA . MET B 1 209 ? 63.998 -0.489 7.615 1.00 83.76 209 MET B CA 1
ATOM 3756 C C . MET B 1 209 ? 62.785 -1.032 6.874 1.00 84.15 209 MET B C 1
ATOM 3757 O O . MET B 1 209 ? 62.832 -2.110 6.285 1.00 84.18 209 MET B O 1
ATOM 3762 N N . ASN B 1 210 ? 61.701 -0.268 6.903 1.00 85.06 210 ASN B N 1
ATOM 3763 C CA . ASN B 1 210 ? 60.464 -0.653 6.235 1.00 87.87 210 ASN B CA 1
ATOM 3764 C C . ASN B 1 210 ? 60.002 -2.050 6.648 1.00 87.86 210 ASN B C 1
ATOM 3765 O O . ASN B 1 210 ? 59.411 -2.779 5.849 1.00 87.82 210 ASN B O 1
ATOM 3770 N N . ALA B 1 211 ? 60.281 -2.412 7.898 1.00 87.71 211 ALA B N 1
ATOM 3771 C CA . ALA B 1 211 ? 59.897 -3.710 8.441 1.00 86.74 211 ALA B CA 1
ATOM 3772 C C . ALA B 1 211 ? 58.723 -3.537 9.404 1.00 86.81 211 ALA B C 1
ATOM 3773 O O . ALA B 1 211 ? 58.726 -2.639 10.249 1.00 87.40 211 ALA B O 1
ATOM 3775 N N . GLN B 1 212 ? 57.724 -4.404 9.270 1.00 85.78 212 GLN B N 1
ATOM 3776 C CA . GLN B 1 212 ? 56.525 -4.358 10.102 1.00 84.52 212 GLN B CA 1
ATOM 3777 C C . GLN B 1 212 ? 56.343 -5.657 10.880 1.00 83.27 212 GLN B C 1
ATOM 3778 O O . GLN B 1 212 ? 55.788 -6.619 10.356 1.00 82.70 212 GLN B O 1
ATOM 3784 N N . VAL B 1 213 ? 56.807 -5.677 12.130 1.00 81.79 213 VAL B N 1
ATOM 3785 C CA . VAL B 1 213 ? 56.703 -6.865 12.982 1.00 79.71 213 VAL B CA 1
ATOM 3786 C C . VAL B 1 213 ? 55.306 -7.492 12.977 1.00 78.80 213 VAL B C 1
ATOM 3787 O O . VAL B 1 213 ? 54.298 -6.811 13.182 1.00 77.38 213 VAL B O 1
ATOM 3791 N N . THR B 1 214 ? 55.258 -8.800 12.737 1.00 78.22 214 THR B N 1
ATOM 3792 C CA . THR B 1 214 ? 53.991 -9.525 12.688 1.00 77.72 214 THR B CA 1
ATOM 3793 C C . THR B 1 214 ? 53.818 -10.509 13.838 1.00 77.39 214 THR B C 1
ATOM 3794 O O . THR B 1 214 ? 52.694 -10.881 14.175 1.00 77.32 214 THR B O 1
ATOM 3798 N N . GLU B 1 215 ? 54.920 -10.933 14.446 1.00 76.58 215 GLU B N 1
ATOM 3799 C CA . GLU B 1 215 ? 54.812 -11.889 15.531 1.00 77.04 215 GLU B CA 1
ATOM 3800 C C . GLU B 1 215 ? 56.103 -12.108 16.306 1.00 76.81 215 GLU B C 1
ATOM 3801 O O . GLU B 1 215 ? 57.188 -12.129 15.729 1.00 76.42 215 GLU B O 1
ATOM 3807 N N . ILE B 1 216 ? 55.971 -12.262 17.621 1.00 76.61 216 ILE B N 1
ATOM 3808 C CA . ILE B 1 216 ? 57.108 -12.548 18.492 1.00 77.04 216 ILE B CA 1
ATOM 3809 C C . ILE B 1 216 ? 56.963 -14.034 18.820 1.00 77.95 216 ILE B C 1
ATOM 3810 O O . ILE B 1 216 ? 55.988 -14.442 19.454 1.00 78.10 216 ILE B O 1
ATOM 3815 N N . VAL B 1 217 ? 57.924 -14.842 18.385 1.00 79.07 217 VAL B N 1
ATOM 3816 C CA . VAL B 1 217 ? 57.850 -16.278 18.604 1.00 79.95 217 VAL B CA 1
ATOM 3817 C C . VAL B 1 217 ? 58.820 -16.827 19.636 1.00 80.32 217 VAL B C 1
ATOM 3818 O O . VAL B 1 217 ? 59.903 -16.282 19.856 1.00 79.63 217 VAL B O 1
ATOM 3822 N N . GLY B 1 218 ? 58.405 -17.924 20.259 1.00 81.51 218 GLY B N 1
ATOM 3823 C CA . GLY B 1 218 ? 59.209 -18.588 21.266 1.00 82.70 218 GLY B CA 1
ATOM 3824 C C . GLY B 1 218 ? 58.778 -20.041 21.371 1.00 83.86 218 GLY B C 1
ATOM 3825 O O . GLY B 1 218 ? 57.851 -20.467 20.679 1.00 83.83 218 GLY B O 1
ATOM 3826 N N . ASP B 1 219 ? 59.442 -20.802 22.236 1.00 84.42 219 ASP B N 1
ATOM 3827 C CA . ASP B 1 219 ? 59.122 -22.211 22.425 1.00 84.81 219 ASP B CA 1
ATOM 3828 C C . ASP B 1 219 ? 58.101 -22.426 23.540 1.00 86.24 219 ASP B C 1
ATOM 3829 O O . ASP B 1 219 ? 57.947 -23.538 24.040 1.00 86.55 219 ASP B O 1
ATOM 3834 N N . GLY B 1 220 ? 57.412 -21.359 23.933 1.00 88.00 220 GLY B N 1
ATOM 3835 C CA . GLY B 1 220 ? 56.417 -21.471 24.986 1.00 89.17 220 GLY B CA 1
ATOM 3836 C C . GLY B 1 220 ? 56.943 -21.199 26.384 1.00 90.43 220 GLY B C 1
ATOM 3837 O O . GLY B 1 220 ? 56.165 -21.023 27.322 1.00 90.80 220 GLY B O 1
ATOM 3838 N N . LYS B 1 221 ? 58.262 -21.161 26.533 1.00 91.74 221 LYS B N 1
ATOM 3839 C CA . LYS B 1 221 ? 58.868 -20.909 27.836 1.00 93.57 221 LYS B CA 1
ATOM 3840 C C . LYS B 1 221 ? 59.854 -19.738 27.768 1.00 94.03 221 LYS B C 1
ATOM 3841 O O . LYS B 1 221 ? 60.111 -19.068 28.773 1.00 94.67 221 LYS B O 1
ATOM 3847 N N . LYS B 1 222 ? 60.393 -19.490 26.577 1.00 94.07 222 LYS B N 1
ATOM 3848 C CA . LYS B 1 222 ? 61.364 -18.417 26.373 1.00 93.59 222 LYS B CA 1
ATOM 3849 C C . LYS B 1 222 ? 61.353 -17.981 24.905 1.00 92.37 222 LYS B C 1
ATOM 3850 O O . LYS B 1 222 ? 61.138 -18.798 24.014 1.00 91.73 222 LYS B O 1
ATOM 3856 N N . VAL B 1 223 ? 61.581 -16.694 24.660 1.00 91.13 223 VAL B N 1
ATOM 3857 C CA . VAL B 1 223 ? 61.587 -16.157 23.300 1.00 89.83 223 VAL B CA 1
ATOM 3858 C C . VAL B 1 223 ? 62.769 -16.693 22.499 1.00 89.16 223 VAL B C 1
ATOM 3859 O O . VAL B 1 223 ? 63.870 -16.849 23.031 1.00 88.13 223 VAL B O 1
ATOM 3863 N N . THR B 1 224 ? 62.532 -16.968 21.217 1.00 88.55 224 THR B N 1
ATOM 3864 C CA . THR B 1 224 ? 63.574 -17.489 20.334 1.00 88.13 224 THR B CA 1
ATOM 3865 C C . THR B 1 224 ? 63.760 -16.658 19.065 1.00 88.18 224 THR B C 1
ATOM 3866 O O . THR B 1 224 ? 64.836 -16.675 18.469 1.00 88.78 224 THR B O 1
ATOM 3870 N N . GLY B 1 225 ? 62.720 -15.941 18.646 1.00 88.02 225 GLY B N 1
ATOM 3871 C CA . GLY B 1 225 ? 62.834 -15.128 17.445 1.00 87.72 225 GLY B CA 1
ATOM 3872 C C . GLY B 1 225 ? 61.624 -14.266 17.134 1.00 87.14 225 GLY B C 1
ATOM 3873 O O . GLY B 1 225 ? 60.576 -14.412 17.758 1.00 87.49 225 GLY B O 1
ATOM 3874 N N . VAL B 1 226 ? 61.772 -13.368 16.161 1.00 86.94 226 VAL B N 1
ATOM 3875 C CA . VAL B 1 226 ? 60.694 -12.466 15.756 1.00 86.28 226 VAL B CA 1
ATOM 3876 C C . VAL B 1 226 ? 60.502 -12.441 14.237 1.00 86.12 226 VAL B C 1
ATOM 3877 O O . VAL B 1 226 ? 61.471 -12.446 13.482 1.00 86.15 226 VAL B O 1
ATOM 3881 N N . LYS B 1 227 ? 59.243 -12.406 13.806 1.00 86.70 227 LYS B N 1
ATOM 3882 C CA . LYS B 1 227 ? 58.886 -12.399 12.388 1.00 87.34 227 LYS B CA 1
ATOM 3883 C C . LYS B 1 227 ? 58.338 -11.047 11.930 1.00 88.25 227 LYS B C 1
ATOM 3884 O O . LYS B 1 227 ? 57.504 -10.441 12.608 1.00 87.47 227 LYS B O 1
ATOM 3890 N N . TYR B 1 228 ? 58.804 -10.584 10.771 1.00 89.22 228 TYR B N 1
ATOM 3891 C CA . TYR B 1 228 ? 58.362 -9.306 10.218 1.00 90.58 228 TYR B CA 1
ATOM 3892 C C . TYR B 1 228 ? 58.162 -9.350 8.705 1.00 92.07 228 TYR B C 1
ATOM 3893 O O . TYR B 1 228 ? 58.869 -10.054 7.985 1.00 91.81 228 TYR B O 1
ATOM 3902 N N . LYS B 1 229 ? 57.186 -8.585 8.237 1.00 94.08 229 LYS B N 1
ATOM 3903 C CA . LYS B 1 229 ? 56.865 -8.503 6.821 1.00 97.03 229 LYS B CA 1
ATOM 3904 C C . LYS B 1 229 ? 57.337 -7.167 6.261 1.00 99.18 229 LYS B C 1
ATOM 3905 O O . LYS B 1 229 ? 56.866 -6.113 6.694 1.00 99.55 229 LYS B O 1
ATOM 3911 N N . ASP B 1 230 ? 58.258 -7.206 5.302 1.00 100.82 230 ASP B N 1
ATOM 3912 C CA . ASP B 1 230 ? 58.755 -5.976 4.692 1.00 102.23 230 ASP B CA 1
ATOM 3913 C C . ASP B 1 230 ? 57.597 -5.276 3.980 1.00 102.30 230 ASP B C 1
ATOM 3914 O O . ASP B 1 230 ? 57.036 -5.808 3.028 1.00 102.70 230 ASP B O 1
ATOM 3919 N N . ARG B 1 231 ? 57.252 -4.080 4.445 1.00 102.69 231 ARG B N 1
ATOM 3920 C CA . ARG B 1 231 ? 56.144 -3.314 3.881 1.00 103.13 231 ARG B CA 1
ATOM 3921 C C . ARG B 1 231 ? 56.211 -3.104 2.372 1.00 103.80 231 ARG B C 1
ATOM 3922 O O . ARG B 1 231 ? 55.242 -2.647 1.764 1.00 103.70 231 ARG B O 1
ATOM 3930 N N . THR B 1 232 ? 57.350 -3.425 1.767 1.00 104.25 232 THR B N 1
ATOM 3931 C CA . THR B 1 232 ? 57.504 -3.260 0.325 1.00 105.07 232 THR B CA 1
ATOM 3932 C C . THR B 1 232 ? 57.206 -4.574 -0.392 1.00 104.75 232 THR B C 1
ATOM 3933 O O . THR B 1 232 ? 56.087 -4.804 -0.857 1.00 104.27 232 THR B O 1
ATOM 3937 N N . THR B 1 233 ? 58.218 -5.433 -0.473 1.00 104.74 233 THR B N 1
ATOM 3938 C CA . THR B 1 233 ? 58.088 -6.728 -1.125 1.00 105.16 233 THR B CA 1
ATOM 3939 C C . THR B 1 233 ? 56.854 -7.483 -0.630 1.00 105.53 233 THR B C 1
ATOM 3940 O O . THR B 1 233 ? 56.298 -8.318 -1.341 1.00 105.39 233 THR B O 1
ATOM 3944 N N . GLY B 1 234 ? 56.426 -7.176 0.589 1.00 106.18 234 GLY B N 1
ATOM 3945 C CA . GLY B 1 234 ? 55.262 -7.835 1.152 1.00 106.65 234 GLY B CA 1
ATOM 3946 C C . GLY B 1 234 ? 55.583 -9.172 1.800 1.00 107.08 234 GLY B C 1
ATOM 3947 O O . GLY B 1 234 ? 54.745 -9.741 2.501 1.00 106.90 234 GLY B O 1
ATOM 3948 N N . GLU B 1 235 ? 56.797 -9.668 1.576 1.00 107.24 235 GLU B N 1
ATOM 3949 C CA . GLU B 1 235 ? 57.222 -10.951 2.131 1.00 108.09 235 GLU B CA 1
ATOM 3950 C C . GLU B 1 235 ? 57.254 -10.963 3.658 1.00 108.09 235 GLU B C 1
ATOM 3951 O O . GLU B 1 235 ? 56.791 -10.029 4.306 1.00 108.08 235 GLU B O 1
ATOM 3957 N N . GLU B 1 236 ? 57.804 -12.034 4.223 1.00 108.22 236 GLU B N 1
ATOM 3958 C CA . GLU B 1 236 ? 57.905 -12.185 5.670 1.00 108.23 236 GLU B CA 1
ATOM 3959 C C . GLU B 1 236 ? 59.141 -13.015 6.026 1.00 107.31 236 GLU B C 1
ATOM 3960 O O . GLU B 1 236 ? 59.321 -14.124 5.521 1.00 107.00 236 GLU B O 1
ATOM 3966 N N . LYS B 1 237 ? 59.988 -12.471 6.897 1.00 106.15 237 LYS B N 1
ATOM 3967 C CA . LYS B 1 237 ? 61.212 -13.153 7.306 1.00 104.87 237 LYS B CA 1
ATOM 3968 C C . LYS B 1 237 ? 61.240 -13.462 8.798 1.00 103.78 237 LYS B C 1
ATOM 3969 O O . LYS B 1 237 ? 60.284 -13.182 9.518 1.00 103.46 237 LYS B O 1
ATOM 3975 N N . LEU B 1 238 ? 62.348 -14.037 9.252 1.00 102.88 238 LEU B N 1
ATOM 3976 C CA . LEU B 1 238 ? 62.527 -14.399 10.655 1.00 102.88 238 LEU B CA 1
ATOM 3977 C C . LEU B 1 238 ? 63.958 -14.114 11.098 1.00 103.32 238 LEU B C 1
ATOM 3978 O O . LEU B 1 238 ? 64.885 -14.189 10.292 1.00 103.84 238 LEU B O 1
ATOM 3983 N N . ILE B 1 239 ? 64.131 -13.788 12.379 1.00 103.42 239 ILE B N 1
ATOM 3984 C CA . ILE B 1 239 ? 65.456 -13.509 12.936 1.00 103.44 239 ILE B CA 1
ATOM 3985 C C . ILE B 1 239 ? 65.648 -14.217 14.272 1.00 103.22 239 ILE B C 1
ATOM 3986 O O . ILE B 1 239 ? 64.728 -14.293 15.082 1.00 103.26 239 ILE B O 1
ATOM 3991 N N . GLU B 1 240 ? 66.855 -14.723 14.498 1.00 103.38 240 GLU B N 1
ATOM 3992 C CA . GLU B 1 240 ? 67.177 -15.422 15.737 1.00 103.20 240 GLU B CA 1
ATOM 3993 C C . GLU B 1 240 ? 67.641 -14.471 16.833 1.00 102.17 240 GLU B C 1
ATOM 3994 O O . GLU B 1 240 ? 68.734 -13.902 16.757 1.00 102.55 240 GLU B O 1
ATOM 4000 N N . THR B 1 241 ? 66.801 -14.308 17.852 1.00 100.14 241 THR B N 1
ATOM 4001 C CA . THR B 1 241 ? 67.114 -13.446 18.985 1.00 98.06 241 THR B CA 1
ATOM 4002 C C . THR B 1 241 ? 66.633 -14.084 20.275 1.00 96.35 241 THR B C 1
ATOM 4003 O O . THR B 1 241 ? 65.665 -14.841 20.282 1.00 96.20 241 THR B O 1
ATOM 4007 N N . ASP B 1 242 ? 67.324 -13.775 21.365 1.00 94.32 242 ASP B N 1
ATOM 4008 C CA . ASP B 1 242 ? 66.963 -14.288 22.677 1.00 91.83 242 ASP B CA 1
ATOM 4009 C C . ASP B 1 242 ? 66.007 -13.283 23.306 1.00 89.37 242 ASP B C 1
ATOM 4010 O O . ASP B 1 242 ? 64.951 -13.645 23.824 1.00 89.44 242 ASP B O 1
ATOM 4015 N N . GLY B 1 243 ? 66.384 -12.011 23.241 1.00 86.33 243 GLY B N 1
ATOM 4016 C CA . GLY B 1 243 ? 65.556 -10.970 23.814 1.00 82.88 243 GLY B CA 1
ATOM 4017 C C . GLY B 1 243 ? 65.148 -9.884 22.843 1.00 80.10 243 GLY B C 1
ATOM 4018 O O . GLY B 1 243 ? 65.897 -9.514 21.940 1.00 79.90 243 GLY B O 1
ATOM 4019 N N . VAL B 1 244 ? 63.942 -9.370 23.047 1.00 77.10 244 VAL B N 1
ATOM 4020 C CA . VAL B 1 244 ? 63.393 -8.315 22.215 1.00 73.57 244 VAL B CA 1
ATOM 4021 C C . VAL B 1 244 ? 62.941 -7.139 23.083 1.00 71.53 244 VAL B C 1
ATOM 4022 O O . VAL B 1 244 ? 62.288 -7.325 24.111 1.00 71.06 244 VAL B O 1
ATOM 4026 N N . PHE B 1 245 ? 63.319 -5.930 22.673 1.00 68.48 245 PHE B N 1
ATOM 4027 C CA . PHE B 1 245 ? 62.948 -4.720 23.390 1.00 64.55 245 PHE B CA 1
ATOM 4028 C C . PHE B 1 245 ? 62.111 -3.831 22.490 1.00 62.80 245 PHE B C 1
ATOM 4029 O O . PHE B 1 245 ? 62.463 -3.577 21.340 1.00 63.74 245 PHE B O 1
ATOM 4037 N N . ILE B 1 246 ? 60.991 -3.367 23.027 1.00 59.38 246 ILE B N 1
ATOM 4038 C CA . ILE B 1 246 ? 60.042 -2.565 22.277 1.00 56.08 246 ILE B CA 1
ATOM 4039 C C . ILE B 1 246 ? 60.020 -1.074 22.614 1.00 58.05 246 ILE B C 1
ATOM 4040 O O . ILE B 1 246 ? 59.884 -0.677 23.777 1.00 58.45 246 ILE B O 1
ATOM 4045 N N . TYR B 1 247 ? 60.148 -0.261 21.570 1.00 57.40 247 TYR B N 1
ATOM 4046 C CA . TYR B 1 247 ? 60.119 1.189 21.672 1.00 57.33 247 TYR B CA 1
ATOM 4047 C C . TYR B 1 247 ? 59.466 1.688 20.392 1.00 57.02 247 TYR B C 1
ATOM 4048 O O . TYR B 1 247 ? 60.111 2.317 19.558 1.00 56.40 247 TYR B O 1
ATOM 4057 N N . VAL B 1 248 ? 58.183 1.401 20.239 1.00 57.61 248 VAL B N 1
ATOM 4058 C CA . VAL B 1 248 ? 57.458 1.803 19.048 1.00 58.04 248 VAL B CA 1
ATOM 4059 C C . VAL B 1 248 ? 56.564 3.017 19.254 1.00 58.66 248 VAL B C 1
ATOM 4060 O O . VAL B 1 248 ? 55.717 3.316 18.409 1.00 59.61 248 VAL B O 1
ATOM 4064 N N . GLY B 1 249 ? 56.742 3.721 20.365 1.00 58.18 249 GLY B N 1
ATOM 4065 C CA . GLY B 1 249 ? 55.909 4.884 20.592 1.00 58.19 249 GLY B CA 1
ATOM 4066 C C . GLY B 1 249 ? 55.664 5.232 22.041 1.00 58.22 249 GLY B C 1
ATOM 4067 O O . GLY B 1 249 ? 56.280 4.673 22.947 1.00 56.64 249 GLY B O 1
ATOM 4068 N N . LEU B 1 250 ? 54.738 6.159 22.254 1.00 58.86 250 LEU B N 1
ATOM 4069 C CA . LEU B 1 250 ? 54.416 6.624 23.591 1.00 58.82 250 LEU B CA 1
ATOM 4070 C C . LEU B 1 250 ? 52.951 7.026 23.667 1.00 58.20 250 LEU B C 1
ATOM 4071 O O . LEU B 1 250 ? 52.353 7.403 22.658 1.00 57.74 250 LEU B O 1
ATOM 4076 N N . ILE B 1 251 ? 52.390 6.957 24.873 1.00 56.39 251 ILE B N 1
ATOM 4077 C CA . ILE B 1 251 ? 50.994 7.313 25.125 1.00 53.96 251 ILE B CA 1
ATOM 4078 C C . ILE B 1 251 ? 50.941 8.290 26.300 1.00 52.87 251 ILE B C 1
ATOM 4079 O O . ILE B 1 251 ? 51.556 8.055 27.340 1.00 50.53 251 ILE B O 1
ATOM 4084 N N . PRO B 1 252 ? 50.182 9.387 26.156 1.00 52.19 252 PRO B N 1
ATOM 4085 C CA . PRO B 1 252 ? 50.058 10.392 27.214 1.00 51.45 252 PRO B CA 1
ATOM 4086 C C . PRO B 1 252 ? 49.358 9.811 28.433 1.00 51.49 252 PRO B C 1
ATOM 4087 O O . PRO B 1 252 ? 48.329 9.162 28.299 1.00 52.99 252 PRO B O 1
ATOM 4091 N N . GLN B 1 253 ? 49.911 10.044 29.615 1.00 49.88 253 GLN B N 1
ATOM 4092 C CA . GLN B 1 253 ? 49.295 9.550 30.842 1.00 51.00 253 GLN B CA 1
ATOM 4093 C C . GLN B 1 253 ? 48.200 10.533 31.268 1.00 50.54 253 GLN B C 1
ATOM 4094 O O . GLN B 1 253 ? 48.342 11.216 32.273 1.00 47.72 253 GLN B O 1
ATOM 4100 N N . THR B 1 254 ? 47.110 10.597 30.503 1.00 50.41 254 THR B N 1
ATOM 4101 C CA . THR B 1 254 ? 46.027 11.533 30.801 1.00 51.00 254 THR B CA 1
ATOM 4102 C C . THR B 1 254 ? 44.622 10.950 30.987 1.00 54.04 254 THR B C 1
ATOM 4103 O O . THR B 1 254 ? 43.646 11.706 31.045 1.00 54.60 254 THR B O 1
ATOM 4107 N N . SER B 1 255 ? 44.498 9.630 31.082 1.00 54.78 255 SER B N 1
ATOM 4108 C CA . SER B 1 255 ? 43.173 9.035 31.245 1.00 56.63 255 SER B CA 1
ATOM 4109 C C . SER B 1 255 ? 42.503 9.473 32.551 1.00 56.66 255 SER B C 1
ATOM 4110 O O . SER B 1 255 ? 41.291 9.682 32.582 1.00 55.87 255 SER B O 1
ATOM 4113 N N . PHE B 1 256 ? 43.293 9.626 33.614 1.00 57.35 256 PHE B N 1
ATOM 4114 C CA . PHE B 1 256 ? 42.766 10.045 34.917 1.00 59.22 256 PHE B CA 1
ATOM 4115 C C . PHE B 1 256 ? 42.131 11.443 34.865 1.00 60.21 256 PHE B C 1
ATOM 4116 O O . PHE B 1 256 ? 41.521 11.902 35.840 1.00 59.70 256 PHE B O 1
ATOM 4124 N N . LEU B 1 257 ? 42.282 12.117 33.729 1.00 60.14 257 LEU B N 1
ATOM 4125 C CA . LEU B 1 257 ? 41.745 13.463 33.563 1.00 61.09 257 LEU B CA 1
ATOM 4126 C C . LEU B 1 257 ? 40.306 13.497 33.051 1.00 60.86 257 LEU B C 1
ATOM 4127 O O . LEU B 1 257 ? 39.698 14.564 32.970 1.00 60.15 257 LEU B O 1
ATOM 4132 N N . LYS B 1 258 ? 39.764 12.327 32.720 1.00 60.58 258 LYS B N 1
ATOM 4133 C CA . LYS B 1 258 ? 38.392 12.229 32.233 1.00 59.98 258 LYS B CA 1
ATOM 4134 C C . LYS B 1 258 ? 37.426 13.037 33.111 1.00 59.65 258 LYS B C 1
ATOM 4135 O O . LYS B 1 258 ? 37.436 12.931 34.341 1.00 58.14 258 LYS B O 1
ATOM 4137 N N . ASP B 1 259 ? 36.604 13.856 32.463 1.00 59.54 259 ASP B N 1
ATOM 4138 C CA . ASP B 1 259 ? 35.612 14.689 33.142 1.00 60.20 259 ASP B CA 1
ATOM 4139 C C . ASP B 1 259 ? 36.180 15.769 34.075 1.00 59.46 259 ASP B C 1
ATOM 4140 O O . ASP B 1 259 ? 35.434 16.366 34.857 1.00 56.96 259 ASP B O 1
ATOM 4142 N N . SER B 1 260 ? 37.487 16.027 33.988 1.00 58.22 260 SER B N 1
ATOM 4143 C CA . SER B 1 260 ? 38.120 17.051 34.822 1.00 56.57 260 SER B CA 1
ATOM 4144 C C . SER B 1 260 ? 37.907 18.411 34.162 1.00 57.53 260 SER B C 1
ATOM 4145 O O . SER B 1 260 ? 37.881 19.449 34.834 1.00 55.85 260 SER B O 1
ATOM 4148 N N . GLY B 1 261 ? 37.767 18.390 32.838 1.00 56.42 261 GLY B N 1
ATOM 4149 C CA . GLY B 1 261 ? 37.561 19.616 32.094 1.00 57.43 261 GLY B CA 1
ATOM 4150 C C . GLY B 1 261 ? 38.806 20.121 31.385 1.00 57.39 261 GLY B C 1
ATOM 4151 O O . GLY B 1 261 ? 38.746 21.119 30.670 1.00 58.94 261 GLY B O 1
ATOM 4152 N N . VAL B 1 262 ? 39.935 19.446 31.581 1.00 57.70 262 VAL B N 1
ATOM 4153 C CA . VAL B 1 262 ? 41.182 19.848 30.930 1.00 57.96 262 VAL B CA 1
ATOM 4154 C C . VAL B 1 262 ? 41.205 19.381 29.478 1.00 57.85 262 VAL B C 1
ATOM 4155 O O . VAL B 1 262 ? 41.101 18.191 29.197 1.00 58.69 262 VAL B O 1
ATOM 4159 N N . LYS B 1 263 ? 41.348 20.325 28.558 1.00 58.24 263 LYS B N 1
ATOM 4160 C CA . LYS B 1 263 ? 41.369 20.009 27.137 1.00 59.39 263 LYS B CA 1
ATOM 4161 C C . LYS B 1 263 ? 42.584 19.176 26.730 1.00 59.18 263 LYS B C 1
ATOM 4162 O O . LYS B 1 263 ? 43.717 19.463 27.120 1.00 58.65 263 LYS B O 1
ATOM 4168 N N . LEU B 1 264 ? 42.334 18.135 25.946 1.00 59.25 264 LEU B N 1
ATOM 4169 C CA . LEU B 1 264 ? 43.392 17.265 25.447 1.00 59.62 264 LEU B CA 1
ATOM 4170 C C . LEU B 1 264 ? 43.260 17.292 23.937 1.00 61.42 264 LEU B C 1
ATOM 4171 O O . LEU B 1 264 ? 42.181 17.573 23.422 1.00 62.45 264 LEU B O 1
ATOM 4176 N N . ASP B 1 265 ? 44.342 17.008 23.222 1.00 63.00 265 ASP B N 1
ATOM 4177 C CA . ASP B 1 265 ? 44.273 16.999 21.770 1.00 64.66 265 ASP B CA 1
ATOM 4178 C C . ASP B 1 265 ? 43.782 15.631 21.301 1.00 66.05 265 ASP B C 1
ATOM 4179 O O . ASP B 1 265 ? 43.648 14.697 22.097 1.00 64.39 265 ASP B O 1
ATOM 4184 N N . GLU B 1 266 ? 43.510 15.521 20.007 1.00 68.03 266 GLU B N 1
ATOM 4185 C CA . GLU B 1 266 ? 43.018 14.279 19.431 1.00 70.33 266 GLU B CA 1
ATOM 4186 C C . GLU B 1 266 ? 43.830 13.045 19.821 1.00 69.77 266 GLU B C 1
ATOM 4187 O O . GLU B 1 266 ? 43.353 11.924 19.680 1.00 69.92 266 GLU B O 1
ATOM 4193 N N . ARG B 1 267 ? 45.049 13.242 20.315 1.00 69.10 267 ARG B N 1
ATOM 4194 C CA . ARG B 1 267 ? 45.882 12.109 20.699 1.00 68.04 267 ARG B CA 1
ATOM 4195 C C . ARG B 1 267 ? 46.005 11.896 22.201 1.00 65.41 267 ARG B C 1
ATOM 4196 O O . ARG B 1 267 ? 46.711 10.993 22.634 1.00 65.44 267 ARG B O 1
ATOM 4204 N N . GLY B 1 268 ? 45.337 12.732 22.992 1.00 62.64 268 GLY B N 1
ATOM 4205 C CA . GLY B 1 268 ? 45.394 12.576 24.437 1.00 60.05 268 GLY B CA 1
ATOM 4206 C C . GLY B 1 268 ? 46.375 13.439 25.221 1.00 58.85 268 GLY B C 1
ATOM 4207 O O . GLY B 1 268 ? 46.443 13.315 26.442 1.00 58.14 268 GLY B O 1
ATOM 4208 N N . TYR B 1 269 ? 47.139 14.296 24.543 1.00 55.50 269 TYR B N 1
ATOM 4209 C CA . TYR B 1 269 ? 48.095 15.176 25.227 1.00 53.72 269 TYR B CA 1
ATOM 4210 C C . TYR B 1 269 ? 47.405 16.435 25.741 1.00 51.21 269 TYR B C 1
ATOM 4211 O O . TYR B 1 269 ? 46.517 16.954 25.094 1.00 52.37 269 TYR B O 1
ATOM 4220 N N . ILE B 1 270 ? 47.815 16.930 26.903 1.00 50.61 270 ILE B N 1
ATOM 4221 C CA . ILE B 1 270 ? 47.196 18.133 27.456 1.00 48.55 270 ILE B CA 1
ATOM 4222 C C . ILE B 1 270 ? 47.571 19.353 26.612 1.00 49.42 270 ILE B C 1
ATOM 4223 O O . ILE B 1 270 ? 48.737 19.545 26.271 1.00 49.45 270 ILE B O 1
ATOM 4228 N N . VAL B 1 271 ? 46.580 20.164 26.254 1.00 50.68 271 VAL B N 1
ATOM 4229 C CA . VAL B 1 271 ? 46.846 21.361 25.465 1.00 51.45 271 VAL B CA 1
ATOM 4230 C C . VAL B 1 271 ? 47.051 22.535 26.425 1.00 50.97 271 VAL B C 1
ATOM 4231 O O . VAL B 1 271 ? 46.212 22.813 27.284 1.00 49.19 271 VAL B O 1
ATOM 4235 N N . VAL B 1 272 ? 48.192 23.204 26.295 1.00 50.29 272 VAL B N 1
ATOM 4236 C CA . VAL B 1 272 ? 48.503 24.338 27.154 1.00 48.16 272 VAL B CA 1
ATOM 4237 C C . VAL B 1 272 ? 48.864 25.575 26.348 1.00 49.02 272 VAL B C 1
ATOM 4238 O O . VAL B 1 272 ? 49.205 25.483 25.166 1.00 48.95 272 VAL B O 1
ATOM 4242 N N . ASP B 1 273 ? 48.777 26.739 26.984 1.00 49.64 273 ASP B N 1
ATOM 4243 C CA . ASP B 1 273 ? 49.150 27.967 26.303 1.00 49.37 273 ASP B CA 1
ATOM 4244 C C . ASP B 1 273 ? 50.660 28.168 26.483 1.00 49.06 273 ASP B C 1
ATOM 4245 O O . ASP B 1 273 ? 51.356 27.293 27.003 1.00 46.54 273 ASP B O 1
ATOM 4250 N N . SER B 1 274 ? 51.152 29.322 26.047 1.00 49.47 274 SER B N 1
ATOM 4251 C CA . SER B 1 274 ? 52.569 29.669 26.139 1.00 48.22 274 SER B CA 1
ATOM 4252 C C . SER B 1 274 ? 53.054 29.741 27.585 1.00 47.19 274 SER B C 1
ATOM 4253 O O . SER B 1 274 ? 54.256 29.726 27.843 1.00 46.59 274 SER B O 1
ATOM 4256 N N . ARG B 1 275 ? 52.122 29.818 28.530 1.00 45.59 275 ARG B N 1
ATOM 4257 C CA . ARG B 1 275 ? 52.502 29.876 29.929 1.00 45.49 275 ARG B CA 1
ATOM 4258 C C . ARG B 1 275 ? 52.167 28.586 30.689 1.00 45.18 275 ARG B C 1
ATOM 4259 O O . ARG B 1 275 ? 52.001 28.585 31.899 1.00 45.43 275 ARG B O 1
ATOM 4267 N N . GLN B 1 276 ? 52.098 27.483 29.955 1.00 45.85 276 GLN B N 1
ATOM 4268 C CA . GLN B 1 276 ? 51.825 26.165 30.526 1.00 48.72 276 GLN B CA 1
ATOM 4269 C C . GLN B 1 276 ? 50.461 26.003 31.195 1.00 48.81 276 GLN B C 1
ATOM 4270 O O . GLN B 1 276 ? 50.279 25.096 31.993 1.00 49.29 276 GLN B O 1
ATOM 4276 N N . ARG B 1 277 ? 49.506 26.873 30.884 1.00 50.61 277 ARG B N 1
ATOM 4277 C CA . ARG B 1 277 ? 48.180 26.759 31.493 1.00 51.68 277 ARG B CA 1
ATOM 4278 C C . ARG B 1 277 ? 47.287 25.803 30.720 1.00 52.91 277 ARG B C 1
ATOM 4279 O O . ARG B 1 277 ? 47.234 25.862 29.492 1.00 52.51 277 ARG B O 1
ATOM 4287 N N . THR B 1 278 ? 46.579 24.929 31.435 1.00 55.00 278 THR B N 1
ATOM 4288 C CA . THR B 1 278 ? 45.644 23.999 30.787 1.00 55.16 278 THR B CA 1
ATOM 4289 C C . THR B 1 278 ? 44.369 24.814 30.576 1.00 55.66 278 THR B C 1
ATOM 4290 O O . THR B 1 278 ? 44.382 26.035 30.747 1.00 54.83 278 THR B O 1
ATOM 4294 N N . SER B 1 279 ? 43.268 24.160 30.220 1.00 55.77 279 SER B N 1
ATOM 4295 C CA . SER B 1 279 ? 42.024 24.897 30.016 1.00 55.24 279 SER B CA 1
ATOM 4296 C C . SER B 1 279 ? 41.314 25.158 31.340 1.00 54.71 279 SER B C 1
ATOM 4297 O O . SER B 1 279 ? 40.321 25.878 31.381 1.00 55.34 279 SER B O 1
ATOM 4300 N N . VAL B 1 280 ? 41.821 24.576 32.422 1.00 54.15 280 VAL B N 1
ATOM 4301 C CA . VAL B 1 280 ? 41.209 24.761 33.737 1.00 54.15 280 VAL B CA 1
ATOM 4302 C C . VAL B 1 280 ? 42.028 25.675 34.645 1.00 54.74 280 VAL B C 1
ATOM 4303 O O . VAL B 1 280 ? 43.190 25.398 34.947 1.00 56.25 280 VAL B O 1
ATOM 4307 N N . PRO B 1 281 ? 41.425 26.783 35.096 1.00 54.68 281 PRO B N 1
ATOM 4308 C CA . PRO B 1 281 ? 42.110 27.737 35.976 1.00 53.93 281 PRO B CA 1
ATOM 4309 C C . PRO B 1 281 ? 42.634 27.007 37.199 1.00 53.12 281 PRO B C 1
ATOM 4310 O O . PRO B 1 281 ? 41.898 26.231 37.815 1.00 53.11 281 PRO B O 1
ATOM 4314 N N . GLY B 1 282 ? 43.903 27.245 37.535 1.00 51.79 282 GLY B N 1
ATOM 4315 C CA . GLY B 1 282 ? 44.511 26.599 38.685 1.00 47.68 282 GLY B CA 1
ATOM 4316 C C . GLY B 1 282 ? 45.239 25.309 38.340 1.00 47.70 282 GLY B C 1
ATOM 4317 O O . GLY B 1 282 ? 45.936 24.728 39.181 1.00 48.07 282 GLY B O 1
ATOM 4318 N N . VAL B 1 283 ? 45.084 24.852 37.102 1.00 45.23 283 VAL B N 1
ATOM 4319 C CA . VAL B 1 283 ? 45.740 23.619 36.675 1.00 44.90 283 VAL B CA 1
ATOM 4320 C C . VAL B 1 283 ? 46.686 23.871 35.515 1.00 43.34 283 VAL B C 1
ATOM 4321 O O . VAL B 1 283 ? 46.267 24.355 34.468 1.00 42.17 283 VAL B O 1
ATOM 4325 N N . TYR B 1 284 ? 47.956 23.515 35.712 1.00 43.11 284 TYR B N 1
ATOM 4326 C CA . TYR B 1 284 ? 49.001 23.703 34.710 1.00 41.01 284 TYR B CA 1
ATOM 4327 C C . TYR B 1 284 ? 49.626 22.365 34.370 1.00 42.26 284 TYR B C 1
ATOM 4328 O O . TYR B 1 284 ? 49.464 21.392 35.108 1.00 44.42 284 TYR B O 1
ATOM 4337 N N . ALA B 1 285 ? 50.358 22.321 33.262 1.00 39.57 285 ALA B N 1
ATOM 4338 C CA . ALA B 1 285 ? 51.013 21.087 32.845 1.00 39.94 285 ALA B CA 1
ATOM 4339 C C . ALA B 1 285 ? 52.329 21.365 32.107 1.00 38.69 285 ALA B C 1
ATOM 4340 O O . ALA B 1 285 ? 52.515 22.442 31.529 1.00 37.85 285 ALA B O 1
ATOM 4342 N N . ALA B 1 286 ? 53.228 20.386 32.126 1.00 38.40 286 ALA B N 1
ATOM 4343 C CA . ALA B 1 286 ? 54.539 20.505 31.477 1.00 38.38 286 ALA B CA 1
ATOM 4344 C C . ALA B 1 286 ? 55.203 19.145 31.254 1.00 40.12 286 ALA B C 1
ATOM 4345 O O . ALA B 1 286 ? 54.969 18.201 32.017 1.00 38.15 286 ALA B O 1
ATOM 4347 N N . GLY B 1 287 ? 56.050 19.066 30.230 1.00 39.97 287 GLY B N 1
ATOM 4348 C CA . GLY B 1 287 ? 56.763 17.834 29.926 1.00 41.67 287 GLY B CA 1
ATOM 4349 C C . GLY B 1 287 ? 56.166 17.022 28.789 1.00 45.02 287 GLY B C 1
ATOM 4350 O O . GLY B 1 287 ? 55.374 17.530 27.999 1.00 45.40 287 GLY B O 1
ATOM 4351 N N . ASP B 1 288 ? 56.540 15.746 28.726 1.00 47.21 288 ASP B N 1
ATOM 4352 C CA . ASP B 1 288 ? 56.066 14.827 27.687 1.00 47.83 288 ASP B CA 1
ATOM 4353 C C . ASP B 1 288 ? 54.540 14.695 27.631 1.00 47.58 288 ASP B C 1
ATOM 4354 O O . ASP B 1 288 ? 53.991 14.225 26.637 1.00 47.07 288 ASP B O 1
ATOM 4359 N N . VAL B 1 289 ? 53.854 15.099 28.694 1.00 45.56 289 VAL B N 1
ATOM 4360 C CA . VAL B 1 289 ? 52.397 15.002 28.702 1.00 44.84 289 VAL B CA 1
ATOM 4361 C C . VAL B 1 289 ? 51.683 16.077 27.857 1.00 44.15 289 VAL B C 1
ATOM 4362 O O . VAL B 1 289 ? 50.550 15.878 27.416 1.00 45.84 289 VAL B O 1
ATOM 4366 N N . THR B 1 290 ? 52.341 17.210 27.639 1.00 43.92 290 THR B N 1
ATOM 4367 C CA . THR B 1 290 ? 51.745 18.321 26.887 1.00 46.60 290 THR B CA 1
ATOM 4368 C C . THR B 1 290 ? 51.770 18.146 25.359 1.00 46.02 290 THR B C 1
ATOM 4369 O O . THR B 1 290 ? 52.762 17.698 24.797 1.00 43.32 290 THR B O 1
ATOM 4373 N N . SER B 1 291 ? 50.677 18.505 24.697 1.00 46.76 291 SER B N 1
ATOM 4374 C CA . SER B 1 291 ? 50.626 18.371 23.246 1.00 49.91 291 SER B CA 1
ATOM 4375 C C . SER B 1 291 ? 51.648 19.254 22.569 1.00 50.69 291 SER B C 1
ATOM 4376 O O . SER B 1 291 ? 51.737 20.451 22.857 1.00 51.37 291 SER B O 1
ATOM 4379 N N . GLY B 1 292 ? 52.421 18.647 21.676 1.00 51.46 292 GLY B N 1
ATOM 4380 C CA . GLY B 1 292 ? 53.439 19.372 20.943 1.00 51.80 292 GLY B CA 1
ATOM 4381 C C . GLY B 1 292 ? 54.820 19.329 21.571 1.00 52.48 292 GLY B C 1
ATOM 4382 O O . GLY B 1 292 ? 55.780 19.821 20.978 1.00 52.17 292 GLY B O 1
ATOM 4383 N N . ASN B 1 293 ? 54.927 18.735 22.759 1.00 50.02 293 ASN B N 1
ATOM 4384 C CA . ASN B 1 293 ? 56.203 18.659 23.464 1.00 49.53 293 ASN B CA 1
ATOM 4385 C C . ASN B 1 293 ? 57.286 18.049 22.582 1.00 48.68 293 ASN B C 1
ATOM 4386 O O . ASN B 1 293 ? 56.982 17.281 21.678 1.00 48.52 293 ASN B O 1
ATOM 4391 N N . PHE B 1 294 ? 58.547 18.383 22.860 1.00 48.25 294 PHE B N 1
ATOM 4392 C CA . PHE B 1 294 ? 59.666 17.866 22.073 1.00 46.95 294 PHE B CA 1
ATOM 4393 C C . PHE B 1 294 ? 60.306 16.614 22.666 1.00 48.06 294 PHE B C 1
ATOM 4394 O O . PHE B 1 294 ? 61.373 16.171 22.226 1.00 48.29 294 PHE B O 1
ATOM 4402 N N . ALA B 1 295 ? 59.648 16.059 23.680 1.00 47.55 295 ALA B N 1
ATOM 4403 C CA . ALA B 1 295 ? 60.083 14.830 24.323 1.00 47.35 295 ALA B CA 1
ATOM 4404 C C . ALA B 1 295 ? 61.545 14.740 24.771 1.00 46.66 295 ALA B C 1
ATOM 4405 O O . ALA B 1 295 ? 62.199 13.717 24.540 1.00 46.84 295 ALA B O 1
ATOM 4407 N N . GLN B 1 296 ? 62.055 15.785 25.414 1.00 43.80 296 GLN B N 1
ATOM 4408 C CA . GLN B 1 296 ? 63.442 15.775 25.904 1.00 44.10 296 GLN B CA 1
ATOM 4409 C C . GLN B 1 296 ? 63.464 16.212 27.361 1.00 43.16 296 GLN B C 1
ATOM 4410 O O . GLN B 1 296 ? 62.590 16.946 27.814 1.00 43.37 296 GLN B O 1
ATOM 4416 N N . ILE B 1 297 ? 64.478 15.767 28.091 1.00 43.97 297 ILE B N 1
ATOM 4417 C CA . ILE B 1 297 ? 64.624 16.137 29.484 1.00 42.27 297 ILE B CA 1
ATOM 4418 C C . ILE B 1 297 ? 64.709 17.672 29.583 1.00 43.55 297 ILE B C 1
ATOM 4419 O O . ILE B 1 297 ? 63.975 18.309 30.360 1.00 41.64 297 ILE B O 1
ATOM 4424 N N . ALA B 1 298 ? 65.596 18.248 28.776 1.00 41.40 298 ALA B N 1
ATOM 4425 C CA . ALA B 1 298 ? 65.824 19.698 28.737 1.00 41.02 298 ALA B CA 1
ATOM 4426 C C . ALA B 1 298 ? 64.559 20.527 28.642 1.00 40.20 298 ALA B C 1
ATOM 4427 O O . ALA B 1 298 ? 64.347 21.439 29.456 1.00 39.89 298 ALA B O 1
ATOM 4429 N N . SER B 1 299 ? 63.730 20.235 27.643 1.00 38.72 299 SER B N 1
ATOM 4430 C CA . SER B 1 299 ? 62.507 21.013 27.464 1.00 40.15 299 SER B CA 1
ATOM 4431 C C . SER B 1 299 ? 61.527 20.719 28.587 1.00 39.25 299 SER B C 1
ATOM 4432 O O . SER B 1 299 ? 60.717 21.572 28.961 1.00 40.52 299 SER B O 1
ATOM 4435 N N . ALA B 1 300 ? 61.612 19.511 29.132 1.00 38.90 300 ALA B N 1
ATOM 4436 C CA . ALA B 1 300 ? 60.740 19.127 30.224 1.00 38.22 300 ALA B CA 1
ATOM 4437 C C . ALA B 1 300 ? 61.084 19.993 31.427 1.00 37.31 300 ALA B C 1
ATOM 4438 O O . ALA B 1 300 ? 60.197 20.554 32.065 1.00 36.09 300 ALA B O 1
ATOM 4440 N N . VAL B 1 301 ? 62.378 20.109 31.719 1.00 37.54 301 VAL B N 1
ATOM 4441 C CA . VAL B 1 301 ? 62.840 20.899 32.855 1.00 37.11 301 VAL B CA 1
ATOM 4442 C C . VAL B 1 301 ? 62.412 22.338 32.647 1.00 39.08 301 VAL B C 1
ATOM 4443 O O . VAL B 1 301 ? 61.862 22.983 33.565 1.00 38.80 301 VAL B O 1
ATOM 4447 N N . GLY B 1 302 ? 62.639 22.814 31.421 1.00 37.35 302 GLY B N 1
ATOM 4448 C CA . GLY B 1 302 ? 62.295 24.168 31.061 1.00 37.68 302 GLY B CA 1
ATOM 4449 C C . GLY B 1 302 ? 60.831 24.470 31.287 1.00 37.79 302 GLY B C 1
ATOM 4450 O O . GLY B 1 302 ? 60.509 25.424 31.988 1.00 37.75 302 GLY B O 1
ATOM 4451 N N . ASP B 1 303 ? 59.942 23.665 30.710 1.00 37.48 303 ASP B N 1
ATOM 4452 C CA . ASP B 1 303 ? 58.509 23.901 30.881 1.00 39.85 303 ASP B CA 1
ATOM 4453 C C . ASP B 1 303 ? 58.056 23.719 32.338 1.00 40.82 303 ASP B C 1
ATOM 4454 O O . ASP B 1 303 ? 57.135 24.416 32.812 1.00 39.83 303 ASP B O 1
ATOM 4459 N N . GLY B 1 304 ? 58.713 22.806 33.050 1.00 37.62 304 GLY B N 1
ATOM 4460 C CA . GLY B 1 304 ? 58.369 22.590 34.445 1.00 40.84 304 GLY B CA 1
ATOM 4461 C C . GLY B 1 304 ? 58.628 23.895 35.191 1.00 41.02 304 GLY B C 1
ATOM 4462 O O . GLY B 1 304 ? 57.856 24.305 36.074 1.00 40.37 304 GLY B O 1
ATOM 4463 N N . CYS B 1 305 ? 59.721 24.548 34.807 1.00 40.96 305 CYS B N 1
ATOM 4464 C CA . CYS B 1 305 ? 60.126 25.826 35.387 1.00 38.96 305 CYS B CA 1
ATOM 4465 C C . CYS B 1 305 ? 59.040 26.857 35.091 1.00 38.16 305 CYS B C 1
ATOM 4466 O O . CYS B 1 305 ? 58.551 27.527 36.000 1.00 38.56 305 CYS B O 1
ATOM 4469 N N . LYS B 1 306 ? 58.645 26.956 33.823 1.00 36.58 306 LYS B N 1
ATOM 4470 C CA . LYS B 1 306 ? 57.609 27.908 33.418 1.00 37.00 306 LYS B CA 1
ATOM 4471 C C . LYS B 1 306 ? 56.286 27.683 34.152 1.00 38.17 306 LYS B C 1
ATOM 4472 O O . LYS B 1 306 ? 55.685 28.623 34.674 1.00 38.17 306 LYS B O 1
ATOM 4478 N N . ALA B 1 307 ? 55.831 26.436 34.184 1.00 38.41 307 ALA B N 1
ATOM 4479 C CA . ALA B 1 307 ? 54.567 26.110 34.846 1.00 36.95 307 ALA B CA 1
ATOM 4480 C C . ALA B 1 307 ? 54.517 26.679 36.269 1.00 36.30 307 ALA B C 1
ATOM 4481 O O . ALA B 1 307 ? 53.573 27.390 36.618 1.00 37.98 307 ALA B O 1
ATOM 4483 N N . ALA B 1 308 ? 55.547 26.394 37.067 1.00 32.86 308 ALA B N 1
ATOM 4484 C CA . ALA B 1 308 ? 55.602 26.868 38.443 1.00 33.39 308 ALA B CA 1
ATOM 4485 C C . ALA B 1 308 ? 55.649 28.389 38.539 1.00 34.42 308 ALA B C 1
ATOM 4486 O O . ALA B 1 308 ? 54.991 28.979 39.396 1.00 34.27 308 ALA B O 1
ATOM 4488 N N . LEU B 1 309 ? 56.439 29.017 37.678 1.00 35.33 309 LEU B N 1
ATOM 4489 C CA . LEU B 1 309 ? 56.554 30.470 37.699 1.00 36.35 309 LEU B CA 1
ATOM 4490 C C . LEU B 1 309 ? 55.226 31.078 37.258 1.00 37.73 309 LEU B C 1
ATOM 4491 O O . LEU B 1 309 ? 54.793 32.092 37.806 1.00 39.30 309 LEU B O 1
ATOM 4496 N N . SER B 1 310 ? 54.578 30.438 36.286 1.00 39.61 310 SER B N 1
ATOM 4497 C CA . SER B 1 310 ? 53.286 30.896 35.761 1.00 42.27 310 SER B CA 1
ATOM 4498 C C . SER B 1 310 ? 52.224 30.763 36.840 1.00 43.06 310 SER B C 1
ATOM 4499 O O . SER B 1 310 ? 51.369 31.635 37.013 1.00 43.82 310 SER B O 1
ATOM 4502 N N . LEU B 1 311 ? 52.285 29.645 37.549 1.00 42.64 311 LEU B N 1
ATOM 4503 C CA . LEU B 1 311 ? 51.367 29.371 38.638 1.00 42.09 311 LEU B CA 1
ATOM 4504 C C . LEU B 1 311 ? 51.520 30.489 39.676 1.00 41.72 311 LEU B C 1
ATOM 4505 O O . LEU B 1 311 ? 50.538 31.029 40.181 1.00 40.13 311 LEU B O 1
ATOM 4510 N N . TYR B 1 312 ? 52.763 30.847 39.983 1.00 43.69 312 TYR B N 1
ATOM 4511 C CA . TYR B 1 312 ? 53.009 31.894 40.970 1.00 44.91 312 TYR B CA 1
ATOM 4512 C C . TYR B 1 312 ? 52.424 33.213 40.480 1.00 46.97 312 TYR B C 1
ATOM 4513 O O . TYR B 1 312 ? 51.682 33.891 41.192 1.00 45.12 312 TYR B O 1
ATOM 4522 N N . SER B 1 313 ? 52.776 33.561 39.248 1.00 46.97 313 SER B N 1
ATOM 4523 C CA . SER B 1 313 ? 52.310 34.785 38.634 1.00 48.34 313 SER B CA 1
ATOM 4524 C C . SER B 1 313 ? 50.793 34.915 38.740 1.00 48.07 313 SER B C 1
ATOM 4525 O O . SER B 1 313 ? 50.280 35.962 39.142 1.00 47.85 313 SER B O 1
ATOM 4528 N N . ASP B 1 314 ? 50.074 33.855 38.385 1.00 49.04 314 ASP B N 1
ATOM 4529 C CA . ASP B 1 314 ? 48.614 33.896 38.468 1.00 48.47 314 ASP B CA 1
ATOM 4530 C C . ASP B 1 314 ? 48.097 33.966 39.912 1.00 50.18 314 ASP B C 1
ATOM 4531 O O . ASP B 1 314 ? 47.026 34.517 40.146 1.00 51.22 314 ASP B O 1
ATOM 4536 N N . SER B 1 315 ? 48.844 33.424 40.877 1.00 51.99 315 SER B N 1
ATOM 4537 C CA . SER B 1 315 ? 48.385 33.431 42.273 1.00 55.53 315 SER B CA 1
ATOM 4538 C C . SER B 1 315 ? 48.249 34.837 42.846 1.00 58.90 315 SER B C 1
ATOM 4539 O O . SER B 1 315 ? 47.508 35.056 43.803 1.00 58.70 315 SER B O 1
ATOM 4542 N N . ILE B 1 316 ? 48.969 35.787 42.262 1.00 63.04 316 ILE B N 1
ATOM 4543 C CA . ILE B 1 316 ? 48.898 37.173 42.707 1.00 66.89 316 ILE B CA 1
ATOM 4544 C C . ILE B 1 316 ? 48.219 38.036 41.640 1.00 70.57 316 ILE B C 1
ATOM 4545 O O . ILE B 1 316 ? 47.984 37.584 40.511 1.00 70.36 316 ILE B O 1
ATOM 4550 N N . SER B 1 317 ? 47.905 39.275 42.006 1.00 73.93 317 SER B N 1
ATOM 4551 C CA . SER B 1 317 ? 47.241 40.227 41.107 1.00 77.17 317 SER B CA 1
ATOM 4552 C C . SER B 1 317 ? 46.628 41.382 41.905 1.00 78.51 317 SER B C 1
ATOM 4553 O O . SER B 1 317 ? 46.924 41.474 43.118 1.00 79.46 317 SER B O 1
#

Solvent-accessible surface area: 25797 Å² total; per-residue (Å²): 142,64,93,33,34,0,0,0,7,9,0,14,10,7,0,0,0,0,0,0,2,0,18,13,10,42,33,50,7,0,0,1,18,111,52,113,22,4,37,72,10,34,54,26,21,69,8,50,20,0,2,9,27,103,61,26,70,0,52,92,0,5,123,66,0,19,49,0,0,52,97,53,14,34,51,64,99,44,5,69,10,159,24,6,119,134,69,123,68,13,12,36,0,66,15,84,75,83,30,2,77,4,111,50,0,0,0,8,21,19,13,61,43,78,116,47,69,29,155,9,12,102,98,9,122,66,94,17,6,10,20,11,2,64,61,43,0,122,93,16,129,51,89,84,0,0,0,7,7,0,24,60,65,0,0,20,1,0,12,32,1,29,115,88,13,145,68,5,11,0,2,12,105,74,76,85,71,83,9,21,53,28,24,15,109,48,1,125,150,94,129,12,67,26,50,66,26,4,69,9,43,41,2,26,26,82,59,167,118,2,46,0,0,66,14,79,40,94,113,90,41,120,102,122,93,39,104,2,24,0,0,0,0,35,49,36,55,81,12,44,9,104,29,8,79,98,12,44,12,130,73,40,172,156,19,20,0,55,40,60,97,68,8,85,15,51,17,122,16,3,6,0,0,6,28,0,5,43,58,41,25,49,34,26,1,6,8,1,0,9,0,0,18,0,0,31,0,0,76,37,50,38,106,135,222,98,58,76,19,33,0,0,0,7,8,0,13,10,8,0,0,2,0,0,2,2,0,17,12,8,39,33,50,6,0,0,1,19,112,48,111,25,4,37,87,10,36,65,23,21,66,10,45,16,1,0,10,30,106,63,26,72,0,59,102,0,5,121,69,1,19,44,1,0,55,100,59,12,125,44,57,94,41,5,80,9,144,38,7,97,92,54,118,65,13,9,27,0,60,11,74,60,98,40,1,67,8,105,49,0,0,0,7,25,19,12,46,78,100,103,45,70,31,122,5,10,101,101,13,132,67,91,8,5,2,20,11,2,62,64,53,0,132,111,14,137,39,80,93,0,0,0,6,9,0,24,56,64,0,0,19,1,0,12,32,0,31,120,69,20,134,47,4,10,0,3,13,98,68,71,110,67,83,9,22,60,18,20,16,101,52,2,127,147,94,125,13,66,21,46,78,27,2,71,13,41,34,1,45,16,103,54,163,93,4,55,2,0,60,14,66,37,99,103,99,40,81,79,107,109,33,103,0,32,0,0,0,1,46,49,31,68,81,14,48,6,103,32,4,83,111,6,56,14,124,53,39,180,169,19,35,0,45,44,62,96,71,8,81,14,63,13,118,16,2,5,0,0,5,26,0,4,34,65,41,29,47,36,26,1,5,7,1,0,11,0,0,20,0,0,31,0,0,75,43,58,38,77,163

Secondary structure (DSSP, 8-state):
--EEEEEEE--SHHHHHHHHHHHHTT--EEEEESSSTTGGGGG-S-B--BTTBSSB-HHHHHHHHHHHHHTTSEEEET--EEEEEEETTEEEEEESSSEEEEEEEEE---EEEPP---BTTTTTBTTTEES-HHHHGGGGBTSEEEEE--SHHHHHHHHHHTTTBSEEEEE-SSSS--S-HHHHHHHHHTT--EE-SEEEEEEEESSSSEEEEEEEETTT--EEEE--SEEEE---EEE--GGGTTS---B-TTSPBP--TT-B-SSTTEEE-STTBTT----HHHHHHHHHHHHHHHHHHHT-/---EEEEEEE--SHHHHHHHHHHHHTT--EEEEESSSTTGGGGG-S-B--STT-SSB-HHHHHHHHHHHHHTTSEEEET--EEEEEEETTEEEEEESSSEEEEEEEEE---EEEPP---BTSGGGBTTTEES-HHHHGGGGTTSEEEEE--SHHHHHHHHHHTTTSSEEEEE-SSSS--S-HHHHHHHHHHT--EE-SEEEEEEEESSSSEEEEEEEETTT---EEEE-SEEEE-S-EEES-GGGTTT---B-TTSPBP--TT-B-SSTTEEE-STTBTT----HHHHHHHHHHHHHHHHHHH--

Sequence (609 aa):
ERDFDVVIVGAGAAGFSAAVYAARSGFSVAILDKAVAGGLTAEAPLVENYLGFKSIVGSELAKLFADHAANYAKIREGVEVRSIKKTQGGFDIETNDDTYHAKYVIITTGTTHKHLGVKGESEYFGKGTSYCSTCDGYLFKGKRVVTIGGGNSGAIAAISMSEYVKNVTIIEYMPKYMCENAYVQEIKKRNIPYIMNAQVTEIVGDGKKVTGVKYKDRTTGEEKLIETDGVFIYVGLIPQTSFLKDSGVKLDERGYIVVDSRQRTSVPGVYAAGDVTSGNFAQIASAVGDGCKAALSLYSDSISKERDFDVVIVGAGAAGFSAAVYAARSGFSVAILDKAVAGGLTAEAPLVENYLGFKSIVGSELAKLFADHAANYAKIREGVEVRSIKKTQGGFDIETNDDTYHAKYVIITTGTTHKHLGVKGESEYFGKGTSYCSTCDGYLFKGKRVVTIGGGNSGAIAAISMSEYVKNVTIIEYMPKYMCENAYVQEIKKRNIPYIMNAQVTEIVGDGKKVTGVKYKDRTTGEEKLIETDGVFIYVGLIPQTSFLKDSGVKLDERGYIVVDSRQRTSVPGVYAAGDVTSGNFAQIASAVGDGCKAALSLYSDSIS

Nearest PDB structures (foldseek):
  3cty-assembly1_A  TM=9.995E-01  e=2.928E-59  Thermoplasma acidophilum
  5mh4-assembly1_A  TM=9.678E-01  e=2.838E-34  Lactococcus cremoris
  7aaw-assembly1_B  TM=6.579E-01  e=2.835E-33  Bacillus cereus ATCC 14579
  4gcm-assembly1_A  TM=6.598E-01  e=1.613E-31  Staphylococcus aureus subsp. aureus MW2
  5uth-assembly1_A  TM=6.439E-01  e=4.674E-29  Mycolicibacterium smegmatis MC2 155

Radius of gyration: 26.49 Å; Cα contacts (8 Å, |Δi|>4): 1609; chains: 2; bounding box: 50×86×60 Å